Protein AF-A0A553FHH9-F1 (afdb_monomer_lite)

Sequence (502 aa):
MANSLSDIYTLFSKINCKKINGSFILLKPILLLKAIADASAGQGRLKSFYEWNNLISEINSKFSLGLTNIHYPFWRLRNDYIWEVESADNLKKLENKSGDVSIQHFNKQNPSAGLTQDVFQKLQSDSNFSKSIYNLIAQSFNVPIKVCQNISSELSMDNMDMTDNLKQEQDLIKNYSETEYTTVKGKVLKGYILPIKTKELALKVDPYTFPKTDGFFIRTKYIKNFDITIADLLESAETIDFKKFSNLKNCTLDIIEHKTAKGKVLVGSVIEGFTKEELSKIDPYTFYKSKGFFVRQKALEKIASELNITLTEPKHGALESNKNHKSASVKIEELIRKSDKGGIALSSIVDSLNNDMHEQTIYKSIKKNQNIYRLDKGVYGIIGSQLTQEELIDIIEIIECYLVTGPKTEQFILEKISQIKSPITECLLKDILQKFPNSMVLRGGFFKLSNVRLEKVERLFNEFKNSMHTPHLTKVQRLIFNEIVKESNDVDLSELFSDLNF

Foldseek 3Di:
DQPDPVRLLVLLLPDDFDDDPNATLCLLLLQQLLQLLCLQLVHDFKDWPVVSVVVVVVLCVVVVSPDDDSQFSLLCVVVSVFKDWPPNVVQQVQADPVSGHDPVVSVVVRIIMGTDPVNSVVSRVDVVSSLVSSCSSCVVRVPFVVSSCVSNVVRPVPDPCVVVVVVVQVVVQVVWDWDWDQDPVRDIFTFTFQQQPDPVLLCLQPVPWDDDPRHITHTPVSVVPDRDGSCNRVVPDPPLPCVVVLVQAAEEFEWEWDQDPVRDIFIFGFDADDDPVSLCVLPVPWDDDDHGITDGPVSVVVSCVVRVYHYDDYPPPPDPDPPPLPVVLVVVVVVVVVVVPDDDPPVVVVVVPPPDDDPVSVVVVVVVVPFFDDDPDDDTDGDDDDDDPVNLVVVVVCCVVPPPDDDVVVVVSVVVVVPPPDDPDPVNVVVVCVVPVDDDDDDDPPPPDDPVRVVVVVVVLVVVCVVDPDPCSVVVVVVVVVVVVVPDPDDDCVVVVVVVDD

pLDDT: mean 72.66, std 23.96, range [29.66, 98.62]

Structure (mmCIF, N/CA/C/O backbone):
data_AF-A0A553FHH9-F1
#
_entry.id   AF-A0A553FHH9-F1
#
loop_
_atom_site.group_PDB
_atom_site.id
_atom_site.type_symbol
_atom_site.label_atom_id
_atom_site.label_alt_id
_atom_site.label_comp_id
_atom_site.label_asym_id
_atom_site.label_entity_id
_atom_site.label_seq_id
_atom_site.pdbx_PDB_ins_code
_atom_site.Cartn_x
_atom_site.Cartn_y
_atom_site.Cartn_z
_atom_site.occupancy
_atom_site.B_iso_or_equiv
_atom_site.auth_seq_id
_atom_site.auth_comp_id
_atom_site.auth_asym_id
_atom_site.auth_atom_id
_atom_site.pdbx_PDB_model_num
ATOM 1 N N . MET A 1 1 ? -28.390 1.472 7.510 1.00 49.81 1 MET A N 1
ATOM 2 C CA . MET A 1 1 ? -27.718 0.625 8.512 1.00 49.81 1 MET A CA 1
ATOM 3 C C . MET A 1 1 ? -27.565 -0.752 7.905 1.00 49.81 1 MET A C 1
ATOM 5 O O . MET A 1 1 ? -28.527 -1.272 7.353 1.00 49.81 1 MET A O 1
ATOM 9 N N . ALA A 1 2 ? -26.334 -1.243 7.890 1.00 49.28 2 ALA A N 1
ATOM 10 C CA . ALA A 1 2 ? -25.925 -2.523 7.334 1.00 49.28 2 ALA A CA 1
ATOM 11 C C . ALA A 1 2 ? -26.204 -3.607 8.386 1.00 49.28 2 ALA A C 1
ATOM 13 O O . ALA A 1 2 ? -25.397 -3.798 9.287 1.00 49.28 2 ALA A O 1
ATOM 14 N N . ASN A 1 3 ? -27.372 -4.251 8.334 1.00 53.75 3 ASN A N 1
ATOM 15 C CA . ASN A 1 3 ? -27.788 -5.186 9.390 1.00 53.75 3 ASN A CA 1
ATOM 16 C C . ASN A 1 3 ? -27.299 -6.626 9.163 1.00 53.75 3 ASN A C 1
ATOM 18 O O . ASN A 1 3 ? -27.576 -7.489 9.994 1.00 53.75 3 ASN A O 1
ATOM 22 N N . SER A 1 4 ? -26.588 -6.917 8.068 1.00 74.12 4 SER A N 1
ATOM 23 C CA . SER A 1 4 ? -26.078 -8.263 7.793 1.00 74.12 4 SER A CA 1
ATOM 24 C C . SER A 1 4 ? -24.548 -8.327 7.772 1.00 74.12 4 SER A C 1
ATOM 26 O O . SER A 1 4 ? -23.860 -7.380 7.399 1.00 74.12 4 SER A O 1
ATOM 28 N N . LEU A 1 5 ? -23.994 -9.485 8.148 1.00 65.44 5 LEU A N 1
ATOM 29 C CA . LEU A 1 5 ? -22.549 -9.760 8.110 1.00 65.44 5 LEU A CA 1
ATOM 30 C C . LEU A 1 5 ? -21.926 -9.521 6.729 1.00 65.44 5 LEU A C 1
ATOM 32 O O . LEU A 1 5 ? -20.797 -9.037 6.632 1.00 65.44 5 LEU A O 1
ATOM 36 N N . SER A 1 6 ? -22.673 -9.830 5.666 1.00 70.88 6 SER A N 1
ATOM 37 C CA . SER A 1 6 ? -22.261 -9.573 4.285 1.00 70.88 6 SER A CA 1
ATOM 38 C C . SER A 1 6 ? -22.058 -8.089 3.999 1.00 70.88 6 SER A C 1
ATOM 40 O O . SER A 1 6 ? -21.224 -7.737 3.164 1.00 70.88 6 SER A O 1
ATOM 42 N N . ASP A 1 7 ? -22.759 -7.209 4.711 1.00 89.50 7 ASP A N 1
ATOM 43 C CA . ASP A 1 7 ? -22.700 -5.777 4.453 1.00 89.50 7 ASP A CA 1
ATOM 44 C C . ASP A 1 7 ? -21.387 -5.171 4.961 1.00 89.50 7 ASP A C 1
ATOM 46 O O . ASP A 1 7 ? -20.739 -4.436 4.220 1.00 89.50 7 ASP A O 1
ATOM 50 N N . ILE A 1 8 ? -20.928 -5.524 6.171 1.00 94.88 8 ILE A N 1
ATOM 51 C CA . ILE A 1 8 ? -19.669 -4.985 6.727 1.00 94.88 8 ILE A CA 1
ATOM 52 C C . ILE A 1 8 ? -18.469 -5.434 5.890 1.00 94.88 8 ILE A C 1
ATOM 54 O O . ILE A 1 8 ? -17.626 -4.612 5.531 1.00 94.88 8 ILE A O 1
ATOM 58 N N . TYR A 1 9 ? -18.404 -6.717 5.525 1.00 94.62 9 TYR A N 1
ATOM 59 C CA . TYR A 1 9 ? -17.341 -7.214 4.648 1.00 94.62 9 TYR A CA 1
ATOM 60 C C . TYR A 1 9 ? -17.339 -6.470 3.304 1.00 94.62 9 TYR A C 1
ATOM 62 O O . TYR A 1 9 ? -16.291 -6.038 2.818 1.00 94.62 9 TYR A O 1
ATOM 70 N N . THR A 1 10 ? -18.529 -6.244 2.735 1.00 95.31 10 THR A N 1
ATOM 71 C CA . THR A 1 10 ? -18.692 -5.481 1.493 1.00 95.31 10 THR A CA 1
ATOM 72 C C . THR A 1 10 ? -18.173 -4.050 1.633 1.00 95.31 10 THR A C 1
ATOM 74 O O . THR A 1 10 ? -17.514 -3.566 0.712 1.00 95.31 10 THR A O 1
ATOM 77 N N . LEU A 1 11 ? -18.407 -3.381 2.767 1.00 96.19 11 LEU A N 1
ATOM 78 C CA . LEU A 1 11 ? -17.872 -2.039 3.020 1.00 96.19 11 LEU A CA 1
ATOM 79 C C . LEU A 1 11 ? -16.336 -2.026 2.998 1.00 96.19 11 LEU A C 1
ATOM 81 O O . LEU A 1 11 ? -15.753 -1.222 2.273 1.00 96.19 11 LEU A O 1
ATOM 85 N N . PHE A 1 12 ? -15.677 -2.958 3.697 1.00 97.19 12 PHE A N 1
ATOM 86 C CA . PHE A 1 12 ? -14.210 -3.050 3.686 1.00 97.19 12 PHE A CA 1
ATOM 87 C C . PHE A 1 12 ? -13.650 -3.392 2.294 1.00 97.19 12 PHE A C 1
ATOM 89 O O . PHE A 1 12 ? -12.668 -2.796 1.859 1.00 97.19 12 PHE A O 1
ATOM 96 N N . SER A 1 13 ? -14.303 -4.277 1.534 1.00 94.50 13 SER A N 1
ATOM 97 C CA . SER A 1 13 ? -13.864 -4.612 0.166 1.00 94.50 13 SER A CA 1
ATOM 98 C C . SER A 1 13 ? -13.936 -3.433 -0.819 1.00 94.50 13 SER A C 1
ATOM 100 O O . SER A 1 13 ? -13.283 -3.449 -1.861 1.00 94.50 13 SER A O 1
ATOM 102 N N . LYS A 1 14 ? -14.731 -2.404 -0.497 1.00 96.25 14 LYS A N 1
ATOM 103 C CA . LYS A 1 14 ? -14.982 -1.232 -1.347 1.00 96.25 14 LYS A CA 1
ATOM 104 C C . LYS A 1 14 ? -14.213 0.016 -0.914 1.00 96.25 14 LYS A C 1
ATOM 106 O O . LYS A 1 14 ? -14.445 1.079 -1.491 1.00 96.25 14 LYS A O 1
ATOM 111 N N . ILE A 1 15 ? -13.313 -0.088 0.067 1.00 96.88 15 ILE A N 1
ATOM 112 C CA . ILE A 1 15 ? -12.544 1.066 0.546 1.00 96.88 15 ILE A CA 1
ATOM 113 C C . ILE A 1 15 ? -11.784 1.708 -0.609 1.00 96.88 15 ILE A C 1
ATOM 115 O O . ILE A 1 15 ? -10.973 1.079 -1.293 1.00 96.88 15 ILE A O 1
ATOM 119 N N . ASN A 1 16 ? -12.012 3.006 -0.794 1.00 94.31 16 ASN A N 1
ATOM 120 C CA . ASN A 1 16 ? -11.360 3.747 -1.857 1.00 94.31 16 ASN A CA 1
ATOM 121 C C . ASN A 1 16 ? -10.022 4.330 -1.380 1.00 94.31 16 ASN A C 1
ATOM 123 O O . ASN A 1 16 ? -9.984 5.271 -0.572 1.00 94.31 16 ASN A O 1
ATOM 127 N N . CYS A 1 17 ? -8.922 3.802 -1.921 1.00 95.00 17 CYS A N 1
ATOM 128 C CA . CYS A 1 17 ? -7.566 4.292 -1.691 1.00 95.00 17 CYS A CA 1
ATOM 129 C C . CYS A 1 17 ? -6.994 4.944 -2.953 1.00 95.00 17 CYS A C 1
ATOM 131 O O . CYS A 1 17 ? -6.986 4.366 -4.040 1.00 95.00 17 CYS A O 1
ATOM 133 N N . LYS A 1 18 ? -6.445 6.153 -2.794 1.00 94.00 18 LYS A N 1
ATOM 134 C CA . LYS A 1 18 ? -5.748 6.859 -3.874 1.00 94.00 18 LYS A CA 1
ATOM 135 C C . LYS A 1 18 ? -4.498 6.077 -4.289 1.00 94.00 18 LYS A C 1
ATOM 137 O O . LYS A 1 18 ? -3.771 5.582 -3.430 1.00 94.00 18 LYS A O 1
ATOM 142 N N . LYS A 1 19 ? -4.221 6.032 -5.595 1.00 92.94 19 LYS A N 1
ATOM 143 C CA . LYS A 1 19 ? -2.971 5.502 -6.158 1.00 92.94 19 LYS A CA 1
ATOM 144 C C . LYS A 1 19 ? -2.026 6.630 -6.580 1.00 92.94 19 LYS A C 1
ATOM 146 O O . LYS A 1 19 ? -2.477 7.669 -7.062 1.00 92.94 19 LYS A O 1
ATOM 151 N N . ILE A 1 20 ? -0.723 6.417 -6.423 1.00 86.62 20 ILE A N 1
ATOM 152 C CA . ILE A 1 20 ? 0.359 7.251 -6.959 1.00 86.62 20 ILE A CA 1
ATOM 153 C C . ILE A 1 20 ? 1.315 6.317 -7.698 1.00 86.62 20 ILE A C 1
ATOM 155 O O . ILE A 1 20 ? 1.814 5.361 -7.116 1.00 86.62 20 ILE A O 1
ATOM 159 N N . ASN A 1 21 ? 1.562 6.585 -8.984 1.00 87.50 21 ASN A N 1
ATOM 160 C CA . ASN A 1 21 ? 2.445 5.771 -9.832 1.00 87.50 21 ASN A CA 1
ATOM 161 C C . ASN A 1 21 ? 2.100 4.266 -9.823 1.00 87.50 21 ASN A C 1
ATOM 163 O O . ASN A 1 21 ? 2.986 3.421 -9.812 1.00 87.50 21 ASN A O 1
ATOM 167 N N . GLY A 1 22 ? 0.805 3.933 -9.791 1.00 86.06 22 GLY A N 1
ATOM 168 C CA . GLY A 1 22 ? 0.313 2.549 -9.763 1.00 86.06 22 GLY A CA 1
ATOM 169 C C . GLY A 1 22 ? 0.203 1.926 -8.367 1.00 86.06 22 GLY A C 1
ATOM 170 O O . GLY A 1 22 ? -0.600 1.013 -8.192 1.00 86.06 22 GLY A O 1
ATOM 171 N N . SER A 1 23 ? 0.899 2.460 -7.361 1.00 85.69 23 SER A N 1
ATOM 172 C CA . SER A 1 23 ? 0.870 1.957 -5.980 1.00 85.69 23 SER A CA 1
ATOM 173 C C . SER A 1 23 ? -0.166 2.686 -5.124 1.00 85.69 23 SER A C 1
ATOM 175 O O . SER A 1 23 ? -0.377 3.889 -5.282 1.00 85.69 23 SER A O 1
ATOM 177 N N . PHE A 1 24 ? -0.820 1.981 -4.200 1.00 92.75 24 PHE A N 1
ATOM 178 C CA . PHE A 1 24 ? -1.756 2.595 -3.254 1.00 92.75 24 PHE A CA 1
ATOM 179 C C . PHE A 1 24 ? -1.033 3.454 -2.207 1.00 92.75 24 PHE A C 1
ATOM 181 O O . PHE A 1 24 ? 0.042 3.107 -1.728 1.00 92.75 24 PHE A O 1
ATOM 188 N N . ILE A 1 25 ? -1.651 4.569 -1.809 1.00 94.38 25 ILE A N 1
ATOM 189 C CA . ILE A 1 25 ? -1.240 5.311 -0.613 1.00 94.38 25 ILE A CA 1
ATOM 190 C C . ILE A 1 25 ? -1.717 4.535 0.619 1.00 94.38 25 ILE A C 1
ATOM 192 O O . ILE A 1 25 ? -2.919 4.348 0.807 1.00 94.38 25 ILE A O 1
ATOM 196 N N . LEU A 1 26 ? -0.783 4.144 1.488 1.00 96.06 26 LEU A N 1
ATOM 197 C CA . LEU A 1 26 ? -1.042 3.212 2.595 1.00 96.06 26 LEU A CA 1
ATOM 198 C C . LEU A 1 26 ? -1.644 3.844 3.860 1.00 96.06 26 LEU A C 1
ATOM 200 O O . LEU A 1 26 ? -1.934 3.137 4.817 1.00 96.06 26 LEU A O 1
ATOM 204 N N . LEU A 1 27 ? -1.896 5.154 3.871 1.00 95.88 27 LEU A N 1
ATOM 205 C CA . LEU A 1 27 ? -2.442 5.850 5.040 1.00 95.88 27 LEU A CA 1
ATOM 206 C C . LEU A 1 27 ? -3.805 5.309 5.511 1.00 95.88 27 LEU A C 1
ATOM 208 O O . LEU A 1 27 ? -3.973 5.038 6.695 1.00 95.88 27 LEU A O 1
ATOM 212 N N . LYS A 1 28 ? -4.780 5.170 4.598 1.00 97.25 28 LYS A N 1
ATOM 213 C CA . LYS A 1 28 ? -6.102 4.608 4.929 1.00 97.25 28 LYS A CA 1
ATOM 214 C C . LYS A 1 28 ? -5.987 3.143 5.390 1.00 97.25 28 LYS A C 1
ATOM 216 O O . LYS A 1 28 ? -6.503 2.847 6.464 1.00 97.25 28 LYS A O 1
ATOM 221 N N . PRO A 1 29 ? -5.296 2.249 4.649 1.00 97.50 29 PRO A N 1
ATOM 222 C CA . PRO A 1 29 ? -5.100 0.867 5.077 1.00 97.50 29 PRO A CA 1
ATOM 223 C C . PRO A 1 29 ? -4.470 0.752 6.464 1.00 97.50 29 PRO A C 1
ATOM 225 O O . PRO A 1 29 ? -4.990 0.025 7.296 1.00 97.50 29 PRO A O 1
ATOM 228 N N . ILE A 1 30 ? -3.406 1.508 6.752 1.00 97.06 30 ILE A N 1
ATOM 229 C CA . ILE A 1 30 ? -2.710 1.430 8.045 1.00 97.06 30 ILE A CA 1
ATOM 230 C C . ILE A 1 30 ? -3.601 1.920 9.192 1.00 97.06 30 ILE A C 1
ATOM 232 O O . ILE A 1 30 ? -3.652 1.263 10.230 1.00 97.06 30 ILE A O 1
ATOM 236 N N . LEU A 1 31 ? -4.348 3.016 9.000 1.00 97.31 31 LEU A N 1
ATOM 237 C CA . LEU A 1 31 ? -5.340 3.483 9.978 1.00 97.31 31 LEU A CA 1
ATOM 238 C C . LEU A 1 31 ? -6.372 2.398 10.303 1.00 97.31 31 LEU A C 1
ATOM 240 O O . LEU A 1 31 ? -6.666 2.149 11.469 1.00 97.31 31 LEU A O 1
ATOM 244 N N . LEU A 1 32 ? -6.895 1.729 9.275 1.00 98.06 32 LEU A N 1
ATOM 245 C CA . LEU A 1 32 ? -7.896 0.682 9.448 1.00 98.06 32 LEU A CA 1
ATOM 246 C C . LEU A 1 32 ? -7.323 -0.579 10.086 1.00 98.06 32 LEU A C 1
ATOM 248 O O . LEU A 1 32 ? -7.945 -1.104 11.000 1.00 98.06 32 LEU A O 1
ATOM 252 N N . LEU A 1 33 ? -6.144 -1.043 9.659 1.00 97.31 33 LEU A N 1
ATOM 253 C CA . LEU A 1 33 ? -5.469 -2.190 10.276 1.00 97.31 33 LEU A CA 1
ATOM 254 C C . LEU A 1 33 ? -5.252 -1.950 11.771 1.00 97.31 33 LEU A C 1
ATOM 256 O O . LEU A 1 33 ? -5.556 -2.822 12.583 1.00 97.31 33 LEU A O 1
ATOM 260 N N . LYS A 1 34 ? -4.804 -0.743 12.139 1.00 96.81 34 LYS A N 1
ATOM 261 C CA . LYS A 1 34 ? -4.641 -0.363 13.542 1.00 96.81 34 LYS A CA 1
ATOM 262 C C . LYS A 1 34 ? -5.980 -0.341 14.283 1.00 96.81 34 LYS A C 1
ATOM 264 O O . LYS A 1 34 ? -6.076 -0.945 15.343 1.00 96.81 34 LYS A O 1
ATOM 269 N N . ALA A 1 35 ? -7.024 0.260 13.714 1.00 97.56 35 ALA A N 1
ATOM 270 C CA . ALA A 1 35 ? -8.343 0.304 14.347 1.00 97.56 35 ALA A CA 1
ATOM 271 C C . ALA A 1 35 ? -9.002 -1.083 14.503 1.00 97.56 35 ALA A C 1
ATOM 273 O O . ALA A 1 35 ? -9.650 -1.344 15.514 1.00 97.56 35 ALA A O 1
ATOM 274 N N . ILE A 1 36 ? -8.824 -1.989 13.534 1.00 96.94 36 ILE A N 1
ATOM 275 C CA . ILE A 1 36 ? -9.311 -3.379 13.601 1.00 96.94 36 ILE A CA 1
ATOM 276 C C . ILE A 1 36 ? -8.621 -4.132 14.734 1.00 96.94 36 ILE A C 1
ATOM 278 O O . ILE A 1 36 ? -9.266 -4.852 15.501 1.00 96.94 36 ILE A O 1
ATOM 282 N N . ALA A 1 37 ? -7.306 -3.976 14.839 1.00 95.50 37 ALA A N 1
ATOM 283 C CA . ALA A 1 37 ? -6.543 -4.664 15.857 1.00 95.50 37 ALA A CA 1
ATOM 284 C C . ALA A 1 37 ? -6.793 -4.055 17.256 1.00 95.50 37 ALA A C 1
ATOM 286 O O . ALA A 1 37 ? -6.921 -4.803 18.220 1.00 95.50 37 ALA A O 1
ATOM 287 N N . ASP A 1 38 ? -7.013 -2.737 17.360 1.00 95.25 38 ASP A N 1
ATOM 288 C CA . ASP A 1 38 ? -7.485 -2.083 18.590 1.00 95.25 38 ASP A CA 1
ATOM 289 C C . ASP A 1 38 ? -8.851 -2.639 19.030 1.00 95.25 38 ASP A C 1
ATOM 291 O O . ASP A 1 38 ? -9.026 -2.996 20.195 1.00 95.25 38 ASP A O 1
ATOM 295 N N . ALA A 1 39 ? -9.802 -2.778 18.099 1.00 96.38 39 ALA A N 1
ATOM 296 C CA . ALA A 1 39 ? -11.112 -3.367 18.379 1.00 96.38 39 ALA A CA 1
ATOM 297 C C . ALA A 1 39 ? -11.006 -4.830 18.838 1.00 96.38 39 ALA A C 1
ATOM 299 O O . ALA A 1 39 ? -11.662 -5.223 19.801 1.00 96.38 39 ALA A O 1
ATOM 300 N N . SER A 1 40 ? -10.141 -5.616 18.192 1.00 94.81 40 SER A N 1
ATOM 301 C CA . SER A 1 40 ? -9.897 -7.024 18.540 1.00 94.81 40 SER A CA 1
ATOM 302 C C . SER A 1 40 ? -9.275 -7.184 19.930 1.00 94.81 40 SER A C 1
ATOM 304 O O . SER A 1 40 ? -9.597 -8.129 20.642 1.00 94.81 40 SER A O 1
ATOM 306 N N . ALA A 1 41 ? -8.425 -6.238 20.333 1.00 94.00 41 ALA A N 1
ATOM 307 C CA . ALA A 1 41 ? -7.820 -6.179 21.661 1.00 94.00 41 ALA A CA 1
ATOM 308 C C . ALA A 1 41 ? -8.752 -5.578 22.733 1.00 94.00 41 ALA A C 1
ATOM 310 O O . ALA A 1 41 ? -8.358 -5.435 23.889 1.00 94.00 41 ALA A O 1
ATOM 311 N N . GLY A 1 42 ? -9.972 -5.175 22.360 1.00 94.81 42 GLY A N 1
ATOM 312 C CA . GLY A 1 42 ? -10.912 -4.506 23.256 1.00 94.81 42 GLY A CA 1
ATOM 313 C C . GLY A 1 42 ? -10.466 -3.114 23.713 1.00 94.81 42 GLY A C 1
ATOM 314 O O . GLY A 1 42 ? -10.940 -2.631 24.740 1.00 94.81 42 GLY A O 1
ATOM 315 N N . GLN A 1 43 ? -9.569 -2.461 22.968 1.00 95.31 43 GLN A N 1
ATOM 316 C CA . GLN A 1 43 ? -9.200 -1.071 23.223 1.00 95.31 43 GLN A CA 1
ATOM 317 C C . GLN A 1 43 ? -10.349 -0.118 22.866 1.00 95.31 43 GLN A C 1
ATOM 319 O O . GLN A 1 43 ? -11.293 -0.474 22.160 1.00 95.31 43 GLN A O 1
ATOM 324 N N . GLY A 1 44 ? -10.266 1.120 23.360 1.00 95.62 44 GLY A N 1
ATOM 325 C CA . GLY A 1 44 ? -11.263 2.156 23.095 1.00 95.62 44 GLY A CA 1
ATOM 326 C C . GLY A 1 44 ? -11.513 2.366 21.598 1.00 95.62 44 GLY A C 1
ATOM 327 O O . GLY A 1 44 ? -10.579 2.450 20.803 1.00 95.62 44 GLY A O 1
ATOM 328 N N . ARG A 1 45 ? -12.795 2.470 21.228 1.00 98.00 45 ARG A N 1
ATOM 329 C CA . ARG A 1 45 ? -13.254 2.606 19.836 1.00 98.00 45 ARG A CA 1
ATOM 330 C C . ARG A 1 45 ? -12.796 3.899 19.163 1.00 98.00 45 ARG A C 1
ATOM 332 O O . ARG A 1 45 ? -12.483 3.890 17.975 1.00 98.00 45 ARG A O 1
ATOM 339 N N . LEU A 1 46 ? -12.822 5.003 19.906 1.00 98.50 46 LEU A N 1
ATOM 340 C CA . LEU A 1 46 ? -12.463 6.335 19.434 1.00 98.50 46 LEU A CA 1
ATOM 341 C C . LEU A 1 46 ? -11.125 6.747 20.049 1.00 98.50 46 LEU A C 1
ATOM 343 O O . LEU A 1 46 ? -10.927 6.581 21.250 1.00 98.50 46 LEU A O 1
ATOM 347 N N . LYS A 1 47 ? -10.241 7.317 19.229 1.00 98.44 47 LYS A N 1
ATOM 348 C CA . LYS A 1 47 ? -9.004 7.976 19.670 1.00 98.44 47 LYS A CA 1
ATOM 349 C C . LYS A 1 47 ? -8.970 9.390 19.118 1.00 98.44 47 LYS A C 1
ATOM 351 O O . LYS A 1 47 ? -9.480 9.637 18.022 1.00 98.44 47 LYS A O 1
ATOM 356 N N . SER A 1 48 ? -8.380 10.312 19.862 1.00 98.38 48 SER A N 1
ATOM 357 C CA . SER A 1 48 ? -8.214 11.695 19.429 1.00 98.38 48 SER A CA 1
ATOM 358 C C . SER A 1 48 ? -7.341 11.799 18.176 1.00 98.38 48 SER A C 1
ATOM 360 O O . SER A 1 48 ? -6.534 10.915 17.866 1.00 98.38 48 SER A O 1
ATOM 362 N N . PHE A 1 49 ? -7.487 12.896 17.435 1.00 98.31 49 PHE A N 1
ATOM 363 C CA . PHE A 1 49 ? -6.666 13.165 16.258 1.00 98.31 49 PHE A CA 1
ATOM 364 C C . PHE A 1 49 ? -5.163 13.131 16.578 1.00 98.31 49 PHE A C 1
ATOM 366 O O . PHE A 1 49 ? -4.390 12.571 15.799 1.00 98.31 49 PHE A O 1
ATOM 373 N N . TYR A 1 50 ? -4.743 13.659 17.734 1.00 98.06 50 TYR A N 1
ATOM 374 C CA . TYR A 1 50 ? -3.344 13.600 18.165 1.00 98.06 50 TYR A CA 1
ATOM 375 C C . TYR A 1 50 ? -2.848 12.177 18.415 1.00 98.06 50 TYR A C 1
ATOM 377 O O . TYR A 1 50 ? -1.750 11.839 17.975 1.00 98.06 50 TYR A O 1
ATOM 385 N N . GLU A 1 51 ? -3.645 11.328 19.063 1.00 97.88 51 GLU A N 1
ATOM 386 C CA . GLU A 1 51 ? -3.278 9.925 19.283 1.00 97.88 51 GLU A CA 1
ATOM 387 C C . GLU A 1 51 ? -3.091 9.189 17.956 1.00 97.88 51 GLU A C 1
ATOM 389 O O . GLU A 1 51 ? -2.068 8.535 17.747 1.00 97.88 51 GLU A O 1
ATOM 394 N N . TRP A 1 52 ? -4.027 9.358 17.017 1.00 97.44 52 TRP A N 1
ATOM 395 C CA . TRP A 1 52 ? -3.897 8.793 15.676 1.00 97.44 52 TRP A CA 1
ATOM 396 C C . TRP A 1 52 ? -2.666 9.325 14.937 1.00 97.44 52 TRP A C 1
ATOM 398 O O . TRP A 1 52 ? -1.930 8.548 14.326 1.00 97.44 52 TRP A O 1
ATOM 408 N N . ASN A 1 53 ? -2.415 10.634 14.998 1.00 96.81 53 ASN A N 1
ATOM 409 C CA . ASN A 1 53 ? -1.260 11.247 14.351 1.00 96.81 53 ASN A CA 1
ATOM 410 C C . ASN A 1 53 ? 0.065 10.713 14.911 1.00 96.81 53 ASN A C 1
ATOM 412 O O . ASN A 1 53 ? 0.974 10.427 14.132 1.00 96.81 53 ASN A O 1
ATOM 416 N N . ASN A 1 54 ? 0.163 10.530 16.228 1.00 96.31 54 ASN A N 1
ATOM 417 C CA . ASN A 1 54 ? 1.356 9.992 16.877 1.00 96.31 54 ASN A CA 1
ATOM 418 C C . ASN A 1 54 ? 1.591 8.527 16.488 1.00 96.31 54 ASN A C 1
ATOM 420 O O . ASN A 1 54 ? 2.685 8.196 16.034 1.00 96.31 54 ASN A O 1
ATOM 424 N N . LEU A 1 55 ? 0.551 7.686 16.552 1.00 95.00 55 LEU A N 1
ATOM 425 C CA . LEU A 1 55 ? 0.624 6.270 16.165 1.00 95.00 55 LEU A CA 1
ATOM 426 C C . LEU A 1 55 ? 1.088 6.093 14.714 1.00 95.00 55 LEU A C 1
ATOM 428 O O . LEU A 1 55 ? 2.000 5.321 14.423 1.00 95.00 55 LEU A O 1
ATOM 432 N N . ILE A 1 56 ? 0.487 6.834 13.780 1.00 94.00 56 ILE A N 1
ATOM 433 C CA . ILE A 1 56 ? 0.878 6.753 12.369 1.00 94.00 56 ILE A CA 1
ATOM 434 C C . ILE A 1 56 ? 2.277 7.329 12.146 1.00 94.00 56 ILE A C 1
ATOM 436 O O . ILE A 1 56 ? 3.009 6.801 11.312 1.00 94.00 56 ILE A O 1
ATOM 440 N N . SER A 1 57 ? 2.672 8.375 12.876 1.00 94.25 57 SER A N 1
ATOM 441 C CA . SER A 1 57 ? 4.024 8.938 12.776 1.00 94.25 57 SER A CA 1
ATOM 442 C C . SER A 1 57 ? 5.090 7.946 13.242 1.00 94.25 57 SER A C 1
ATOM 444 O O . SER A 1 57 ? 6.133 7.847 12.600 1.00 94.25 57 SER A O 1
ATOM 446 N N . GLU A 1 58 ? 4.816 7.172 14.293 1.00 94.94 58 GLU A N 1
ATOM 447 C CA . GLU A 1 58 ? 5.701 6.108 14.777 1.00 94.94 58 GLU A CA 1
ATOM 448 C C . GLU A 1 58 ? 5.832 4.964 13.763 1.00 94.94 58 GLU A C 1
ATOM 450 O O . GLU A 1 58 ? 6.943 4.581 13.394 1.00 94.94 58 GLU A O 1
ATOM 455 N N . ILE A 1 59 ? 4.714 4.465 13.224 1.00 93.19 59 ILE A N 1
ATOM 456 C CA . ILE A 1 59 ? 4.740 3.438 12.168 1.00 93.19 59 ILE A CA 1
ATOM 457 C C . ILE A 1 59 ? 5.497 3.968 10.941 1.00 93.19 59 ILE A C 1
ATOM 459 O O . ILE A 1 59 ? 6.326 3.276 10.344 1.00 93.19 59 ILE A O 1
ATOM 463 N N . ASN A 1 60 ? 5.240 5.218 10.561 1.00 92.12 60 ASN A N 1
ATOM 464 C CA . ASN A 1 60 ? 5.869 5.838 9.406 1.00 92.12 60 ASN A CA 1
ATOM 465 C C . ASN A 1 60 ? 7.384 6.011 9.582 1.00 92.12 60 ASN A C 1
ATOM 467 O O . ASN A 1 60 ? 8.123 5.746 8.634 1.00 92.12 60 ASN A O 1
ATOM 471 N N . SER A 1 61 ? 7.850 6.423 10.765 1.00 92.62 61 SER A N 1
ATOM 472 C CA . SER A 1 61 ? 9.282 6.573 11.053 1.00 92.62 61 SER A CA 1
ATOM 473 C C . SER A 1 61 ? 9.984 5.215 11.082 1.00 92.62 61 SER A C 1
ATOM 475 O O . SER A 1 61 ? 11.031 5.049 10.456 1.00 92.62 61 SER A O 1
ATOM 477 N N . LYS A 1 62 ? 9.361 4.212 11.707 1.00 92.94 62 LYS A N 1
ATOM 478 C CA . LYS A 1 62 ? 9.893 2.851 11.831 1.00 92.94 62 LYS A CA 1
ATOM 479 C C . LYS A 1 62 ? 10.070 2.147 10.486 1.00 92.94 62 LYS A C 1
ATOM 481 O O . LYS A 1 62 ? 11.040 1.416 10.304 1.00 92.94 62 LYS A O 1
ATOM 486 N N . PHE A 1 63 ? 9.156 2.369 9.541 1.00 91.12 63 PHE A N 1
ATOM 487 C CA . PHE A 1 63 ? 9.148 1.674 8.247 1.00 91.12 63 PHE A CA 1
ATOM 488 C C . PHE A 1 63 ? 9.458 2.567 7.042 1.00 91.12 63 PHE A C 1
ATOM 490 O O . PHE A 1 63 ? 9.419 2.089 5.911 1.00 91.12 63 PHE A O 1
ATOM 497 N N . SER A 1 64 ? 9.789 3.844 7.262 1.00 90.75 64 SER A N 1
ATOM 498 C CA . SER A 1 64 ? 10.143 4.807 6.205 1.00 90.75 64 SER A CA 1
ATOM 499 C C . SER A 1 64 ? 9.106 4.882 5.073 1.00 90.75 64 SER A C 1
ATOM 501 O O . SER A 1 64 ? 9.448 4.939 3.893 1.00 90.75 64 SER A O 1
ATOM 503 N N . LEU A 1 65 ? 7.819 4.877 5.427 1.00 87.44 65 LEU A N 1
ATOM 504 C CA . LEU A 1 65 ? 6.718 4.768 4.459 1.00 87.44 65 LEU A CA 1
ATOM 505 C C . LEU A 1 65 ? 6.408 6.086 3.724 1.00 87.44 65 LEU A C 1
ATOM 507 O O . LEU A 1 65 ? 5.618 6.095 2.780 1.00 87.44 65 LEU A O 1
ATOM 511 N N . GLY A 1 66 ? 6.999 7.206 4.151 1.00 89.81 66 GLY A N 1
ATOM 512 C CA . GLY A 1 66 ? 6.774 8.527 3.553 1.00 89.81 66 GLY A CA 1
ATOM 513 C C . GLY A 1 66 ? 5.338 9.044 3.710 1.00 89.81 66 GLY A C 1
ATOM 514 O O . GLY A 1 66 ? 4.884 9.880 2.927 1.00 89.81 66 GLY A O 1
ATOM 515 N N . LEU A 1 67 ? 4.597 8.544 4.700 1.00 89.06 67 LEU A N 1
ATOM 516 C CA . LEU A 1 67 ? 3.216 8.931 4.965 1.00 89.06 67 LEU A CA 1
ATOM 517 C C . LEU A 1 67 ? 3.179 10.329 5.584 1.00 89.06 67 LEU A C 1
ATOM 519 O O . LEU A 1 67 ? 3.800 10.597 6.608 1.00 89.06 67 LEU A O 1
ATOM 523 N N . THR A 1 68 ? 2.424 11.229 4.967 1.00 90.94 68 THR A N 1
ATOM 524 C CA . THR A 1 68 ? 2.227 12.599 5.451 1.00 90.94 68 THR A CA 1
ATOM 525 C C . THR A 1 68 ? 0.746 12.947 5.403 1.00 90.94 68 THR A C 1
ATOM 527 O O . THR A 1 68 ? -0.011 12.349 4.643 1.00 90.94 68 THR A O 1
ATOM 530 N N . ASN A 1 69 ? 0.325 13.951 6.174 1.00 93.50 69 ASN A N 1
ATOM 531 C CA . ASN A 1 69 ? -1.033 14.501 6.107 1.00 93.50 69 ASN A CA 1
ATOM 532 C C . ASN A 1 69 ? -2.151 13.510 6.494 1.00 93.50 69 ASN A C 1
ATOM 534 O O . ASN A 1 69 ? -3.119 13.333 5.753 1.00 93.50 69 ASN A O 1
ATOM 538 N N . ILE A 1 70 ? -2.058 12.911 7.686 1.00 96.31 70 ILE A N 1
ATOM 539 C CA . ILE A 1 70 ? -3.072 11.986 8.232 1.00 96.31 70 ILE A CA 1
ATOM 540 C C . ILE A 1 70 ? -4.488 12.589 8.321 1.00 96.31 70 ILE A C 1
ATOM 542 O O . ILE A 1 70 ? -5.472 11.859 8.278 1.00 96.31 70 ILE A O 1
ATOM 546 N N . HIS A 1 71 ? -4.631 13.915 8.381 1.00 97.12 71 HIS A N 1
ATOM 547 C CA . HIS A 1 71 ? -5.944 14.567 8.436 1.00 97.12 71 HIS A CA 1
ATOM 548 C C . HIS A 1 71 ? -6.852 14.226 7.242 1.00 97.12 71 HIS A C 1
ATOM 550 O O . HIS A 1 71 ? -8.059 14.083 7.418 1.00 97.12 71 HIS A O 1
ATOM 556 N N . TYR A 1 72 ? -6.294 14.013 6.044 1.00 96.44 72 TYR A N 1
ATOM 557 C CA . TYR A 1 72 ? -7.089 13.607 4.881 1.00 96.44 72 TYR A CA 1
ATOM 558 C C . TYR A 1 72 ? -7.724 12.217 5.037 1.00 96.44 72 TYR A C 1
ATOM 560 O O . TYR A 1 72 ? -8.947 12.118 4.949 1.00 96.44 72 TYR A O 1
ATOM 568 N N . PRO A 1 73 ? -6.963 11.121 5.239 1.00 96.88 73 PRO A N 1
ATOM 569 C CA . PRO A 1 73 ? -7.545 9.794 5.420 1.00 96.88 73 PRO A CA 1
ATOM 570 C C . PRO A 1 73 ? -8.417 9.722 6.683 1.00 96.88 73 PRO A C 1
ATOM 572 O O . PRO A 1 73 ? -9.483 9.119 6.616 1.00 96.88 73 PRO A O 1
ATOM 575 N N . PHE A 1 74 ? -8.038 10.406 7.768 1.00 97.75 74 PHE A N 1
ATOM 576 C CA . PHE A 1 74 ? -8.836 10.517 8.994 1.00 97.75 74 PHE A CA 1
ATOM 577 C C . PHE A 1 74 ? -10.245 11.068 8.723 1.00 97.75 74 PHE A C 1
ATOM 579 O O . PHE A 1 74 ? -11.233 10.547 9.235 1.00 97.75 74 PHE A O 1
ATOM 586 N N . TRP A 1 75 ? -10.353 12.094 7.873 1.00 98.00 75 TRP A N 1
ATOM 587 C CA . TRP A 1 75 ? -11.634 12.690 7.491 1.00 98.00 75 TRP A CA 1
ATOM 588 C C . TRP A 1 75 ? -12.406 11.860 6.460 1.00 98.00 75 TRP A C 1
ATOM 590 O O . TRP A 1 75 ? -13.617 11.651 6.587 1.00 98.00 75 TRP A O 1
ATOM 600 N N . ARG A 1 76 ? -11.698 11.393 5.424 1.00 97.38 76 ARG A N 1
ATOM 601 C CA . ARG A 1 76 ? -12.281 10.766 4.230 1.00 97.38 76 ARG A CA 1
ATOM 602 C C . ARG A 1 76 ? -12.748 9.335 4.446 1.00 97.38 76 ARG A C 1
ATOM 604 O O . ARG A 1 76 ? -13.571 8.880 3.659 1.00 97.38 76 ARG A O 1
ATOM 611 N N . LEU A 1 77 ? -12.252 8.629 5.464 1.00 97.81 77 LEU A N 1
ATOM 612 C CA . LEU A 1 77 ? -12.721 7.275 5.783 1.00 97.81 77 LEU A CA 1
ATOM 613 C C . LEU A 1 77 ? -14.220 7.228 6.121 1.00 97.81 77 LEU A C 1
ATOM 615 O O . LEU A 1 77 ? -14.861 6.197 5.944 1.00 97.81 77 LEU A O 1
ATOM 619 N N . ARG A 1 78 ? -14.822 8.349 6.537 1.00 97.25 78 ARG A N 1
ATOM 620 C CA . ARG A 1 78 ? -16.274 8.429 6.775 1.00 97.25 78 ARG A CA 1
ATOM 621 C C . ARG A 1 78 ? -17.098 8.200 5.512 1.00 97.25 78 ARG A C 1
ATOM 623 O O . ARG A 1 78 ? -18.197 7.663 5.587 1.00 97.25 78 ARG A O 1
ATOM 630 N N . ASN A 1 79 ? -16.550 8.557 4.352 1.00 96.62 79 ASN A N 1
ATOM 631 C CA . ASN A 1 79 ? -17.205 8.327 3.065 1.00 96.62 79 ASN A CA 1
ATOM 632 C C . ASN A 1 79 ? -17.241 6.833 2.701 1.00 96.62 79 ASN A C 1
ATOM 634 O O . ASN A 1 79 ? -17.996 6.449 1.816 1.00 96.62 79 ASN A O 1
ATOM 638 N N . ASP A 1 80 ? -16.443 6.004 3.383 1.00 96.94 80 ASP A N 1
ATOM 639 C CA . ASP A 1 80 ? -16.450 4.546 3.252 1.00 96.94 80 ASP A CA 1
ATOM 640 C C . ASP A 1 80 ? -17.444 3.882 4.243 1.00 96.94 80 ASP A C 1
ATOM 642 O O . ASP A 1 80 ? -17.546 2.661 4.286 1.00 96.94 80 ASP A O 1
ATOM 646 N N . TYR A 1 81 ? -18.192 4.667 5.037 1.00 96.75 81 TYR A N 1
ATOM 647 C CA . TYR A 1 81 ? -19.228 4.233 6.000 1.00 96.75 81 TYR A CA 1
ATOM 648 C C . TYR A 1 81 ? -18.771 3.289 7.130 1.00 96.75 81 TYR A C 1
ATOM 650 O O . TYR A 1 81 ? -19.596 2.766 7.877 1.00 96.75 81 TYR A O 1
ATOM 658 N N . ILE A 1 82 ? -17.462 3.095 7.287 1.00 97.62 82 ILE A N 1
ATOM 659 C CA . ILE A 1 82 ? -16.844 2.277 8.347 1.00 97.62 82 ILE A CA 1
ATOM 660 C C . ILE A 1 82 ? -16.211 3.114 9.459 1.00 97.62 82 ILE A C 1
ATOM 662 O O . ILE A 1 82 ? -15.744 2.563 10.451 1.00 97.62 82 ILE A O 1
ATOM 666 N N . TRP A 1 83 ? -16.164 4.433 9.282 1.00 98.38 83 TRP A N 1
ATOM 667 C CA . TRP A 1 83 ? -15.457 5.362 10.154 1.00 98.38 83 TRP A CA 1
ATOM 668 C C . TRP A 1 83 ? -16.374 6.496 10.585 1.00 98.38 83 TRP A C 1
ATOM 670 O O . TRP A 1 83 ? -17.172 6.992 9.789 1.00 98.38 83 TRP A O 1
ATOM 680 N N . GLU A 1 84 ? -16.222 6.947 11.821 1.00 98.06 84 GLU A N 1
ATOM 681 C CA . GLU A 1 84 ? -16.915 8.108 12.362 1.00 98.06 84 GLU A CA 1
ATOM 682 C C . GLU A 1 84 ? -15.927 9.068 13.021 1.00 98.06 84 GLU A C 1
ATOM 684 O O . GLU A 1 84 ? -14.871 8.670 13.510 1.00 98.06 84 GLU A O 1
ATOM 689 N N . VAL A 1 85 ? -16.273 10.354 12.997 1.00 98.31 85 VAL A N 1
ATOM 690 C CA . VAL A 1 85 ? -15.515 11.428 13.646 1.00 98.31 85 VAL A CA 1
ATOM 691 C C . VAL A 1 85 ? -16.485 12.143 14.574 1.00 98.31 85 VAL A C 1
ATOM 693 O O . VAL A 1 85 ? -17.544 12.600 14.139 1.00 98.31 85 VAL A O 1
ATOM 696 N N . GLU A 1 86 ? -16.131 12.224 15.846 1.00 97.31 86 GLU A N 1
ATOM 697 C CA . GLU A 1 86 ? -16.887 12.928 16.869 1.00 97.31 86 GLU A CA 1
ATOM 698 C C . GLU A 1 86 ? -17.059 14.401 16.482 1.00 97.31 86 GLU A C 1
ATOM 700 O O . GLU A 1 86 ? -16.143 15.042 15.963 1.00 97.31 86 GLU A O 1
ATOM 705 N N . SER A 1 87 ? -18.259 14.946 16.700 1.00 94.12 87 SER A N 1
ATOM 706 C CA . SER A 1 87 ? -18.604 16.316 16.292 1.00 94.12 87 SER A CA 1
ATOM 707 C C . SER A 1 87 ? -18.391 16.602 14.792 1.00 94.12 87 SER A C 1
ATOM 709 O O . SER A 1 87 ? -18.103 17.736 14.400 1.00 94.12 87 SER A O 1
ATOM 711 N N . ALA A 1 88 ? -18.572 15.588 13.935 1.00 94.69 88 ALA A N 1
ATOM 712 C CA . ALA A 1 88 ? -18.473 15.690 12.478 1.00 94.69 88 ALA A CA 1
ATOM 713 C C . ALA A 1 88 ? -19.211 16.902 11.883 1.00 94.69 88 ALA A C 1
ATOM 715 O O . ALA A 1 88 ? -18.682 17.531 10.968 1.00 94.69 88 ALA A O 1
ATOM 716 N N . ASP A 1 89 ? -20.390 17.254 12.400 1.00 96.12 89 ASP A N 1
ATOM 717 C CA . ASP A 1 89 ? -21.199 18.371 11.895 1.00 96.12 89 ASP A CA 1
ATOM 718 C C . ASP A 1 89 ? -20.541 19.739 12.108 1.00 96.12 89 ASP A C 1
ATOM 720 O O . ASP A 1 89 ? -20.702 20.644 11.285 1.00 96.12 89 ASP A O 1
ATOM 724 N N . ASN A 1 90 ? -19.757 19.894 13.178 1.00 94.94 90 ASN A N 1
ATOM 725 C CA . ASN A 1 90 ? -19.014 21.126 13.443 1.00 94.94 90 ASN A CA 1
ATOM 726 C C . ASN A 1 90 ? -17.842 21.275 12.471 1.00 94.94 90 ASN A C 1
ATOM 728 O O . ASN A 1 90 ? -17.618 22.357 11.932 1.00 94.94 90 ASN A O 1
ATOM 732 N N . LEU A 1 91 ? -17.135 20.177 12.199 1.00 93.62 91 LEU A N 1
ATOM 733 C CA . LEU A 1 91 ? -16.026 20.143 11.246 1.00 93.62 91 LEU A CA 1
ATOM 734 C C . LEU A 1 91 ? -16.503 20.236 9.792 1.00 93.62 91 LEU A C 1
ATOM 736 O O . LEU A 1 91 ? -15.826 20.840 8.968 1.00 93.62 91 LEU A O 1
ATOM 740 N N . LYS A 1 92 ? -17.692 19.712 9.472 1.00 93.31 92 LYS A N 1
ATOM 741 C CA . LYS A 1 92 ? -18.274 19.767 8.123 1.00 93.31 92 LYS A CA 1
ATOM 742 C C . LYS A 1 92 ? -18.505 21.199 7.642 1.00 93.31 92 LYS A C 1
ATOM 744 O O . LYS A 1 92 ? -18.306 21.499 6.472 1.00 93.31 92 LYS A O 1
ATOM 749 N N . LYS A 1 93 ? -18.846 22.114 8.556 1.00 95.25 93 LYS A N 1
ATOM 750 C CA . LYS A 1 93 ? -18.964 23.557 8.266 1.00 95.25 93 LYS A CA 1
ATOM 751 C C . LYS A 1 93 ? -17.627 24.207 7.881 1.00 95.25 93 LYS A C 1
ATOM 753 O O . LYS A 1 93 ? -17.625 25.324 7.378 1.00 95.25 93 LYS A O 1
ATOM 758 N N . LEU A 1 94 ? -16.512 23.522 8.138 1.00 95.19 94 LEU A N 1
ATOM 759 C CA . LEU A 1 94 ? -15.140 23.968 7.892 1.00 95.19 94 LEU A CA 1
ATOM 760 C C . LEU A 1 94 ? -14.491 23.222 6.711 1.00 95.19 94 LEU A C 1
ATOM 762 O O . LEU A 1 94 ? -13.289 23.374 6.480 1.00 95.19 94 LEU A O 1
ATOM 766 N N . GLU A 1 95 ? -15.257 22.407 5.976 1.00 96.31 95 GLU A N 1
ATOM 767 C CA . GLU A 1 95 ? -14.786 21.761 4.751 1.00 96.31 95 GLU A CA 1
ATOM 768 C C . GLU A 1 95 ? -14.488 22.805 3.667 1.00 96.31 95 GLU A C 1
ATOM 770 O O . GLU A 1 95 ? -15.236 23.758 3.438 1.00 96.31 95 GLU A O 1
ATOM 775 N N . ASN A 1 96 ? -13.379 22.610 2.961 1.00 95.25 96 ASN A N 1
ATOM 776 C CA . ASN A 1 96 ? -13.072 23.362 1.755 1.00 95.25 96 ASN A CA 1
ATOM 777 C C . ASN A 1 96 ? -13.918 22.863 0.564 1.00 95.25 96 ASN A C 1
ATOM 779 O O . ASN A 1 96 ? -14.671 21.897 0.660 1.00 95.25 96 ASN A O 1
ATOM 783 N N . LYS A 1 97 ? -13.750 23.484 -0.612 1.00 95.38 97 LYS A N 1
ATOM 784 C CA . LYS A 1 97 ? -14.467 23.087 -1.843 1.00 95.38 97 LYS A CA 1
ATOM 785 C C . LYS A 1 97 ? -14.219 21.634 -2.279 1.00 95.38 97 LYS A C 1
ATOM 787 O O . LYS A 1 97 ? -15.017 21.095 -3.037 1.00 95.38 97 LYS A O 1
ATOM 792 N N . SER A 1 98 ? -13.129 21.016 -1.826 1.00 92.69 98 SER A N 1
ATOM 793 C CA . SER A 1 98 ? -12.790 19.615 -2.100 1.00 92.69 98 SER A CA 1
ATOM 794 C C . SER A 1 98 ? -13.407 18.640 -1.088 1.00 92.69 98 SER A C 1
ATOM 796 O O . SER A 1 98 ? -13.193 17.436 -1.216 1.00 92.69 98 SER A O 1
ATOM 798 N N . GLY A 1 99 ? -14.147 19.138 -0.089 1.00 94.75 99 GLY A N 1
ATOM 799 C CA . GLY A 1 99 ? -14.729 18.336 0.989 1.00 94.75 99 GLY A CA 1
ATOM 800 C C . GLY A 1 99 ? -13.729 17.940 2.080 1.00 94.75 99 GLY A C 1
ATOM 801 O O . GLY A 1 99 ? -13.989 17.006 2.834 1.00 94.75 99 GLY A O 1
ATOM 802 N N . ASP A 1 100 ? -12.572 18.608 2.163 1.00 96.44 100 ASP A N 1
ATOM 803 C CA . ASP A 1 100 ? -11.542 18.329 3.169 1.00 96.44 100 ASP A CA 1
ATOM 804 C C . ASP A 1 100 ? -11.492 19.412 4.248 1.00 96.44 100 ASP A C 1
ATOM 806 O O . ASP A 1 100 ? -11.665 20.598 3.965 1.00 96.44 100 ASP A O 1
ATOM 810 N N . VAL A 1 101 ? -11.160 19.018 5.476 1.00 96.50 101 VAL A N 1
ATOM 811 C CA . VAL A 1 101 ? -10.920 19.941 6.594 1.00 96.50 101 VAL A CA 1
ATOM 812 C C . VAL A 1 101 ? -9.418 20.173 6.760 1.00 96.50 101 VAL A C 1
ATOM 814 O O . VAL A 1 101 ? -8.624 19.234 6.686 1.00 96.50 101 VAL A O 1
ATOM 817 N N . SER A 1 102 ? -9.007 21.427 6.974 1.00 96.31 102 SER A N 1
ATOM 818 C CA . SER A 1 102 ? -7.585 21.756 7.131 1.00 96.31 102 SER A CA 1
ATOM 819 C C . SER A 1 102 ? -6.998 21.188 8.428 1.00 96.31 102 SER A C 1
ATOM 821 O O . SER A 1 102 ? -7.669 21.102 9.458 1.00 96.31 102 SER A O 1
ATOM 823 N N . ILE A 1 103 ? -5.702 20.862 8.405 1.00 96.75 103 ILE A N 1
ATOM 824 C CA . ILE A 1 103 ? -4.983 20.348 9.580 1.00 96.75 103 ILE A CA 1
ATOM 825 C C . ILE A 1 103 ? -5.052 21.291 10.792 1.00 96.75 103 ILE A C 1
ATOM 827 O O . ILE A 1 103 ? -5.128 20.828 11.923 1.00 96.75 103 ILE A O 1
ATOM 831 N N . GLN A 1 104 ? -5.093 22.609 10.572 1.00 96.69 104 GLN A N 1
ATOM 832 C CA . GLN A 1 104 ? -5.215 23.597 11.650 1.00 96.69 104 GLN A CA 1
ATOM 833 C C . GLN A 1 104 ? -6.519 23.425 12.439 1.00 96.69 104 GLN A C 1
ATOM 835 O O . GLN A 1 104 ? -6.510 23.526 13.664 1.00 96.69 104 GLN A O 1
ATOM 840 N N . HIS A 1 105 ? -7.630 23.118 11.761 1.00 96.88 105 HIS A N 1
ATOM 841 C CA . HIS A 1 105 ? -8.905 22.862 12.430 1.00 96.88 105 HIS A CA 1
ATOM 842 C C . HIS A 1 105 ? -8.884 21.544 13.208 1.00 96.88 105 HIS A C 1
ATOM 844 O O . HIS A 1 105 ? -9.384 21.510 14.331 1.00 96.88 105 HIS A O 1
ATOM 850 N N . PHE A 1 106 ? -8.252 20.497 12.666 1.00 96.12 106 PHE A N 1
ATOM 851 C CA . PHE A 1 106 ? -8.050 19.242 13.396 1.00 96.12 106 PHE A CA 1
ATOM 852 C C . PHE A 1 106 ? -7.184 19.427 14.639 1.00 96.12 106 PHE A C 1
ATOM 854 O O . PHE A 1 106 ? -7.565 18.960 15.702 1.00 96.12 106 PHE A O 1
ATOM 861 N N . ASN A 1 107 ? -6.080 20.168 14.544 1.00 95.69 107 ASN A N 1
ATOM 862 C CA . ASN A 1 107 ? -5.230 20.465 15.698 1.00 95.69 107 ASN A CA 1
ATOM 863 C C . ASN A 1 107 ? -5.981 21.289 16.756 1.00 95.69 107 ASN A C 1
ATOM 865 O O . ASN A 1 107 ? -5.853 21.043 17.953 1.00 95.69 107 ASN A O 1
ATOM 869 N N . LYS A 1 108 ? -6.796 22.260 16.327 1.00 96.62 108 LYS A N 1
ATOM 870 C CA . LYS A 1 108 ? -7.557 23.116 17.244 1.00 96.62 108 LYS A CA 1
ATOM 871 C C . LYS A 1 108 ? -8.670 22.361 17.975 1.00 96.62 108 LYS A C 1
ATOM 873 O O . LYS A 1 108 ? -8.882 22.612 19.154 1.00 96.62 108 LYS A O 1
ATOM 878 N N . GLN A 1 109 ? -9.414 21.503 17.276 1.00 96.75 109 GLN A N 1
ATOM 879 C CA . GLN A 1 109 ? -10.566 20.798 17.853 1.00 96.75 109 GLN A CA 1
ATOM 880 C C . GLN A 1 109 ? -10.204 19.435 18.453 1.00 96.75 109 GLN A C 1
ATOM 882 O O . GLN A 1 109 ? -10.940 18.946 19.299 1.00 96.75 109 GLN A O 1
ATOM 887 N N . ASN A 1 110 ? -9.098 18.833 18.006 1.00 97.69 110 ASN A N 1
ATOM 888 C CA . ASN A 1 110 ? -8.635 17.492 18.362 1.00 97.69 110 ASN A CA 1
ATOM 889 C C . ASN A 1 110 ? -9.767 16.443 18.423 1.00 97.69 110 ASN A C 1
ATOM 891 O O . ASN A 1 110 ? -9.934 15.781 19.448 1.00 97.69 110 ASN A O 1
ATOM 895 N N . PRO A 1 111 ? -10.579 16.303 17.358 1.00 98.00 111 PRO A N 1
ATOM 896 C CA . PRO A 1 111 ? -11.742 15.427 17.396 1.00 98.00 111 PRO A CA 1
ATOM 897 C C . PRO A 1 111 ? -11.323 13.968 17.571 1.00 98.00 111 PRO A C 1
ATOM 899 O O . PRO A 1 111 ? -10.302 13.537 17.025 1.00 98.00 111 PRO A O 1
ATOM 902 N N . SER A 1 112 ? -12.143 13.194 18.274 1.00 98.56 112 SER A N 1
ATOM 903 C CA . SER A 1 112 ? -11.981 11.745 18.355 1.00 98.56 112 SER A CA 1
ATOM 904 C C . SER A 1 112 ? -12.546 11.071 17.109 1.00 98.56 112 SER A C 1
ATOM 906 O O . SER A 1 112 ? -13.549 11.514 16.555 1.00 98.56 112 SER A O 1
ATOM 908 N N . ALA A 1 113 ? -11.922 9.997 16.642 1.00 98.62 113 ALA A N 1
ATOM 909 C CA . ALA A 1 113 ? -12.429 9.215 15.522 1.00 98.62 113 ALA A CA 1
ATOM 910 C C . ALA A 1 113 ? -12.052 7.743 15.639 1.00 98.62 113 ALA A C 1
ATOM 912 O O . ALA A 1 113 ? -11.121 7.374 16.362 1.00 98.62 113 ALA A O 1
ATOM 913 N N . GLY A 1 114 ? -12.774 6.910 14.902 1.00 98.56 114 GLY A N 1
ATOM 914 C CA . GLY A 1 114 ? -12.559 5.474 14.879 1.00 98.56 114 GLY A CA 1
ATOM 915 C C . GLY A 1 114 ? -13.618 4.755 14.063 1.00 98.56 114 GLY A C 1
ATOM 916 O O . GLY A 1 114 ? -14.345 5.364 13.278 1.00 98.56 114 GLY A O 1
ATOM 917 N N . LEU A 1 115 ? -13.707 3.443 14.260 1.00 98.44 115 LEU A N 1
ATOM 918 C CA . LEU A 1 115 ? -14.713 2.615 13.604 1.00 98.44 115 LEU A CA 1
ATOM 919 C C . LEU A 1 115 ? -16.125 3.004 14.060 1.00 98.44 115 LEU A C 1
ATOM 921 O O . LEU A 1 115 ? -16.326 3.373 15.224 1.00 98.44 115 LEU A O 1
ATOM 925 N N . THR A 1 116 ? -17.105 2.876 13.163 1.00 97.88 116 THR A N 1
ATOM 926 C CA . THR A 1 116 ? -18.523 3.013 13.534 1.00 97.88 116 THR A CA 1
ATOM 927 C C . THR A 1 116 ? -18.894 1.995 14.614 1.00 97.88 116 THR A C 1
ATOM 929 O O . THR A 1 116 ? -18.304 0.914 14.681 1.00 97.88 116 THR A O 1
ATOM 932 N N . GLN A 1 117 ? -19.855 2.334 15.480 1.00 97.00 117 GLN A N 1
ATOM 933 C CA . GLN A 1 117 ? -20.240 1.487 16.621 1.00 97.00 117 GLN A CA 1
ATOM 934 C C . GLN A 1 117 ? -20.531 0.031 16.214 1.00 97.00 117 GLN A C 1
ATOM 936 O O . GLN A 1 117 ? -19.979 -0.887 16.822 1.00 97.00 117 GLN A O 1
ATOM 941 N N . ASP A 1 118 ? -21.326 -0.174 15.161 1.00 96.31 118 ASP A N 1
ATOM 942 C CA . ASP A 1 118 ? -21.709 -1.507 14.674 1.00 96.31 118 ASP A CA 1
ATOM 943 C C . ASP A 1 118 ? -20.492 -2.310 14.183 1.00 96.31 118 ASP A C 1
ATOM 945 O O . ASP A 1 118 ? -20.334 -3.491 14.501 1.00 96.31 118 ASP A O 1
ATOM 949 N N . VAL A 1 119 ? -19.590 -1.657 13.439 1.00 97.62 119 VAL A N 1
ATOM 950 C CA . VAL A 1 119 ? -18.361 -2.280 12.925 1.00 97.62 119 VAL A CA 1
ATOM 951 C C . VAL A 1 119 ? -17.426 -2.641 14.075 1.00 97.62 119 VAL A C 1
ATOM 953 O O . VAL A 1 119 ? -16.912 -3.757 14.117 1.00 97.62 119 VAL A O 1
ATOM 956 N N . PHE A 1 120 ? -17.239 -1.730 15.030 1.00 97.88 120 PHE A N 1
ATOM 957 C CA . PHE A 1 120 ? -16.410 -1.965 16.208 1.00 97.88 120 PHE A CA 1
ATOM 958 C C . PHE A 1 120 ? -16.921 -3.144 17.040 1.00 97.88 120 PHE A C 1
ATOM 960 O O . PHE A 1 120 ? -16.155 -4.061 17.322 1.00 97.88 120 PHE A O 1
ATOM 967 N N . GLN A 1 121 ? -18.214 -3.164 17.381 1.00 96.75 121 GLN A N 1
ATOM 968 C CA . GLN A 1 121 ? -18.816 -4.256 18.152 1.00 96.75 121 GLN A CA 1
ATOM 969 C C . GLN A 1 121 ? -18.683 -5.595 17.430 1.00 96.75 121 GLN A C 1
ATOM 971 O O . GLN A 1 121 ? -18.396 -6.619 18.056 1.00 96.75 121 GLN A O 1
ATOM 976 N N . LYS A 1 122 ? -18.861 -5.603 16.104 1.00 95.75 122 LYS A N 1
ATOM 977 C CA . LYS A 1 122 ? -18.714 -6.829 15.327 1.00 95.75 122 LYS A CA 1
ATOM 978 C C . LYS A 1 122 ? -17.274 -7.344 15.331 1.00 95.75 122 LYS A C 1
ATOM 980 O O . LYS A 1 122 ? -17.073 -8.542 15.500 1.00 95.75 122 LYS A O 1
ATOM 985 N N . LEU A 1 123 ? -16.293 -6.460 15.158 1.00 95.69 123 LEU A N 1
ATOM 986 C CA . LEU A 1 123 ? -14.878 -6.832 15.188 1.00 95.69 123 LEU A CA 1
ATOM 987 C C . LEU A 1 123 ? -14.439 -7.285 16.593 1.00 95.69 123 LEU A C 1
ATOM 989 O O . LEU A 1 123 ? -13.709 -8.262 16.742 1.00 95.69 123 LEU A O 1
ATOM 993 N N . GLN A 1 124 ? -14.934 -6.627 17.638 1.00 96.12 124 GLN A N 1
ATOM 994 C CA . GLN A 1 124 ? -14.627 -6.984 19.022 1.00 96.12 124 GLN A CA 1
ATOM 995 C C . GLN A 1 124 ? -15.221 -8.344 19.430 1.00 96.12 124 GLN A C 1
ATOM 997 O O . GLN A 1 124 ? -14.595 -9.092 20.177 1.00 96.12 124 GLN A O 1
ATOM 1002 N N . SER A 1 125 ? -16.426 -8.677 18.957 1.00 95.81 125 SER A N 1
ATOM 1003 C CA . SER A 1 125 ? -17.138 -9.908 19.347 1.00 95.81 125 SER A CA 1
ATOM 1004 C C . SER A 1 125 ? -16.753 -11.156 18.545 1.00 95.81 125 SER A C 1
ATOM 1006 O O . SER A 1 125 ? -17.036 -12.268 18.986 1.00 95.81 125 SER A O 1
ATOM 1008 N N . ASP A 1 126 ? -16.127 -11.000 17.377 1.00 94.94 126 ASP A N 1
ATOM 1009 C CA . ASP A 1 126 ? -15.807 -12.100 16.464 1.00 94.94 126 ASP A CA 1
ATOM 1010 C C . ASP A 1 126 ? -14.363 -11.986 15.961 1.00 94.94 126 ASP A C 1
ATOM 1012 O O . ASP A 1 126 ? -14.064 -11.329 14.959 1.00 94.94 126 ASP A O 1
ATOM 1016 N N . SER A 1 127 ? -13.450 -12.653 16.668 1.00 92.25 127 SER A N 1
ATOM 1017 C CA . SER A 1 127 ? -12.015 -12.628 16.371 1.00 92.25 127 SER A CA 1
ATOM 1018 C C . SER A 1 127 ? -11.677 -13.198 14.988 1.00 92.25 127 SER A C 1
ATOM 1020 O O . SER A 1 127 ? -10.776 -12.690 14.317 1.00 92.25 127 SER A O 1
ATOM 1022 N N . ASN A 1 128 ? -12.417 -14.208 14.517 1.00 91.19 128 ASN A N 1
ATOM 1023 C CA . ASN A 1 128 ? -12.223 -14.792 13.188 1.00 91.19 128 ASN A CA 1
ATOM 1024 C C . ASN A 1 128 ? -12.641 -13.816 12.086 1.00 91.19 128 ASN A C 1
ATOM 1026 O O . ASN A 1 128 ? -11.946 -13.679 11.072 1.00 91.19 128 ASN A O 1
ATOM 1030 N N . PHE A 1 129 ? -13.750 -13.104 12.287 1.00 93.56 129 PHE A N 1
ATOM 1031 C CA . PHE A 1 129 ? -14.174 -12.047 11.378 1.00 93.56 129 PHE A CA 1
ATOM 1032 C C . PHE A 1 129 ? -13.157 -10.903 11.342 1.00 93.56 129 PHE A C 1
ATOM 1034 O O . PHE A 1 129 ? -12.735 -10.504 10.257 1.00 93.56 129 PHE A O 1
ATOM 1041 N N . SER A 1 130 ? -12.672 -10.446 12.499 1.00 94.44 130 SER A N 1
ATOM 1042 C CA . SER A 1 130 ? -11.605 -9.440 12.576 1.00 94.44 130 SER A CA 1
ATOM 1043 C C . SER A 1 130 ? -10.343 -9.859 11.846 1.00 94.44 130 SER A C 1
ATOM 1045 O O . SER A 1 130 ? -9.814 -9.089 11.043 1.00 94.44 130 SER A O 1
ATOM 1047 N N . LYS A 1 131 ? -9.906 -11.108 12.040 1.00 92.62 131 LYS A N 1
ATOM 1048 C CA . LYS A 1 131 ? -8.767 -11.684 11.321 1.00 92.62 131 LYS A CA 1
ATOM 1049 C C . LYS A 1 131 ? -8.994 -11.661 9.804 1.00 92.62 131 LYS A C 1
ATOM 1051 O O . LYS A 1 131 ? -8.103 -11.296 9.040 1.00 92.62 131 LYS A O 1
ATOM 1056 N N . SER A 1 132 ? -10.204 -12.004 9.366 1.00 91.81 132 SER A N 1
ATOM 1057 C CA . SER A 1 132 ? -10.577 -12.020 7.948 1.00 91.81 132 SER A CA 1
ATOM 1058 C C . SER A 1 132 ? -10.566 -10.620 7.328 1.00 91.81 132 SER A C 1
ATOM 1060 O O . SER A 1 132 ? -10.024 -10.441 6.239 1.00 91.81 132 SER A O 1
ATOM 1062 N N . ILE A 1 133 ? -11.107 -9.616 8.024 1.00 96.06 133 ILE A N 1
ATOM 1063 C CA . ILE A 1 133 ? -11.100 -8.220 7.563 1.00 96.06 133 ILE A CA 1
ATOM 1064 C C . ILE A 1 133 ? -9.682 -7.640 7.574 1.00 96.06 133 ILE A C 1
ATOM 1066 O O . ILE A 1 133 ? -9.288 -6.972 6.621 1.00 96.06 133 ILE A O 1
ATOM 1070 N N . TYR A 1 134 ? -8.884 -7.925 8.604 1.00 95.50 134 TYR A N 1
ATOM 1071 C CA . TYR A 1 134 ? -7.488 -7.493 8.657 1.00 95.50 134 TYR A CA 1
ATOM 1072 C C . TYR A 1 134 ? -6.699 -8.024 7.454 1.00 95.50 134 TYR A C 1
ATOM 1074 O O . TYR A 1 134 ? -6.044 -7.254 6.752 1.00 95.50 134 TYR A O 1
ATOM 1082 N N . ASN A 1 135 ? -6.816 -9.325 7.169 1.00 92.38 135 ASN A N 1
ATOM 1083 C CA . ASN A 1 135 ? -6.172 -9.948 6.013 1.00 92.38 135 ASN A CA 1
ATOM 1084 C C . ASN A 1 135 ? -6.671 -9.359 4.692 1.00 92.38 135 ASN A C 1
ATOM 1086 O O . ASN A 1 135 ? -5.850 -9.043 3.833 1.00 92.38 135 ASN A O 1
ATOM 1090 N N . LEU A 1 136 ? -7.985 -9.141 4.557 1.00 94.81 136 LEU A N 1
ATOM 1091 C CA . LEU A 1 136 ? -8.570 -8.494 3.383 1.00 94.81 136 LEU A CA 1
ATOM 1092 C C . LEU A 1 136 ? -7.911 -7.135 3.114 1.00 94.81 136 LEU A C 1
ATOM 1094 O O . LEU A 1 136 ? -7.534 -6.861 1.978 1.00 94.81 136 LEU A O 1
ATOM 1098 N N . ILE A 1 137 ? -7.742 -6.294 4.138 1.00 96.62 137 ILE A N 1
ATOM 1099 C CA . ILE A 1 137 ? -7.132 -4.964 3.992 1.00 96.62 137 ILE A CA 1
ATOM 1100 C C . ILE A 1 137 ? -5.637 -5.054 3.710 1.00 96.62 137 ILE A C 1
ATOM 1102 O O . ILE A 1 137 ? -5.150 -4.382 2.801 1.00 96.62 137 ILE A O 1
ATOM 1106 N N . ALA A 1 138 ? -4.907 -5.889 4.446 1.00 94.56 138 ALA A N 1
ATOM 1107 C CA . ALA A 1 138 ? -3.475 -6.052 4.233 1.00 94.56 138 ALA A CA 1
ATOM 1108 C C . ALA A 1 138 ? -3.165 -6.511 2.797 1.00 94.56 138 ALA A C 1
ATOM 1110 O O . ALA A 1 138 ? -2.288 -5.938 2.150 1.00 94.56 138 ALA A O 1
ATOM 1111 N N . GLN A 1 139 ? -3.932 -7.480 2.285 1.00 91.00 139 GLN A N 1
ATOM 1112 C CA . GLN A 1 139 ? -3.776 -8.025 0.936 1.00 91.00 139 GLN A CA 1
ATOM 1113 C C . GLN A 1 139 ? -4.270 -7.061 -0.145 1.00 91.00 139 GLN A C 1
ATOM 1115 O O . GLN A 1 139 ? -3.543 -6.791 -1.089 1.00 91.00 139 GLN A O 1
ATOM 1120 N N . SER A 1 140 ? -5.467 -6.479 -0.006 1.00 92.62 140 SER A N 1
ATOM 1121 C CA . SER A 1 140 ? -6.057 -5.631 -1.062 1.00 92.62 140 SER A CA 1
ATOM 1122 C C . SER A 1 140 ? -5.224 -4.387 -1.386 1.00 92.62 140 SER A C 1
ATOM 1124 O O . SER A 1 140 ? -5.346 -3.820 -2.473 1.00 92.62 140 SER A O 1
ATOM 1126 N N . PHE A 1 141 ? -4.399 -3.937 -0.438 1.00 94.25 141 PHE A N 1
ATOM 1127 C CA . PHE A 1 141 ? -3.584 -2.733 -0.575 1.00 94.25 141 PHE A CA 1
ATOM 1128 C C . PHE A 1 141 ? -2.072 -3.000 -0.556 1.00 94.25 141 PHE A C 1
ATOM 1130 O O . PHE A 1 141 ? -1.313 -2.031 -0.504 1.00 94.25 141 PHE A O 1
ATOM 1137 N N . ASN A 1 142 ? -1.639 -4.267 -0.613 1.00 91.75 142 ASN A N 1
ATOM 1138 C CA . ASN A 1 142 ? -0.235 -4.701 -0.539 1.00 91.75 142 ASN A CA 1
ATOM 1139 C C . ASN A 1 142 ? 0.527 -4.010 0.610 1.00 91.75 142 ASN A C 1
ATOM 1141 O O . ASN A 1 142 ? 1.584 -3.404 0.415 1.00 91.75 142 ASN A O 1
ATOM 1145 N N . VAL A 1 143 ? -0.040 -4.038 1.821 1.00 92.75 143 VAL A N 1
ATOM 1146 C CA . VAL A 1 143 ? 0.600 -3.429 2.995 1.00 92.75 143 VAL A CA 1
ATOM 1147 C C . VAL A 1 143 ? 1.843 -4.251 3.365 1.00 92.75 143 VAL A C 1
ATOM 1149 O O . VAL A 1 143 ? 1.723 -5.467 3.525 1.00 92.75 143 VAL A O 1
ATOM 1152 N N . PRO A 1 144 ? 3.029 -3.634 3.555 1.00 90.81 144 PRO A N 1
ATOM 1153 C CA . PRO A 1 144 ? 4.247 -4.374 3.865 1.00 90.81 144 PRO A CA 1
ATOM 1154 C C . PRO A 1 144 ? 4.079 -5.285 5.080 1.00 90.81 144 PRO A C 1
ATOM 1156 O O . PRO A 1 144 ? 3.563 -4.873 6.123 1.00 90.81 144 PRO A O 1
ATOM 1159 N N . ILE A 1 145 ? 4.568 -6.520 4.977 1.00 87.75 145 ILE A N 1
ATOM 1160 C CA . ILE A 1 145 ? 4.336 -7.530 6.012 1.00 87.75 145 ILE A CA 1
ATOM 1161 C C . ILE A 1 145 ? 4.905 -7.130 7.373 1.00 87.75 145 ILE A C 1
ATOM 1163 O O . ILE A 1 145 ? 4.269 -7.367 8.393 1.00 87.75 145 ILE A O 1
ATOM 1167 N N . LYS A 1 146 ? 6.051 -6.440 7.395 1.00 89.94 146 LYS A N 1
ATOM 1168 C CA . LYS A 1 146 ? 6.664 -5.927 8.628 1.00 89.94 146 LYS A CA 1
ATOM 1169 C C . LYS A 1 146 ? 5.781 -4.893 9.333 1.00 89.94 146 LYS A C 1
ATOM 1171 O O . LYS A 1 146 ? 5.725 -4.879 10.560 1.00 89.94 146 LYS A O 1
ATOM 1176 N N . VAL A 1 147 ? 5.062 -4.069 8.565 1.00 92.94 147 VAL A N 1
ATOM 1177 C CA . VAL A 1 147 ? 4.076 -3.116 9.101 1.00 92.94 147 VAL A CA 1
ATOM 1178 C C . VAL A 1 147 ? 2.912 -3.888 9.711 1.00 92.94 147 VAL A C 1
ATOM 1180 O O . VAL A 1 147 ? 2.548 -3.643 10.857 1.00 92.94 147 VAL A O 1
ATOM 1183 N N . CYS A 1 148 ? 2.382 -4.875 8.983 1.00 93.38 148 CYS A N 1
ATOM 1184 C CA . CYS A 1 148 ? 1.297 -5.717 9.479 1.00 93.38 148 CYS A CA 1
ATOM 1185 C C . CYS A 1 148 ? 1.685 -6.473 10.758 1.00 93.38 148 CYS A C 1
ATOM 1187 O O . CYS A 1 148 ? 0.886 -6.526 11.685 1.00 93.38 148 CYS A O 1
ATOM 1189 N N . GLN A 1 149 ? 2.900 -7.025 10.817 1.00 89.94 149 GLN A N 1
ATOM 1190 C CA . GLN A 1 149 ? 3.431 -7.735 11.983 1.00 89.94 149 GLN A CA 1
ATOM 1191 C C . GLN A 1 149 ? 3.589 -6.811 13.187 1.00 89.94 149 GLN A C 1
ATOM 1193 O O . GLN A 1 149 ? 3.252 -7.202 14.300 1.00 89.94 149 GLN A O 1
ATOM 1198 N N . ASN A 1 150 ? 4.080 -5.585 12.981 1.00 92.12 150 ASN A N 1
ATOM 1199 C CA . ASN A 1 150 ? 4.211 -4.622 14.068 1.00 92.12 150 ASN A CA 1
ATOM 1200 C C . ASN A 1 150 ? 2.845 -4.238 14.639 1.00 92.12 150 ASN A C 1
ATOM 1202 O O . ASN A 1 150 ? 2.674 -4.339 15.851 1.00 92.12 150 ASN A O 1
ATOM 1206 N N . ILE A 1 151 ? 1.878 -3.906 13.779 1.00 92.88 151 ILE A N 1
ATOM 1207 C CA . ILE A 1 151 ? 0.514 -3.581 14.210 1.00 92.88 151 ILE A CA 1
ATOM 1208 C C . ILE A 1 151 ? -0.109 -4.767 14.960 1.00 92.88 151 ILE A C 1
ATOM 1210 O O . ILE A 1 151 ? -0.647 -4.575 16.044 1.00 92.88 151 ILE A O 1
ATOM 1214 N N . SER A 1 152 ? 0.001 -5.999 14.447 1.00 89.69 152 SER A N 1
ATOM 1215 C CA . SER A 1 152 ? -0.595 -7.170 15.107 1.00 89.69 152 SER A CA 1
ATOM 1216 C C . SER A 1 152 ? 0.090 -7.533 16.430 1.00 89.69 152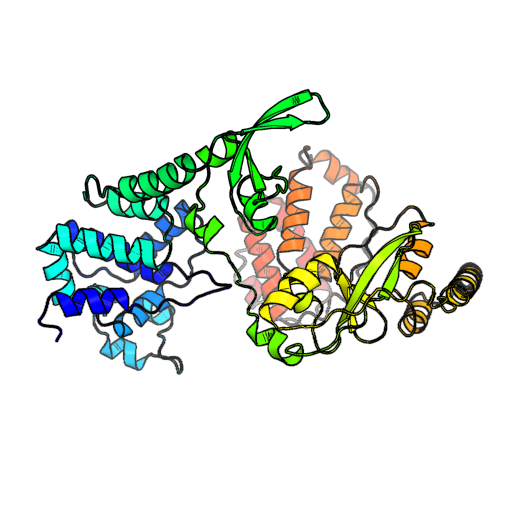 SER A C 1
ATOM 1218 O O . SER A 1 152 ? -0.588 -7.927 17.376 1.00 89.69 152 SER A O 1
ATOM 1220 N N . SER A 1 153 ? 1.421 -7.393 16.510 1.00 87.50 153 SER A N 1
ATOM 1221 C CA . SER A 1 153 ? 2.208 -7.758 17.701 1.00 87.50 153 SER A CA 1
ATOM 1222 C C . SER A 1 153 ? 1.892 -6.902 18.927 1.00 87.50 153 SER A C 1
ATOM 1224 O O . SER A 1 153 ? 1.984 -7.380 20.051 1.00 87.50 153 SER A O 1
ATOM 1226 N N . GLU A 1 154 ? 1.481 -5.652 18.720 1.00 77.75 154 GLU A N 1
ATOM 1227 C CA . GLU A 1 154 ? 1.124 -4.735 19.806 1.00 77.75 154 GLU A CA 1
ATOM 1228 C C . GLU A 1 154 ? -0.252 -5.039 20.416 1.00 77.75 154 GLU A C 1
ATOM 1230 O O . GLU A 1 154 ? -0.616 -4.454 21.433 1.00 77.75 154 GLU A O 1
ATOM 1235 N N . LEU A 1 155 ? -1.046 -5.910 19.783 1.00 66.56 155 LEU A N 1
ATOM 1236 C CA . LEU A 1 155 ? -2.494 -5.975 19.999 1.00 66.56 155 LEU A CA 1
ATOM 1237 C C . LEU A 1 155 ? -2.988 -7.360 20.414 1.00 66.56 155 LEU A C 1
ATOM 1239 O O . LEU A 1 155 ? -4.165 -7.668 20.252 1.00 66.56 155 LEU A O 1
ATOM 1243 N N . SER A 1 156 ? -2.092 -8.194 20.955 1.00 70.44 156 SER A N 1
ATOM 1244 C CA . SER A 1 156 ? -2.399 -9.555 21.428 1.00 70.44 156 SER A CA 1
ATOM 1245 C C . SER A 1 156 ? -3.146 -10.406 20.393 1.00 70.44 156 SER A C 1
ATOM 1247 O O . SER A 1 156 ? -3.799 -11.391 20.734 1.00 70.44 156 SER A O 1
ATOM 1249 N N . MET A 1 157 ? -3.035 -10.053 19.106 1.00 69.12 157 MET A N 1
ATOM 1250 C CA . MET A 1 157 ? -3.446 -10.905 18.000 1.00 69.12 157 MET A CA 1
ATOM 1251 C C . MET A 1 157 ? -2.343 -11.945 17.799 1.00 69.12 157 MET A C 1
ATOM 1253 O O . MET A 1 157 ? -1.635 -11.942 16.789 1.00 69.12 157 MET A O 1
ATOM 1257 N N . ASP A 1 158 ? -2.157 -12.791 18.815 1.00 58.84 158 ASP A N 1
ATOM 1258 C CA . ASP A 1 158 ? -1.160 -13.849 18.813 1.00 58.84 158 ASP A CA 1
ATOM 1259 C C . ASP A 1 158 ? -1.403 -14.736 17.591 1.00 58.84 158 ASP A C 1
ATOM 1261 O O . ASP A 1 158 ? -2.476 -15.313 17.404 1.00 58.84 158 ASP A O 1
ATOM 1265 N N . ASN A 1 159 ? -0.392 -14.820 16.727 1.00 53.66 159 ASN A N 1
ATOM 1266 C CA . ASN A 1 159 ? -0.381 -15.695 15.561 1.00 53.66 159 ASN A CA 1
ATOM 1267 C C . ASN A 1 159 ? -1.559 -15.468 14.593 1.00 53.66 159 ASN A C 1
ATOM 1269 O O . ASN A 1 159 ? -2.242 -16.407 14.156 1.00 53.66 159 ASN A O 1
ATOM 1273 N N . MET A 1 160 ? -1.761 -14.226 14.133 1.00 57.81 160 MET A N 1
ATOM 1274 C CA . MET A 1 160 ? -2.214 -14.102 12.747 1.00 57.81 160 MET A CA 1
ATOM 1275 C C . MET A 1 160 ? -1.152 -14.777 11.881 1.00 57.81 160 MET A C 1
ATOM 1277 O O . MET A 1 160 ? -0.071 -14.227 11.695 1.00 57.81 160 MET A O 1
ATOM 1281 N N . ASP A 1 161 ? -1.458 -15.994 11.423 1.00 61.31 161 ASP A N 1
ATOM 1282 C CA . ASP A 1 161 ? -0.683 -16.803 10.477 1.00 61.31 161 ASP A CA 1
ATOM 1283 C C . ASP A 1 161 ? -0.600 -16.081 9.112 1.00 61.31 161 ASP A C 1
ATOM 1285 O O . ASP A 1 161 ? -1.026 -16.568 8.076 1.00 61.31 161 ASP A O 1
ATOM 1289 N N . MET A 1 162 ? -0.057 -14.860 9.103 1.00 61.31 162 MET A N 1
ATOM 1290 C CA . MET A 1 162 ? 0.509 -14.210 7.922 1.00 61.31 162 MET A CA 1
ATOM 1291 C C . MET A 1 162 ? 1.658 -15.058 7.364 1.00 61.31 162 MET A C 1
ATOM 1293 O O . MET A 1 162 ? 2.043 -14.905 6.205 1.00 61.31 162 MET A O 1
ATOM 1297 N N . THR A 1 163 ? 2.187 -15.975 8.182 1.00 57.75 163 THR A N 1
ATOM 1298 C CA . THR A 1 163 ? 3.043 -17.071 7.755 1.00 57.75 163 THR A CA 1
ATOM 1299 C C . THR A 1 163 ? 2.392 -17.953 6.700 1.00 57.75 163 THR A C 1
ATOM 1301 O O . THR A 1 163 ? 3.149 -18.471 5.901 1.00 57.75 163 THR A O 1
ATOM 1304 N N . ASP A 1 164 ? 1.067 -18.067 6.581 1.00 58.84 164 ASP A N 1
ATOM 1305 C CA . ASP A 1 164 ? 0.457 -18.790 5.457 1.00 58.84 164 ASP A CA 1
ATOM 1306 C C . ASP A 1 164 ? 0.625 -18.045 4.128 1.00 58.84 164 ASP A C 1
ATOM 1308 O O . ASP A 1 164 ? 0.886 -18.685 3.115 1.00 58.84 164 ASP A O 1
ATOM 1312 N N . ASN A 1 165 ? 0.608 -16.708 4.117 1.00 56.47 165 ASN A N 1
ATOM 1313 C CA . ASN A 1 165 ? 0.922 -15.930 2.909 1.00 56.47 165 ASN A CA 1
ATOM 1314 C C . ASN A 1 165 ? 2.424 -15.966 2.595 1.00 56.47 165 ASN A C 1
ATOM 1316 O O . ASN A 1 165 ? 2.809 -16.188 1.453 1.00 56.47 165 ASN A O 1
ATOM 1320 N N . LEU A 1 166 ? 3.289 -15.829 3.609 1.00 58.88 166 LEU A N 1
ATOM 1321 C CA . LEU A 1 166 ? 4.737 -16.017 3.436 1.00 58.88 166 LEU A CA 1
ATOM 1322 C C . LEU A 1 166 ? 5.080 -17.440 2.996 1.00 58.88 166 LEU A C 1
ATOM 1324 O O . LEU A 1 166 ? 5.981 -17.610 2.186 1.00 58.88 166 LEU A O 1
ATOM 1328 N N . LYS A 1 167 ? 4.386 -18.459 3.515 1.00 62.00 167 LYS A N 1
ATOM 1329 C CA . LYS A 1 167 ? 4.527 -19.854 3.089 1.00 62.00 167 LYS A CA 1
ATOM 1330 C C . LYS A 1 167 ? 4.030 -20.008 1.669 1.00 62.00 167 LYS A C 1
ATOM 1332 O O . LYS A 1 167 ? 4.768 -20.579 0.894 1.00 62.00 167 LYS A O 1
ATOM 1337 N N . GLN A 1 168 ? 2.877 -19.454 1.294 1.00 62.47 168 GLN A N 1
ATOM 1338 C CA . GLN A 1 168 ? 2.398 -19.481 -0.091 1.00 62.47 168 GLN A CA 1
ATOM 1339 C C . GLN A 1 168 ? 3.381 -18.795 -1.048 1.00 62.47 168 GLN A C 1
ATOM 1341 O O . GLN A 1 168 ? 3.673 -19.339 -2.107 1.00 62.47 168 GLN A O 1
ATOM 1346 N N . GLU A 1 169 ? 3.970 -17.657 -0.676 1.00 62.69 169 GLU A N 1
ATOM 1347 C CA . GLU A 1 169 ? 5.010 -17.000 -1.478 1.00 62.69 169 GLU A CA 1
ATOM 1348 C C . GLU A 1 169 ? 6.323 -17.796 -1.510 1.00 62.69 169 GLU A C 1
ATOM 1350 O O . GLU A 1 169 ? 6.934 -17.964 -2.565 1.00 62.69 169 GLU A O 1
ATOM 1355 N N . GLN A 1 170 ? 6.757 -18.357 -0.382 1.00 65.44 170 GLN A N 1
ATOM 1356 C CA . GLN A 1 170 ? 7.914 -19.253 -0.339 1.00 65.44 170 GLN A CA 1
ATOM 1357 C C . GLN A 1 170 ? 7.658 -20.546 -1.124 1.00 65.44 170 GLN A C 1
ATOM 1359 O O . GLN A 1 170 ? 8.572 -21.054 -1.767 1.00 65.44 170 GLN A O 1
ATOM 1364 N N . ASP A 1 171 ? 6.433 -21.057 -1.126 1.00 68.62 171 ASP A N 1
ATOM 1365 C CA . ASP A 1 171 ? 5.991 -22.223 -1.887 1.00 68.62 171 ASP A CA 1
ATOM 1366 C C . ASP A 1 171 ? 5.919 -21.894 -3.383 1.00 68.62 171 ASP A C 1
ATOM 1368 O O . ASP A 1 171 ? 6.307 -22.719 -4.209 1.00 68.62 171 ASP A O 1
ATOM 1372 N N . LEU A 1 172 ? 5.566 -20.656 -3.752 1.00 69.69 172 LEU A N 1
ATOM 1373 C CA . LEU A 1 172 ? 5.730 -20.165 -5.120 1.00 69.69 172 LEU A CA 1
ATOM 1374 C C . LEU A 1 172 ? 7.205 -20.183 -5.546 1.00 69.69 172 LEU A C 1
ATOM 1376 O O . LEU A 1 172 ? 7.471 -20.568 -6.681 1.00 69.69 172 LEU A O 1
ATOM 1380 N N . ILE A 1 173 ? 8.168 -19.851 -4.669 1.00 71.38 173 ILE A N 1
ATOM 1381 C CA . ILE A 1 173 ? 9.608 -20.030 -4.972 1.00 71.38 173 ILE A CA 1
ATOM 1382 C C . ILE A 1 173 ? 9.961 -21.505 -5.092 1.00 71.38 173 ILE A C 1
ATOM 1384 O O . ILE A 1 173 ? 10.724 -21.852 -5.987 1.00 71.38 173 ILE A O 1
ATOM 1388 N N . LYS A 1 174 ? 9.428 -22.375 -4.224 1.00 75.88 174 LYS A N 1
ATOM 1389 C CA . LYS A 1 174 ? 9.709 -23.821 -4.277 1.00 75.88 174 LYS A CA 1
ATOM 1390 C C . LYS A 1 174 ? 9.292 -24.451 -5.606 1.00 75.88 174 LYS A C 1
ATOM 1392 O O . LYS A 1 174 ? 9.890 -25.447 -6.003 1.00 75.88 174 LYS A O 1
ATOM 1397 N N . ASN A 1 175 ? 8.327 -23.858 -6.311 1.00 80.88 175 ASN A N 1
ATOM 1398 C CA . ASN A 1 175 ? 7.956 -24.283 -7.662 1.00 80.88 175 ASN A CA 1
ATOM 1399 C C . ASN A 1 175 ? 9.035 -23.967 -8.716 1.00 80.88 175 ASN A C 1
ATOM 1401 O O . ASN A 1 175 ? 9.020 -24.554 -9.796 1.00 80.88 175 ASN A O 1
ATOM 1405 N N . TYR A 1 176 ? 9.988 -23.081 -8.417 1.00 85.88 176 TYR A N 1
ATOM 1406 C CA . TYR A 1 176 ? 11.162 -22.831 -9.247 1.00 85.88 176 TYR A CA 1
ATOM 1407 C C . TYR A 1 176 ? 12.349 -23.632 -8.718 1.00 85.88 176 TYR A C 1
ATOM 1409 O O . TYR A 1 176 ? 12.758 -23.507 -7.565 1.00 85.88 176 TYR A O 1
ATOM 1417 N N . SER A 1 177 ? 12.953 -24.441 -9.583 1.00 88.56 177 SER A N 1
ATOM 1418 C CA . SER A 1 177 ? 14.168 -25.166 -9.227 1.00 88.56 177 SER A CA 1
ATOM 1419 C C . SER A 1 177 ? 15.330 -24.191 -9.027 1.00 88.56 177 SER A C 1
ATOM 1421 O O . SER A 1 177 ? 15.581 -23.324 -9.870 1.00 88.56 177 SER A O 1
ATOM 1423 N N . GLU A 1 178 ? 16.065 -24.344 -7.924 1.00 95.12 178 GLU A N 1
ATOM 1424 C CA . GLU A 1 178 ? 17.351 -23.666 -7.766 1.00 95.12 178 GLU A CA 1
ATOM 1425 C C . GLU A 1 178 ? 18.294 -24.146 -8.882 1.00 95.12 178 GLU A C 1
ATOM 1427 O O . GLU A 1 178 ? 18.415 -25.339 -9.157 1.00 95.12 178 GLU A O 1
ATOM 1432 N N . THR A 1 179 ? 18.947 -23.205 -9.551 1.00 95.75 179 THR A N 1
ATOM 1433 C CA . THR A 1 179 ? 19.857 -23.452 -10.670 1.00 95.75 179 THR A CA 1
ATOM 1434 C C . THR A 1 179 ? 21.243 -22.909 -10.354 1.00 95.75 179 THR A C 1
ATOM 1436 O O . THR A 1 179 ? 21.408 -21.893 -9.668 1.00 95.75 179 THR A O 1
ATOM 1439 N N . GLU A 1 180 ? 22.260 -23.586 -10.883 1.00 97.12 180 GLU A N 1
ATOM 1440 C CA . GLU A 1 180 ? 23.643 -23.133 -10.813 1.00 97.12 180 GLU A CA 1
ATOM 1441 C C . GLU A 1 180 ? 24.040 -22.404 -12.099 1.00 97.12 180 GLU A C 1
ATOM 1443 O O . GLU A 1 180 ? 23.726 -22.825 -13.212 1.00 97.12 180 GLU A O 1
ATOM 1448 N N . TYR A 1 181 ? 24.756 -21.293 -11.950 1.00 95.69 181 TYR A N 1
ATOM 1449 C CA . TYR A 1 181 ? 25.301 -20.530 -13.062 1.00 95.69 181 TYR A CA 1
ATOM 1450 C C . TYR A 1 181 ? 26.791 -20.267 -12.867 1.00 95.69 181 TYR A C 1
ATOM 1452 O O . TYR A 1 181 ? 27.196 -19.545 -11.951 1.00 95.69 181 TYR A O 1
ATOM 1460 N N . THR A 1 182 ? 27.609 -20.802 -13.770 1.00 95.62 182 THR A N 1
ATOM 1461 C CA . THR A 1 182 ? 29.053 -20.561 -13.792 1.00 95.62 182 THR A CA 1
ATOM 1462 C C . THR A 1 182 ? 29.356 -19.280 -14.560 1.00 95.62 182 THR A C 1
ATOM 1464 O O . THR A 1 182 ? 29.090 -19.155 -15.754 1.00 95.62 182 THR A O 1
ATOM 1467 N N . THR A 1 183 ? 29.912 -18.293 -13.864 1.00 92.81 183 THR A N 1
ATOM 1468 C CA . THR A 1 183 ? 30.382 -17.044 -14.473 1.00 92.81 183 THR A CA 1
ATOM 1469 C C . THR A 1 183 ? 31.563 -17.291 -15.415 1.00 92.81 183 THR A C 1
ATOM 1471 O O . THR A 1 183 ? 32.278 -18.280 -15.287 1.00 92.81 183 THR A O 1
ATOM 1474 N N . VAL A 1 184 ? 31.859 -16.321 -16.286 1.00 90.06 184 VAL A N 1
ATOM 1475 C CA . VAL A 1 184 ? 33.035 -16.349 -17.186 1.00 90.06 184 VAL A CA 1
ATOM 1476 C C . VAL A 1 184 ? 34.362 -16.525 -16.425 1.00 90.06 184 VAL A C 1
ATOM 1478 O O . VAL A 1 184 ? 35.333 -17.021 -16.979 1.00 90.06 184 VAL A O 1
ATOM 1481 N N . LYS A 1 185 ? 34.406 -16.158 -15.136 1.00 92.69 185 LYS A N 1
ATOM 1482 C CA . LYS A 1 185 ? 35.576 -16.328 -14.257 1.00 92.69 185 LYS A CA 1
ATOM 1483 C C . LYS A 1 185 ? 35.610 -17.684 -13.530 1.00 92.69 185 LYS A C 1
ATOM 1485 O O . LYS A 1 185 ? 36.346 -17.823 -12.561 1.00 92.69 185 LYS A O 1
ATOM 1490 N N . GLY A 1 186 ? 34.761 -18.641 -13.905 1.00 94.81 186 GLY A N 1
ATOM 1491 C CA . GLY A 1 186 ? 34.676 -19.963 -13.271 1.00 94.81 186 GLY A CA 1
ATOM 1492 C C . GLY A 1 186 ? 33.948 -19.996 -11.921 1.00 94.81 186 GLY A C 1
ATOM 1493 O O . GLY A 1 186 ? 33.782 -21.062 -11.340 1.00 94.81 186 GLY A O 1
ATOM 1494 N N . LYS A 1 187 ? 33.471 -18.856 -11.401 1.00 96.19 187 LYS A N 1
ATOM 1495 C CA . LYS A 1 187 ? 32.705 -18.821 -10.145 1.00 96.19 187 LYS A CA 1
ATOM 1496 C C . LYS A 1 187 ? 31.288 -19.347 -10.362 1.00 96.19 187 LYS A C 1
ATOM 1498 O O . LYS A 1 187 ? 30.571 -18.774 -11.180 1.00 96.19 187 LYS A O 1
ATOM 1503 N N . VAL A 1 188 ? 30.880 -20.347 -9.585 1.00 96.81 188 VAL A N 1
ATOM 1504 C CA . VAL A 1 188 ? 29.510 -20.881 -9.558 1.00 96.81 188 VAL A CA 1
ATOM 1505 C C . VAL A 1 188 ? 28.622 -20.012 -8.660 1.00 96.81 188 VAL A C 1
ATOM 1507 O O . VAL A 1 188 ? 29.008 -19.635 -7.551 1.00 96.81 188 VAL A O 1
ATOM 1510 N N . LEU A 1 189 ? 27.439 -19.649 -9.152 1.00 97.06 189 LEU A N 1
ATOM 1511 C CA . LEU A 1 189 ? 26.407 -18.897 -8.441 1.00 97.06 189 LEU A CA 1
ATOM 1512 C C . LEU A 1 189 ? 25.155 -19.766 -8.311 1.00 97.06 189 LEU A C 1
ATOM 1514 O O . LEU A 1 189 ? 24.729 -20.342 -9.304 1.00 97.06 189 LEU A O 1
ATOM 1518 N N . LYS A 1 190 ? 24.540 -19.804 -7.127 1.00 97.12 190 LYS A N 1
ATOM 1519 C CA . LYS A 1 190 ? 23.229 -20.433 -6.903 1.00 97.12 190 LYS A CA 1
ATOM 1520 C C . LYS A 1 190 ? 22.123 -19.384 -6.935 1.00 97.12 190 LYS A C 1
ATOM 1522 O O . LYS A 1 190 ? 22.309 -18.286 -6.391 1.00 97.12 190 LYS A O 1
ATOM 1527 N N . GLY A 1 191 ? 21.015 -19.692 -7.596 1.00 95.31 191 GLY A N 1
ATOM 1528 C CA . GLY A 1 191 ? 19.887 -18.779 -7.733 1.00 95.31 191 GLY A CA 1
ATOM 1529 C C . GLY A 1 191 ? 18.684 -19.398 -8.425 1.00 95.31 191 GLY A C 1
ATOM 1530 O O . GLY A 1 191 ? 18.665 -20.581 -8.734 1.00 95.31 191 GLY A O 1
ATOM 1531 N N . TYR A 1 192 ? 17.680 -18.574 -8.685 1.00 94.75 192 TYR A N 1
ATOM 1532 C CA . TYR A 1 192 ? 16.412 -18.975 -9.286 1.00 94.75 192 TYR A CA 1
ATOM 1533 C C . TYR A 1 192 ? 16.191 -18.144 -10.544 1.00 94.75 192 TYR A C 1
ATOM 1535 O O . TYR A 1 192 ? 16.561 -16.967 -10.587 1.00 94.75 192 TYR A O 1
ATOM 1543 N N . ILE A 1 193 ? 15.601 -18.748 -11.572 1.00 93.75 193 ILE A N 1
ATOM 1544 C CA . ILE A 1 193 ? 15.125 -18.014 -12.744 1.00 93.75 193 ILE A CA 1
ATOM 1545 C C . ILE A 1 193 ? 13.690 -17.606 -12.438 1.00 93.75 193 ILE A C 1
ATOM 1547 O O . ILE A 1 193 ? 12.775 -18.410 -12.572 1.00 93.75 193 ILE A O 1
ATOM 1551 N N . LEU A 1 194 ? 13.517 -16.374 -11.966 1.00 91.75 194 LEU A N 1
ATOM 1552 C CA . LEU A 1 194 ? 12.199 -15.837 -11.647 1.00 91.75 194 LEU A CA 1
ATOM 1553 C C . LEU A 1 194 ? 11.650 -15.106 -12.878 1.00 91.75 194 LEU A C 1
ATOM 1555 O O . LEU A 1 194 ? 12.407 -14.333 -13.478 1.00 91.75 194 LEU A O 1
ATOM 1559 N N . PRO A 1 195 ? 10.363 -15.268 -13.240 1.00 87.50 195 PRO A N 1
ATOM 1560 C CA . PRO A 1 195 ? 9.760 -14.644 -14.420 1.00 87.50 195 PRO A CA 1
ATOM 1561 C C . PRO A 1 195 ? 9.435 -13.158 -14.199 1.00 87.50 195 PRO A C 1
ATOM 1563 O O . PRO A 1 195 ? 8.355 -12.662 -14.516 1.00 87.50 195 PRO A O 1
ATOM 1566 N N . ILE A 1 196 ? 10.409 -12.424 -13.660 1.00 86.19 196 I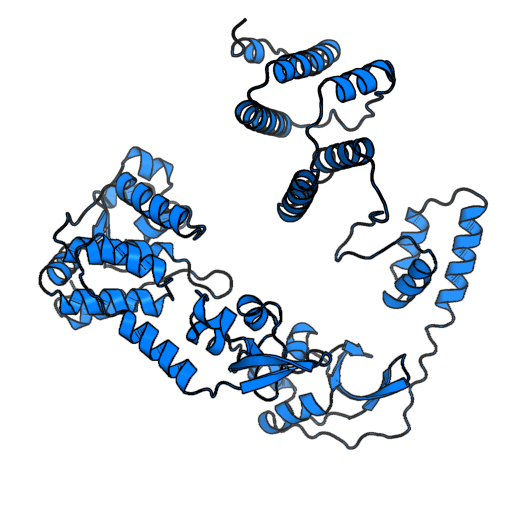LE A N 1
ATOM 1567 C CA . ILE A 1 196 ? 10.389 -10.973 -13.523 1.00 86.19 196 ILE A CA 1
ATOM 1568 C C . ILE A 1 196 ? 10.456 -10.378 -14.930 1.00 86.19 196 ILE A C 1
ATOM 1570 O O . ILE A 1 196 ? 11.304 -10.749 -15.739 1.00 86.19 196 ILE A O 1
ATOM 1574 N N . LYS A 1 197 ? 9.556 -9.451 -15.255 1.00 79.25 197 LYS A N 1
ATOM 1575 C CA . LYS A 1 197 ? 9.434 -8.959 -16.637 1.00 79.25 197 LYS A CA 1
ATOM 1576 C C . LYS A 1 197 ? 10.457 -7.893 -17.001 1.00 79.25 197 LYS A C 1
ATOM 1578 O O . LYS A 1 197 ? 10.870 -7.814 -18.157 1.00 79.25 197 LYS A O 1
ATOM 1583 N N . THR A 1 198 ? 10.864 -7.069 -16.035 1.00 83.06 198 THR A N 1
ATOM 1584 C CA . THR A 1 198 ? 11.760 -5.937 -16.289 1.00 83.06 198 THR A CA 1
ATOM 1585 C C . THR A 1 198 ? 13.062 -6.049 -15.517 1.00 83.06 198 THR A C 1
ATOM 1587 O O . THR A 1 198 ? 13.136 -6.576 -14.404 1.00 83.06 198 THR A O 1
ATOM 1590 N N . LYS A 1 199 ? 14.112 -5.492 -16.121 1.00 89.62 199 LYS A N 1
ATOM 1591 C CA . LYS A 1 199 ? 15.425 -5.425 -15.493 1.00 89.62 199 LYS A CA 1
ATOM 1592 C C . LYS A 1 199 ? 15.398 -4.515 -14.266 1.00 89.62 199 LYS A C 1
ATOM 1594 O O . LYS A 1 199 ? 16.074 -4.836 -13.298 1.00 89.62 199 LYS A O 1
ATOM 1599 N N . GLU A 1 200 ? 14.635 -3.417 -14.273 1.00 85.50 200 GLU A N 1
ATOM 1600 C CA . GLU A 1 200 ? 14.540 -2.523 -13.111 1.00 85.50 200 GLU A CA 1
ATOM 1601 C C . GLU A 1 200 ? 13.991 -3.247 -11.879 1.00 85.50 200 GLU A C 1
ATOM 1603 O O . GLU A 1 200 ? 14.531 -3.082 -10.789 1.00 85.50 200 GLU A O 1
ATOM 1608 N N . LEU A 1 201 ? 12.951 -4.071 -12.041 1.00 82.69 201 LEU A N 1
ATOM 1609 C CA . LEU A 1 201 ? 12.377 -4.847 -10.940 1.00 82.69 201 LEU A CA 1
ATOM 1610 C C . LEU A 1 201 ? 13.341 -5.921 -10.450 1.00 82.69 201 LEU A C 1
ATOM 1612 O O . LEU A 1 201 ? 13.564 -6.046 -9.249 1.00 82.69 201 LEU A O 1
ATOM 1616 N N . ALA A 1 202 ? 13.973 -6.640 -11.376 1.00 89.94 202 ALA A N 1
ATOM 1617 C CA . ALA A 1 202 ? 14.956 -7.653 -11.025 1.00 89.94 202 ALA A CA 1
ATOM 1618 C C . ALA A 1 202 ? 16.157 -7.039 -10.282 1.00 89.94 202 ALA A C 1
ATOM 1620 O O . ALA A 1 202 ? 16.662 -7.641 -9.340 1.00 89.94 202 ALA A O 1
ATOM 1621 N N . LEU A 1 203 ? 16.584 -5.827 -10.665 1.00 89.56 203 LEU A N 1
ATOM 1622 C CA . LEU A 1 203 ? 17.672 -5.091 -10.013 1.00 89.56 203 LEU A CA 1
ATOM 1623 C C . LEU A 1 203 ? 17.321 -4.602 -8.609 1.00 89.56 203 LEU A C 1
ATOM 1625 O O . LEU A 1 203 ? 18.237 -4.434 -7.804 1.00 89.56 203 LEU A O 1
ATOM 1629 N N . LYS A 1 204 ? 16.033 -4.383 -8.305 1.00 84.56 204 LYS A N 1
ATOM 1630 C CA . LYS A 1 204 ? 15.610 -4.135 -6.922 1.00 84.56 204 LYS A CA 1
ATOM 1631 C C . LYS A 1 204 ? 15.961 -5.349 -6.068 1.00 84.56 204 LYS A C 1
ATOM 1633 O O . LYS A 1 204 ? 16.568 -5.164 -5.023 1.00 84.56 204 LYS A O 1
ATOM 1638 N N . VAL A 1 205 ? 15.648 -6.556 -6.555 1.00 88.38 205 VAL A N 1
ATOM 1639 C CA . VAL A 1 205 ? 15.894 -7.830 -5.857 1.00 88.38 205 VAL A CA 1
ATOM 1640 C C . VAL A 1 205 ? 17.378 -8.165 -5.780 1.00 88.38 205 VAL A C 1
ATOM 1642 O O . VAL A 1 205 ? 17.949 -8.301 -4.701 1.00 88.38 205 VAL A O 1
ATOM 1645 N N . ASP A 1 206 ? 18.019 -8.299 -6.936 1.00 93.75 206 ASP A N 1
ATOM 1646 C CA . ASP A 1 206 ? 19.425 -8.643 -7.058 1.00 93.75 206 ASP A CA 1
ATOM 1647 C C . ASP A 1 206 ? 20.125 -7.610 -7.959 1.00 93.75 206 ASP A C 1
ATOM 1649 O O . ASP A 1 206 ? 19.952 -7.642 -9.182 1.00 93.75 206 ASP A O 1
ATOM 1653 N N . PRO A 1 207 ? 20.993 -6.737 -7.406 1.00 93.31 207 PRO A N 1
ATOM 1654 C CA . PRO A 1 207 ? 21.675 -5.699 -8.181 1.00 93.31 207 PRO A CA 1
ATOM 1655 C C . PRO A 1 207 ? 22.635 -6.249 -9.249 1.00 93.31 207 PRO A C 1
ATOM 1657 O O . PRO A 1 207 ? 23.148 -5.495 -10.072 1.00 93.31 207 PRO A O 1
ATOM 1660 N N . TYR A 1 208 ? 22.888 -7.560 -9.256 1.00 94.75 208 TYR A N 1
ATOM 1661 C CA . TYR A 1 208 ? 23.707 -8.243 -10.254 1.00 94.75 208 TYR A CA 1
ATOM 1662 C C . TYR A 1 208 ? 22.914 -9.323 -10.995 1.00 94.75 208 TYR A C 1
ATOM 1664 O O . TYR A 1 208 ? 23.497 -10.287 -11.497 1.00 94.75 208 TYR A O 1
ATOM 1672 N N . THR A 1 209 ? 21.593 -9.177 -11.047 1.00 95.62 209 THR A N 1
ATOM 1673 C CA . THR A 1 209 ? 20.733 -10.015 -11.872 1.00 95.62 209 THR A CA 1
ATOM 1674 C C . THR A 1 209 ? 21.076 -9.901 -13.360 1.00 95.62 209 THR A C 1
ATOM 1676 O O . THR A 1 209 ? 21.644 -8.909 -13.833 1.00 95.62 209 THR A O 1
ATOM 1679 N N . PHE A 1 210 ? 20.708 -10.919 -14.129 1.00 94.44 210 PHE A N 1
ATOM 1680 C CA . PHE A 1 210 ? 20.868 -10.945 -15.577 1.00 94.44 210 PHE A CA 1
ATOM 1681 C C . PHE A 1 210 ? 19.730 -11.736 -16.230 1.00 94.44 210 PHE A C 1
ATOM 1683 O O . PHE A 1 210 ? 19.202 -12.668 -15.617 1.00 94.44 210 PHE A O 1
ATOM 1690 N N . PRO A 1 211 ? 19.343 -11.371 -17.466 1.00 94.56 211 PRO A N 1
ATOM 1691 C CA . PRO A 1 211 ? 18.231 -12.009 -18.155 1.00 94.56 211 PRO A CA 1
ATOM 1692 C C . PRO A 1 211 ? 18.547 -13.464 -18.533 1.00 94.56 211 PRO A C 1
ATOM 1694 O O . PRO A 1 211 ? 19.687 -13.822 -18.850 1.00 94.56 211 PRO A O 1
ATOM 1697 N N . LYS A 1 212 ? 17.501 -14.285 -18.530 1.00 94.88 212 LYS A N 1
ATOM 1698 C CA . LYS A 1 212 ? 17.428 -15.684 -18.964 1.00 94.88 212 LYS A CA 1
ATOM 1699 C C . LYS A 1 212 ? 16.209 -15.867 -19.870 1.00 94.88 212 LYS A C 1
ATOM 1701 O O . LYS A 1 212 ? 15.422 -14.939 -20.028 1.00 94.88 212 LYS A O 1
ATOM 1706 N N . THR A 1 213 ? 16.087 -17.044 -20.487 1.00 87.44 213 THR A N 1
ATOM 1707 C CA . THR A 1 213 ? 15.010 -17.362 -21.442 1.00 87.44 213 THR A CA 1
ATOM 1708 C C . THR A 1 213 ? 13.627 -17.030 -20.880 1.00 87.44 213 THR A C 1
ATOM 1710 O O . THR A 1 213 ? 12.838 -16.408 -21.584 1.00 87.44 213 THR A O 1
ATOM 1713 N N . ASP A 1 214 ? 13.410 -17.312 -19.592 1.00 86.62 214 ASP A N 1
ATOM 1714 C CA . ASP A 1 214 ? 12.101 -17.198 -18.939 1.00 86.62 214 ASP A CA 1
ATOM 1715 C C . ASP A 1 214 ? 12.092 -16.205 -17.766 1.00 86.62 214 ASP A C 1
ATOM 1717 O O . ASP A 1 214 ? 11.305 -16.340 -16.834 1.00 86.62 214 ASP A O 1
ATOM 1721 N N . GLY A 1 215 ? 12.984 -15.206 -17.777 1.00 92.81 215 GLY A N 1
ATOM 1722 C CA . GLY A 1 215 ? 12.999 -14.161 -16.752 1.00 92.81 215 GLY A CA 1
ATOM 1723 C C . GLY A 1 215 ? 14.392 -13.685 -16.373 1.00 92.81 215 GLY A C 1
ATOM 1724 O O . GLY A 1 215 ? 15.233 -13.431 -17.234 1.00 92.81 215 GLY A O 1
ATOM 1725 N N . PHE A 1 216 ? 14.647 -13.548 -15.076 1.00 94.56 216 PHE A N 1
ATOM 1726 C CA . PHE A 1 216 ? 15.904 -13.047 -14.534 1.00 94.56 216 PHE A CA 1
ATOM 1727 C C . PHE A 1 216 ? 16.483 -14.010 -13.506 1.00 94.56 216 PHE A C 1
ATOM 1729 O O . PHE A 1 216 ? 15.772 -14.555 -12.665 1.00 94.56 216 PHE A O 1
ATOM 1736 N N . PHE A 1 217 ? 17.800 -14.205 -13.565 1.00 96.00 217 PHE A N 1
ATOM 1737 C CA . PHE A 1 217 ? 18.518 -14.978 -12.560 1.00 96.00 217 PHE A CA 1
ATOM 1738 C C . PHE A 1 217 ? 18.694 -14.138 -11.291 1.00 96.00 217 PHE A C 1
ATOM 1740 O O . PHE A 1 217 ? 19.380 -13.111 -11.313 1.00 96.00 217 PHE A O 1
ATOM 1747 N N . ILE A 1 218 ? 18.085 -14.576 -10.193 1.00 94.56 218 ILE A N 1
ATOM 1748 C CA . ILE A 1 218 ? 18.165 -13.946 -8.873 1.00 94.56 218 ILE A CA 1
ATOM 1749 C C . ILE A 1 218 ? 18.942 -14.876 -7.948 1.00 94.56 218 ILE A C 1
ATOM 1751 O O . ILE A 1 218 ? 18.539 -16.016 -7.719 1.00 94.56 218 ILE A O 1
ATOM 1755 N N . ARG A 1 219 ? 20.078 -14.418 -7.412 1.00 94.94 219 ARG A N 1
ATOM 1756 C CA . ARG A 1 219 ? 20.915 -15.264 -6.547 1.00 94.94 219 ARG A CA 1
ATOM 1757 C C . ARG A 1 219 ? 20.203 -15.562 -5.229 1.00 94.94 219 ARG A C 1
ATOM 1759 O O . ARG A 1 219 ? 19.642 -14.660 -4.608 1.00 94.94 219 ARG A O 1
ATOM 1766 N N . THR A 1 220 ? 20.345 -16.791 -4.733 1.00 93.38 220 THR A N 1
ATOM 1767 C CA . THR A 1 220 ? 19.684 -17.301 -3.513 1.00 93.38 220 THR A CA 1
ATOM 1768 C C . THR A 1 220 ? 19.884 -16.387 -2.303 1.00 93.38 220 THR A C 1
ATOM 1770 O O . THR A 1 220 ? 18.983 -16.207 -1.487 1.00 93.38 220 THR A O 1
ATOM 1773 N N . LYS A 1 221 ? 21.056 -15.747 -2.199 1.00 92.88 221 LYS A N 1
ATOM 1774 C CA . LYS A 1 221 ? 21.380 -14.838 -1.091 1.00 92.88 221 LYS A CA 1
ATOM 1775 C C . LYS A 1 221 ? 20.566 -13.535 -1.067 1.00 92.88 221 LYS A C 1
ATOM 17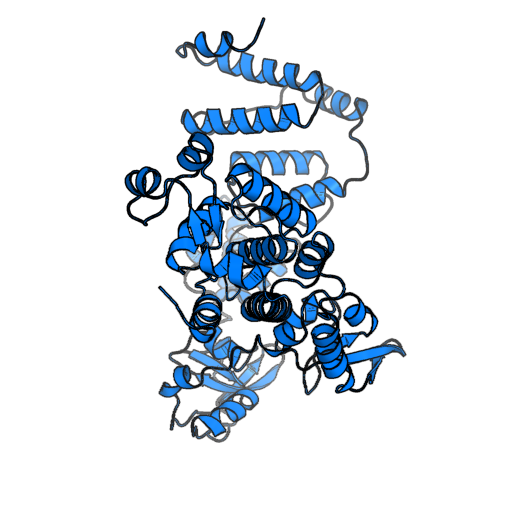77 O O . LYS A 1 221 ? 20.525 -12.906 -0.019 1.00 92.88 221 LYS A O 1
ATOM 1782 N N . TYR A 1 222 ? 19.960 -13.120 -2.182 1.00 89.31 222 TYR A N 1
ATOM 1783 C CA . TYR A 1 222 ? 19.103 -11.926 -2.223 1.00 89.31 222 TYR A CA 1
ATOM 1784 C C . TYR A 1 222 ? 17.634 -12.248 -1.983 1.00 89.31 222 TYR A C 1
ATOM 1786 O O . TYR A 1 222 ? 16.913 -11.393 -1.492 1.00 89.31 222 TYR A O 1
ATOM 1794 N N . ILE A 1 223 ? 17.207 -13.483 -2.249 1.00 84.38 223 ILE A N 1
ATOM 1795 C CA . ILE A 1 223 ? 15.819 -13.913 -2.039 1.00 84.38 223 ILE A CA 1
ATOM 1796 C C . ILE A 1 223 ? 15.465 -13.943 -0.548 1.00 84.38 223 ILE A C 1
ATOM 1798 O O . ILE A 1 223 ? 14.364 -13.569 -0.168 1.00 84.38 223 ILE A O 1
ATOM 1802 N N . LYS A 1 224 ? 16.410 -14.331 0.319 1.00 76.62 224 LYS A N 1
ATOM 1803 C CA . LYS A 1 224 ? 16.167 -14.475 1.767 1.00 76.62 224 LYS A CA 1
ATOM 1804 C C . LYS A 1 224 ? 15.916 -13.161 2.517 1.00 76.62 224 LYS A C 1
ATOM 1806 O O . LYS A 1 224 ? 15.389 -13.203 3.620 1.00 76.62 224 LYS A O 1
ATOM 1811 N N . ASN A 1 225 ? 16.308 -12.024 1.945 1.00 66.25 225 ASN A N 1
ATOM 1812 C CA . ASN A 1 225 ? 16.308 -10.727 2.630 1.00 66.25 225 ASN A CA 1
ATOM 1813 C C . ASN A 1 225 ? 15.359 -9.714 1.979 1.00 66.25 225 ASN A C 1
ATOM 1815 O O . ASN A 1 225 ? 15.501 -8.515 2.215 1.00 66.25 225 ASN A O 1
ATOM 1819 N N . PHE A 1 226 ? 14.463 -10.167 1.102 1.00 68.38 226 PHE A N 1
ATOM 1820 C CA . PHE A 1 226 ? 13.720 -9.269 0.234 1.00 68.38 226 PHE A CA 1
ATOM 1821 C C . PHE A 1 226 ? 12.313 -8.969 0.763 1.00 68.38 226 PHE A C 1
ATOM 1823 O O . PHE A 1 226 ? 11.539 -9.884 1.010 1.00 68.38 226 PHE A O 1
ATOM 1830 N N . ASP A 1 227 ? 12.004 -7.675 0.921 1.00 60.16 227 ASP A N 1
ATOM 1831 C CA . ASP A 1 227 ? 10.713 -7.162 1.419 1.00 60.16 227 ASP A CA 1
ATOM 1832 C C . ASP A 1 227 ? 9.660 -6.967 0.307 1.00 60.16 227 ASP A C 1
ATOM 1834 O O . ASP A 1 227 ? 8.537 -6.558 0.594 1.00 60.16 227 ASP A O 1
ATOM 1838 N N . ILE A 1 228 ? 10.010 -7.211 -0.963 1.00 63.88 228 ILE A N 1
ATOM 1839 C CA . ILE A 1 228 ? 9.055 -7.160 -2.082 1.00 63.88 228 ILE A CA 1
ATOM 1840 C C . ILE A 1 228 ? 8.419 -8.538 -2.224 1.00 63.88 228 ILE A C 1
ATOM 1842 O O . ILE A 1 228 ? 9.140 -9.527 -2.377 1.00 63.88 228 ILE A O 1
ATOM 1846 N N . THR A 1 229 ? 7.086 -8.587 -2.201 1.00 64.31 229 THR A N 1
ATOM 1847 C CA . THR A 1 229 ? 6.357 -9.841 -2.397 1.00 64.31 229 THR A CA 1
ATOM 1848 C C . THR A 1 229 ? 6.619 -10.381 -3.798 1.00 64.31 229 THR A C 1
ATOM 1850 O O . THR A 1 229 ? 6.814 -9.642 -4.769 1.00 64.31 229 THR A O 1
ATOM 1853 N N . ILE A 1 230 ? 6.631 -11.699 -3.939 1.00 64.75 230 ILE A N 1
ATOM 1854 C CA . ILE A 1 230 ? 6.789 -12.313 -5.265 1.00 64.75 230 ILE A CA 1
ATOM 1855 C C . ILE A 1 230 ? 5.598 -11.970 -6.148 1.00 64.75 230 ILE A C 1
ATOM 1857 O O . ILE A 1 230 ? 5.773 -11.779 -7.349 1.00 64.75 230 ILE A O 1
ATOM 1861 N N . ALA A 1 231 ? 4.418 -11.807 -5.549 1.00 60.09 231 ALA A N 1
ATOM 1862 C CA . ALA A 1 231 ? 3.249 -11.278 -6.229 1.00 60.09 231 ALA A CA 1
ATOM 1863 C C . ALA A 1 231 ? 3.552 -9.919 -6.882 1.00 60.09 231 ALA A C 1
ATOM 1865 O O . ALA A 1 231 ? 3.350 -9.795 -8.082 1.00 60.09 231 ALA A O 1
ATOM 1866 N N . ASP A 1 232 ? 4.174 -8.956 -6.189 1.00 64.25 232 ASP A N 1
ATOM 1867 C CA . ASP A 1 232 ? 4.549 -7.658 -6.784 1.00 64.25 232 ASP A CA 1
ATOM 1868 C C . ASP A 1 232 ? 5.545 -7.798 -7.961 1.00 64.25 232 ASP A C 1
ATOM 1870 O O . ASP A 1 232 ? 5.509 -7.038 -8.941 1.00 64.25 232 ASP A O 1
ATOM 1874 N N . LEU A 1 233 ? 6.445 -8.786 -7.892 1.00 64.06 233 LEU A N 1
ATOM 1875 C CA . LEU A 1 233 ? 7.408 -9.089 -8.959 1.00 64.06 233 LEU A CA 1
ATOM 1876 C C . LEU A 1 233 ? 6.759 -9.754 -10.183 1.00 64.06 233 LEU A C 1
ATOM 1878 O O . LEU A 1 233 ? 7.269 -9.597 -11.296 1.00 64.06 233 LEU A O 1
ATOM 1882 N N . LEU A 1 234 ? 5.655 -10.478 -9.982 1.00 62.91 234 LEU A N 1
ATOM 1883 C CA . LEU A 1 234 ? 4.915 -11.200 -11.019 1.00 62.91 234 LEU A CA 1
ATOM 1884 C C . LEU A 1 234 ? 3.752 -10.374 -11.609 1.00 62.91 234 LEU A C 1
ATOM 1886 O O . LEU A 1 234 ? 3.513 -10.434 -12.818 1.00 62.91 234 LEU A O 1
ATOM 1890 N N . GLU A 1 235 ? 3.065 -9.571 -10.792 1.00 54.91 235 GLU A N 1
ATOM 1891 C CA . GLU A 1 235 ? 1.874 -8.775 -11.140 1.00 54.91 235 GLU A CA 1
ATOM 1892 C C . GLU A 1 235 ? 2.184 -7.410 -11.754 1.00 54.91 235 GLU A C 1
ATOM 1894 O O . GLU A 1 235 ? 1.316 -6.809 -12.383 1.00 54.91 235 GLU A O 1
ATOM 1899 N N . SER A 1 236 ? 3.429 -6.937 -11.707 1.00 50.50 236 SER A N 1
ATOM 1900 C CA . SER A 1 236 ? 3.863 -5.717 -12.419 1.00 50.50 236 SER A CA 1
ATOM 1901 C C . SER A 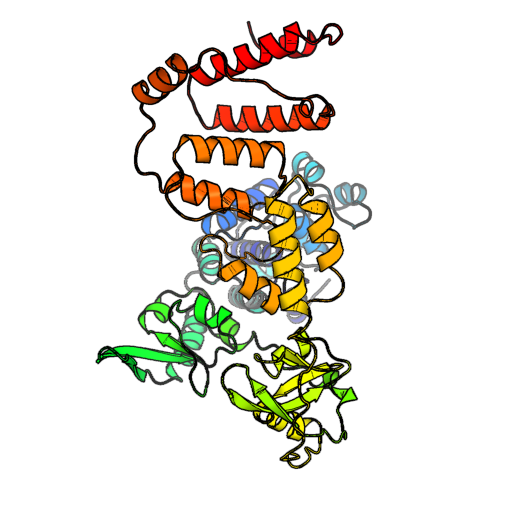1 236 ? 3.961 -5.891 -13.947 1.00 50.50 236 SER A C 1
ATOM 1903 O O . SER A 1 236 ? 4.650 -5.158 -14.661 1.00 50.50 236 SER A O 1
ATOM 1905 N N . ALA A 1 237 ? 3.209 -6.853 -14.471 1.00 47.59 237 ALA A N 1
ATOM 1906 C CA . ALA A 1 237 ? 2.823 -6.964 -15.853 1.00 47.59 237 ALA A CA 1
ATOM 1907 C C . ALA A 1 237 ? 2.014 -5.738 -16.292 1.00 47.59 237 ALA A C 1
ATOM 1909 O O . ALA A 1 237 ? 0.789 -5.731 -16.218 1.00 47.59 237 ALA A O 1
ATOM 1910 N N . GLU A 1 238 ? 2.671 -4.759 -16.913 1.00 51.97 238 GLU A N 1
ATOM 1911 C CA . GLU A 1 238 ? 2.012 -4.151 -18.063 1.00 51.97 238 GLU A CA 1
ATOM 1912 C C . GLU A 1 238 ? 1.839 -5.278 -19.090 1.00 51.97 238 GLU A C 1
ATOM 1914 O O . GLU A 1 238 ? 2.773 -5.656 -19.800 1.00 51.97 238 GLU A O 1
ATOM 1919 N N . THR A 1 239 ? 0.657 -5.898 -19.117 1.00 58.09 239 THR A N 1
ATOM 1920 C CA . THR A 1 239 ? 0.207 -6.581 -20.324 1.00 58.09 239 THR A CA 1
ATOM 1921 C C . THR A 1 239 ? 0.339 -5.561 -21.445 1.00 58.09 239 THR A C 1
ATOM 1923 O O . THR A 1 239 ? -0.116 -4.421 -21.317 1.00 58.09 239 THR A O 1
ATOM 1926 N N . ILE A 1 240 ? 1.058 -5.927 -22.510 1.00 64.56 240 ILE A N 1
ATOM 1927 C CA . ILE A 1 240 ? 1.083 -5.102 -23.713 1.00 64.56 240 ILE A CA 1
ATOM 1928 C C . ILE A 1 240 ? -0.381 -4.995 -24.124 1.00 64.56 240 ILE A C 1
ATOM 1930 O O . ILE A 1 240 ? -1.004 -5.991 -24.478 1.00 64.56 240 ILE A O 1
ATOM 1934 N N . ASP A 1 241 ? -0.964 -3.811 -23.960 1.00 78.00 241 ASP A N 1
ATOM 1935 C CA . ASP A 1 241 ? -2.347 -3.587 -24.342 1.00 78.00 241 ASP A CA 1
ATOM 1936 C C . ASP A 1 241 ? -2.397 -3.552 -25.866 1.00 78.00 241 ASP A C 1
ATOM 1938 O O . ASP A 1 241 ? -2.249 -2.502 -26.495 1.00 78.00 241 ASP A O 1
ATOM 1942 N N . PHE A 1 242 ? -2.566 -4.730 -26.466 1.00 80.31 242 PHE A N 1
ATOM 1943 C CA . PHE A 1 242 ? -2.636 -4.906 -27.911 1.00 80.31 242 PHE A CA 1
ATOM 1944 C C . PHE A 1 242 ? -3.751 -4.072 -28.548 1.00 80.31 242 PHE A C 1
ATOM 1946 O O . PHE A 1 242 ? -3.667 -3.758 -29.734 1.00 80.31 242 PHE A O 1
ATOM 1953 N N . LYS A 1 243 ? -4.742 -3.603 -27.769 1.00 83.00 243 LYS A N 1
ATOM 1954 C CA . LYS A 1 243 ? -5.759 -2.661 -28.258 1.00 83.00 243 LYS A CA 1
ATOM 1955 C C . LYS A 1 243 ? -5.146 -1.346 -28.735 1.00 83.00 243 LYS A C 1
ATOM 1957 O O . LYS A 1 243 ? -5.667 -0.756 -29.682 1.00 83.00 243 LYS A O 1
ATOM 1962 N N . LYS A 1 244 ? -4.023 -0.907 -28.155 1.00 86.12 244 LYS A N 1
ATOM 1963 C CA . LYS A 1 244 ? -3.306 0.295 -28.611 1.00 86.12 244 LYS A CA 1
ATOM 1964 C C . LYS A 1 244 ? -2.687 0.120 -29.994 1.00 86.12 244 LYS A C 1
ATOM 1966 O O . LYS A 1 244 ? -2.567 1.091 -30.725 1.00 86.12 244 LYS A O 1
ATOM 1971 N N . PHE A 1 245 ? -2.381 -1.116 -30.385 1.00 89.31 245 PHE A N 1
ATOM 1972 C CA . PHE A 1 245 ? -1.843 -1.464 -31.701 1.00 89.31 245 PHE A CA 1
ATOM 1973 C C . PHE A 1 245 ? -2.934 -1.859 -32.706 1.00 89.31 245 PHE A C 1
ATOM 1975 O O . PHE A 1 245 ? -2.634 -2.416 -33.759 1.00 89.31 245 PHE A O 1
ATOM 1982 N N . SER A 1 246 ? -4.201 -1.547 -32.419 1.00 88.88 246 SER A N 1
ATOM 1983 C CA . SER A 1 246 ? -5.337 -1.852 -33.300 1.00 88.88 246 SER A CA 1
ATOM 1984 C C . SER A 1 246 ? -5.202 -1.250 -34.703 1.00 88.88 246 SER A C 1
ATOM 1986 O O . SER A 1 246 ? -5.657 -1.871 -35.659 1.00 88.88 246 SER A O 1
ATOM 1988 N N . ASN A 1 247 ? -4.500 -0.122 -34.850 1.00 89.38 247 ASN A N 1
ATOM 1989 C CA . ASN A 1 247 ? -4.202 0.487 -36.152 1.00 89.38 247 ASN A CA 1
ATOM 1990 C C . ASN A 1 247 ? -3.279 -0.368 -37.039 1.00 89.38 247 ASN A C 1
ATOM 1992 O O . ASN A 1 247 ? -3.198 -0.114 -38.234 1.00 89.38 247 ASN A O 1
ATOM 1996 N N . LEU A 1 248 ? -2.585 -1.363 -36.473 1.00 89.75 248 LEU A N 1
ATOM 1997 C CA . LEU A 1 248 ? -1.767 -2.320 -37.225 1.00 89.75 248 LEU A CA 1
ATOM 1998 C C . LEU A 1 248 ? -2.547 -3.576 -37.624 1.00 89.75 248 LEU A C 1
ATOM 2000 O O . LEU A 1 248 ? -2.014 -4.424 -38.336 1.00 89.75 248 LEU A O 1
ATOM 2004 N N . LYS A 1 249 ? -3.793 -3.733 -37.166 1.00 91.62 249 LYS A N 1
ATOM 2005 C CA . LYS A 1 249 ? -4.575 -4.943 -37.416 1.00 91.62 249 LYS A CA 1
ATOM 2006 C C . LYS A 1 249 ? -4.826 -5.115 -38.914 1.00 91.62 249 LYS A C 1
ATOM 2008 O O . LYS A 1 249 ? -5.334 -4.205 -39.564 1.00 91.62 249 LYS A O 1
ATOM 2013 N N . ASN A 1 250 ? -4.521 -6.301 -39.441 1.00 92.44 250 ASN A N 1
ATOM 2014 C CA . ASN A 1 250 ? -4.620 -6.632 -40.870 1.00 92.44 250 ASN A CA 1
ATOM 2015 C C . ASN A 1 250 ? -3.730 -5.780 -41.800 1.00 92.44 250 ASN A C 1
ATOM 2017 O O . ASN A 1 250 ? -3.976 -5.724 -43.005 1.00 92.44 250 ASN A O 1
ATOM 2021 N N . CYS A 1 251 ? -2.702 -5.108 -41.277 1.00 91.88 251 CYS A N 1
ATOM 2022 C CA . CYS A 1 251 ? -1.735 -4.409 -42.116 1.00 91.88 251 CYS A CA 1
ATOM 2023 C C . CYS A 1 251 ? -0.702 -5.381 -42.702 1.00 91.88 251 CYS A C 1
ATOM 2025 O O . CYS A 1 251 ? -0.384 -6.421 -42.120 1.00 91.88 251 CYS A O 1
ATOM 2027 N N . THR A 1 252 ? -0.138 -5.002 -43.849 1.00 96.12 252 THR A N 1
ATOM 2028 C CA . THR A 1 252 ? 1.082 -5.618 -44.380 1.00 96.12 252 THR A CA 1
ATOM 2029 C C . THR A 1 252 ? 2.260 -4.715 -44.035 1.00 96.12 252 THR A C 1
ATOM 2031 O O . THR A 1 252 ? 2.241 -3.536 -44.385 1.00 96.12 252 THR A O 1
ATOM 2034 N N . LEU A 1 253 ? 3.255 -5.239 -43.320 1.00 96.50 253 LEU A N 1
ATOM 2035 C CA . LEU A 1 253 ? 4.460 -4.493 -42.956 1.00 96.50 253 LEU A CA 1
ATOM 2036 C C . LEU A 1 253 ? 5.624 -4.895 -43.859 1.00 96.50 253 LEU A C 1
ATOM 2038 O O . LEU A 1 253 ? 6.026 -6.061 -43.888 1.00 96.50 253 LEU A O 1
ATOM 2042 N N . ASP A 1 254 ? 6.192 -3.903 -44.544 1.00 96.69 254 ASP A N 1
ATOM 2043 C CA . ASP A 1 254 ? 7.388 -4.077 -45.361 1.00 96.69 254 ASP A CA 1
ATOM 2044 C C . ASP A 1 254 ? 8.603 -4.333 -44.458 1.00 96.69 254 ASP A C 1
ATOM 2046 O O . ASP A 1 254 ? 8.981 -3.489 -43.634 1.00 96.69 254 ASP A O 1
ATOM 2050 N N . ILE A 1 255 ? 9.230 -5.498 -44.616 1.00 97.62 255 ILE A N 1
ATOM 2051 C CA . ILE A 1 255 ? 10.476 -5.836 -43.930 1.00 97.62 255 ILE A CA 1
ATOM 2052 C C . ILE A 1 255 ? 11.666 -5.265 -44.707 1.00 97.62 255 ILE A C 1
ATOM 2054 O O . ILE A 1 255 ? 11.897 -5.571 -45.879 1.00 97.62 255 ILE A O 1
ATOM 2058 N N . ILE A 1 256 ? 12.454 -4.440 -44.022 1.00 96.31 256 ILE A N 1
ATOM 2059 C CA . ILE A 1 256 ? 13.643 -3.776 -44.548 1.00 96.31 256 ILE A CA 1
ATOM 2060 C C . ILE A 1 256 ? 14.894 -4.171 -43.763 1.00 96.31 256 ILE A C 1
ATOM 2062 O O . ILE A 1 256 ? 14.861 -4.469 -42.564 1.00 96.31 256 ILE A O 1
ATOM 2066 N N . GLU A 1 257 ? 16.039 -4.080 -44.432 1.00 96.88 257 GLU A N 1
ATOM 2067 C CA . GLU A 1 257 ? 17.343 -4.204 -43.793 1.00 96.88 257 GLU A CA 1
ATOM 2068 C C . GLU A 1 257 ? 17.853 -2.843 -43.295 1.00 96.88 257 GLU A C 1
ATOM 2070 O O . GLU A 1 257 ? 17.715 -1.790 -43.923 1.00 96.88 257 GLU A O 1
ATOM 2075 N N . HIS A 1 258 ? 18.484 -2.844 -42.127 1.00 94.69 258 HIS A N 1
ATOM 2076 C CA . HIS A 1 258 ? 19.194 -1.703 -41.573 1.00 94.69 258 HIS A CA 1
ATOM 2077 C C . HIS A 1 258 ? 20.611 -2.115 -41.186 1.00 94.69 258 HIS A C 1
ATOM 2079 O O . HIS A 1 258 ? 20.818 -2.879 -40.243 1.00 94.69 258 HIS A O 1
ATOM 2085 N N . LYS A 1 259 ? 21.609 -1.564 -41.877 1.00 95.62 259 LYS A N 1
ATOM 2086 C CA . LYS A 1 259 ? 23.014 -1.757 -41.520 1.00 95.62 259 LYS A CA 1
ATOM 2087 C C . LYS A 1 259 ? 23.425 -0.732 -40.465 1.00 95.62 259 LYS A C 1
ATOM 2089 O O . LYS A 1 259 ? 23.472 0.467 -40.723 1.00 95.62 259 LYS A O 1
ATOM 2094 N N . THR A 1 260 ? 23.736 -1.216 -39.268 1.00 91.94 260 THR A N 1
ATOM 2095 C CA . THR A 1 260 ? 24.254 -0.388 -38.171 1.00 91.94 260 THR A CA 1
ATOM 2096 C C . THR A 1 260 ? 25.624 0.197 -38.522 1.00 91.94 260 THR A C 1
ATOM 2098 O O . THR A 1 260 ? 26.353 -0.340 -39.357 1.00 91.94 260 THR A O 1
ATOM 2101 N N . ALA A 1 261 ? 26.052 1.234 -37.796 1.00 87.06 261 ALA A N 1
ATOM 2102 C CA . ALA A 1 261 ? 27.389 1.819 -37.948 1.00 87.06 261 ALA A CA 1
ATOM 2103 C C . ALA A 1 261 ? 28.547 0.817 -37.732 1.00 87.06 261 ALA A C 1
ATOM 2105 O O . ALA A 1 261 ? 29.664 1.071 -38.170 1.00 87.06 261 ALA A O 1
ATOM 2106 N N . LYS A 1 262 ? 28.292 -0.321 -37.068 1.00 90.00 262 LYS A N 1
ATOM 2107 C CA . LYS A 1 262 ? 29.263 -1.412 -36.865 1.00 90.00 262 LYS A CA 1
ATOM 2108 C C . LYS A 1 262 ? 29.216 -2.479 -37.968 1.00 90.00 262 LYS A C 1
ATOM 2110 O O . LYS A 1 262 ? 29.825 -3.530 -37.822 1.00 90.00 262 LYS A O 1
ATOM 2115 N N . GLY A 1 263 ? 28.442 -2.263 -39.030 1.00 92.88 263 GLY A N 1
ATOM 2116 C CA . GLY A 1 263 ? 28.287 -3.203 -40.139 1.00 92.88 263 GLY A CA 1
ATOM 2117 C C . GLY A 1 263 ? 27.306 -4.352 -39.889 1.00 92.88 263 GLY A C 1
ATOM 2118 O O . GLY A 1 263 ? 27.001 -5.074 -40.833 1.00 92.88 263 GLY A O 1
ATOM 2119 N N . LYS A 1 264 ? 26.761 -4.501 -38.672 1.00 94.62 264 LYS A N 1
ATOM 2120 C CA . LYS A 1 264 ? 25.717 -5.496 -38.375 1.00 94.62 264 LYS A CA 1
ATOM 2121 C C . LYS A 1 264 ? 24.427 -5.134 -39.108 1.00 94.62 264 LYS A C 1
ATOM 2123 O O . LYS A 1 264 ? 23.976 -3.995 -38.976 1.00 94.62 264 LYS A O 1
ATOM 2128 N N . VAL A 1 265 ? 23.840 -6.092 -39.817 1.00 95.69 265 VAL A N 1
ATOM 2129 C CA . VAL A 1 265 ? 22.531 -5.961 -40.469 1.00 95.69 265 VAL A CA 1
ATOM 2130 C C . VAL A 1 265 ? 21.438 -6.351 -39.471 1.00 95.69 265 VAL A C 1
ATOM 2132 O O . VAL A 1 265 ? 21.528 -7.385 -38.809 1.00 95.69 265 VAL A O 1
ATOM 2135 N N . LEU A 1 266 ? 20.447 -5.482 -39.306 1.00 96.44 266 LEU A N 1
ATOM 2136 C CA . LEU A 1 266 ? 19.220 -5.722 -38.554 1.00 96.44 266 LEU A CA 1
ATOM 2137 C C . LEU A 1 266 ? 18.065 -5.799 -39.548 1.00 96.44 266 LEU A C 1
ATOM 2139 O O . LEU A 1 266 ? 18.010 -4.991 -40.469 1.00 96.44 266 LEU A O 1
ATOM 2143 N N . VAL A 1 267 ? 17.142 -6.727 -39.335 1.00 97.06 267 VAL A N 1
ATOM 2144 C CA . VAL A 1 267 ? 15.955 -6.910 -40.177 1.00 97.06 267 VAL A CA 1
ATOM 2145 C C . VAL A 1 267 ? 14.723 -6.531 -39.356 1.00 97.06 267 VAL A C 1
ATOM 2147 O O . VAL A 1 267 ? 14.634 -6.891 -38.177 1.00 97.06 267 VAL A O 1
ATOM 2150 N N . GLY A 1 268 ? 13.817 -5.740 -39.925 1.00 97.19 268 GLY A N 1
ATOM 2151 C CA . GLY A 1 268 ? 12.650 -5.203 -39.220 1.00 97.19 268 GLY A CA 1
ATOM 2152 C C . GLY A 1 268 ? 11.791 -4.305 -40.101 1.00 97.19 268 GLY A C 1
ATOM 2153 O O . GLY A 1 268 ? 12.054 -4.191 -41.290 1.00 97.19 268 GLY A O 1
ATOM 2154 N N . SER A 1 269 ? 10.786 -3.652 -39.529 1.00 97.62 269 SER A N 1
ATOM 2155 C CA . SER A 1 269 ? 9.918 -2.709 -40.250 1.00 97.62 269 SER A CA 1
ATOM 2156 C C . SER A 1 269 ? 9.907 -1.347 -39.564 1.00 97.62 269 SER A C 1
ATOM 2158 O O . SER A 1 269 ? 10.212 -1.247 -38.374 1.00 97.62 269 SER A O 1
ATOM 2160 N N . VAL A 1 270 ? 9.592 -0.292 -40.314 1.00 97.44 270 VAL A N 1
ATOM 2161 C CA . VAL A 1 270 ? 9.387 1.056 -39.769 1.00 97.44 270 VAL A CA 1
ATOM 2162 C C . VAL A 1 270 ? 7.898 1.238 -39.528 1.00 97.44 270 VAL A C 1
ATOM 2164 O O . VAL A 1 270 ? 7.114 1.210 -40.469 1.00 97.44 270 VAL A O 1
ATOM 2167 N N . ILE A 1 271 ? 7.519 1.428 -38.267 1.00 96.81 271 ILE A N 1
ATOM 2168 C CA . ILE A 1 271 ? 6.132 1.637 -37.865 1.00 96.81 271 ILE A CA 1
ATOM 2169 C C . ILE A 1 271 ? 5.895 3.134 -37.644 1.00 96.81 271 ILE A C 1
ATOM 2171 O O . ILE A 1 271 ? 6.593 3.773 -36.854 1.00 96.81 271 ILE A O 1
ATOM 2175 N N . GLU A 1 272 ? 4.902 3.685 -38.338 1.00 96.06 272 GLU A N 1
ATOM 2176 C CA . GLU A 1 272 ? 4.445 5.071 -38.194 1.00 96.06 272 GLU A CA 1
ATOM 2177 C C . GLU A 1 272 ? 3.247 5.172 -37.236 1.00 96.06 272 GLU A C 1
ATOM 2179 O O . GLU A 1 272 ? 2.536 4.196 -37.009 1.00 96.06 272 GLU A O 1
ATOM 2184 N N . GLY A 1 273 ? 3.010 6.363 -36.674 1.00 94.44 273 GLY A N 1
ATOM 2185 C CA . GLY A 1 273 ? 1.826 6.637 -35.847 1.00 94.44 273 GLY A CA 1
ATOM 2186 C C . GLY A 1 273 ? 1.913 6.183 -34.386 1.00 94.44 273 GLY A C 1
ATOM 2187 O O . GLY A 1 273 ? 0.923 6.292 -33.669 1.00 94.44 273 GLY A O 1
ATOM 2188 N N . PHE A 1 274 ? 3.079 5.719 -33.932 1.00 94.88 274 PHE A N 1
ATOM 2189 C CA . PHE A 1 274 ? 3.324 5.345 -32.537 1.00 94.88 274 PHE A CA 1
ATOM 2190 C C . PHE A 1 274 ? 4.496 6.123 -31.954 1.00 94.88 274 PHE A C 1
ATOM 2192 O O . PHE A 1 274 ? 5.431 6.506 -32.662 1.00 94.88 274 PHE A O 1
ATOM 2199 N N . THR A 1 275 ? 4.465 6.322 -30.642 1.00 95.00 275 THR A N 1
ATOM 2200 C CA . THR A 1 275 ? 5.596 6.878 -29.900 1.00 95.00 275 THR A CA 1
ATOM 2201 C C . THR A 1 275 ? 6.708 5.842 -29.725 1.00 95.00 275 THR A C 1
ATOM 2203 O O . THR A 1 275 ? 6.497 4.625 -29.807 1.00 95.00 275 THR A O 1
ATOM 2206 N N . LYS A 1 276 ? 7.923 6.321 -29.435 1.00 94.50 276 LYS A N 1
ATOM 2207 C CA . LYS A 1 276 ? 9.052 5.446 -29.106 1.00 94.50 276 LYS A CA 1
ATOM 2208 C C . LYS A 1 276 ? 8.739 4.595 -27.880 1.00 94.50 276 LYS A C 1
ATOM 2210 O O . LYS A 1 276 ? 9.086 3.418 -27.855 1.00 94.50 276 LYS A O 1
ATOM 2215 N N . GLU A 1 277 ? 8.119 5.189 -26.867 1.00 90.25 277 GLU A N 1
ATOM 2216 C CA . GLU A 1 277 ? 7.772 4.555 -25.600 1.00 90.25 277 GLU A CA 1
ATOM 2217 C C . GLU A 1 277 ? 6.818 3.379 -25.817 1.00 90.25 277 GLU A C 1
ATOM 2219 O O . GLU A 1 277 ? 7.049 2.307 -25.266 1.00 90.25 277 GLU A O 1
ATOM 2224 N N . GLU A 1 278 ? 5.796 3.541 -26.663 1.00 93.00 278 GLU A N 1
ATOM 2225 C CA . GLU A 1 278 ? 4.840 2.479 -26.996 1.00 93.00 278 GLU A CA 1
ATOM 2226 C C . GLU A 1 278 ? 5.515 1.305 -27.704 1.00 93.00 278 GLU A C 1
ATOM 2228 O O . GLU A 1 278 ? 5.368 0.158 -27.281 1.00 93.00 278 GLU A O 1
ATOM 2233 N N . LEU A 1 279 ? 6.311 1.583 -28.737 1.00 94.69 279 LEU A N 1
ATOM 2234 C CA . LEU A 1 279 ? 7.004 0.538 -29.492 1.00 94.69 279 LEU A CA 1
ATOM 2235 C C . LEU A 1 279 ? 8.160 -0.091 -28.706 1.00 94.69 279 LEU A C 1
ATOM 2237 O O . LEU A 1 279 ? 8.481 -1.258 -28.922 1.00 94.69 279 LEU A O 1
ATOM 2241 N N . SER A 1 280 ? 8.727 0.620 -27.727 1.00 91.38 280 SER A N 1
ATOM 2242 C CA . SER A 1 280 ? 9.766 0.078 -26.842 1.00 91.38 280 SER A CA 1
ATOM 2243 C C . SER A 1 280 ? 9.240 -0.990 -25.882 1.00 91.38 280 SER A C 1
ATOM 2245 O O . SER A 1 280 ? 10.025 -1.814 -25.411 1.00 91.38 280 SER A O 1
ATOM 2247 N N . LYS A 1 281 ? 7.920 -1.027 -25.634 1.00 88.06 281 LYS A N 1
ATOM 2248 C CA . LYS A 1 281 ? 7.261 -2.122 -24.896 1.00 88.06 281 LYS A CA 1
ATOM 2249 C C . LYS A 1 281 ? 7.268 -3.432 -25.685 1.00 88.06 281 LYS A C 1
ATOM 2251 O O . LYS A 1 281 ? 7.304 -4.501 -25.085 1.00 88.06 281 LYS A O 1
ATOM 2256 N N . ILE A 1 282 ? 7.262 -3.350 -27.018 1.00 92.06 282 ILE A N 1
ATOM 2257 C CA . ILE A 1 282 ? 7.354 -4.507 -27.920 1.00 92.06 282 ILE A CA 1
ATOM 2258 C C . ILE A 1 282 ? 8.823 -4.851 -28.194 1.00 92.06 282 ILE A C 1
ATOM 2260 O O . ILE A 1 282 ? 9.237 -6.005 -28.072 1.00 92.06 282 ILE A O 1
ATOM 2264 N N . ASP A 1 283 ? 9.625 -3.845 -28.550 1.00 94.69 283 ASP A N 1
ATOM 2265 C CA . ASP A 1 283 ? 11.048 -3.986 -28.836 1.00 94.69 283 ASP A CA 1
ATOM 2266 C C . ASP A 1 283 ? 11.881 -2.907 -28.121 1.00 94.69 283 ASP A C 1
ATOM 2268 O O . ASP A 1 283 ? 11.953 -1.773 -28.600 1.00 94.69 283 ASP A O 1
ATOM 2272 N N . PRO A 1 284 ? 12.621 -3.252 -27.049 1.00 91.06 284 PRO A N 1
ATOM 2273 C CA . PRO A 1 284 ? 13.468 -2.303 -26.318 1.00 91.06 284 PRO A CA 1
ATOM 2274 C C . PRO A 1 284 ? 14.557 -1.624 -27.164 1.00 91.06 284 PRO A C 1
ATOM 2276 O O . PRO A 1 284 ? 15.165 -0.651 -26.726 1.00 91.06 284 PRO A O 1
ATOM 2279 N N . TYR A 1 285 ? 14.846 -2.150 -28.358 1.00 94.25 285 TYR A N 1
ATOM 2280 C CA . TYR A 1 285 ? 15.851 -1.612 -29.276 1.00 94.25 285 TYR A CA 1
ATOM 2281 C C . TYR A 1 285 ? 15.231 -0.790 -30.411 1.00 94.25 285 TYR A C 1
ATOM 2283 O O . TYR A 1 285 ? 15.874 -0.600 -31.442 1.00 94.25 285 TYR A O 1
ATOM 2291 N N . THR A 1 286 ? 14.007 -0.303 -30.221 1.00 96.12 286 THR A N 1
ATOM 2292 C CA . THR A 1 286 ? 13.325 0.589 -31.158 1.00 96.12 286 THR A CA 1
ATOM 2293 C C . THR A 1 286 ? 14.072 1.920 -31.314 1.00 96.12 286 THR A C 1
ATOM 2295 O O . THR A 1 286 ? 14.481 2.549 -30.332 1.00 96.12 286 THR A O 1
ATOM 2298 N N . PHE A 1 287 ? 14.237 2.392 -32.553 1.00 96.25 287 PHE A N 1
ATOM 2299 C CA . PHE A 1 287 ? 14.859 3.688 -32.854 1.00 96.25 287 PHE A CA 1
ATOM 2300 C C . PHE A 1 287 ? 14.177 4.391 -34.027 1.00 96.25 287 PHE A C 1
ATOM 2302 O O . PHE A 1 287 ? 13.600 3.744 -34.893 1.00 96.25 287 PHE A O 1
ATOM 2309 N N . TYR A 1 288 ? 14.240 5.723 -34.056 1.00 96.12 288 TYR A N 1
ATOM 2310 C CA . TYR A 1 288 ? 13.631 6.514 -35.125 1.00 96.12 288 TYR A CA 1
ATOM 2311 C C . TYR A 1 288 ? 14.334 6.258 -36.466 1.00 96.12 288 TYR A C 1
ATOM 2313 O O . TYR A 1 288 ? 15.566 6.288 -36.539 1.00 96.12 288 TYR A O 1
ATOM 2321 N N . LYS A 1 289 ? 13.563 6.002 -37.524 1.00 96.12 289 LYS A N 1
ATOM 2322 C CA . LYS A 1 289 ? 14.058 5.797 -38.888 1.00 96.12 289 LYS A CA 1
ATOM 2323 C C . LYS A 1 289 ? 13.027 6.325 -39.888 1.00 96.12 289 LYS A C 1
ATOM 2325 O O . LYS A 1 289 ? 11.868 5.921 -39.864 1.00 96.12 289 LYS A O 1
ATOM 2330 N N . SER A 1 290 ? 13.468 7.198 -40.789 1.00 93.75 290 SER A N 1
ATOM 2331 C CA . SER A 1 290 ? 12.627 7.835 -41.812 1.00 93.75 290 SER A CA 1
ATOM 2332 C C . SER A 1 290 ? 11.464 8.638 -41.203 1.00 93.75 290 SER A C 1
ATOM 2334 O O . SER A 1 290 ? 11.709 9.734 -40.704 1.00 93.75 290 SER A O 1
ATOM 2336 N N . LYS A 1 291 ? 10.230 8.118 -41.232 1.00 93.88 291 LYS A N 1
ATOM 2337 C CA . LYS A 1 291 ? 9.008 8.779 -40.727 1.00 93.88 291 LYS A CA 1
ATOM 2338 C C . LYS A 1 291 ? 8.392 8.094 -39.502 1.00 93.88 291 LYS A C 1
ATOM 2340 O O . LYS A 1 291 ? 7.350 8.516 -39.013 1.00 93.88 291 LYS A O 1
ATOM 2345 N N . GLY A 1 292 ? 9.033 7.044 -39.000 1.00 96.81 292 GLY A N 1
ATOM 2346 C CA . GLY A 1 292 ? 8.525 6.264 -37.882 1.00 96.81 292 GLY A CA 1
ATOM 2347 C C . GLY A 1 292 ? 9.651 5.652 -37.070 1.00 96.81 292 GLY A C 1
ATOM 2348 O O . GLY A 1 292 ? 10.769 6.167 -37.012 1.00 96.81 292 GLY A O 1
ATOM 2349 N N . PHE A 1 293 ? 9.360 4.523 -36.444 1.00 97.56 293 PHE A N 1
ATOM 2350 C CA . PHE A 1 293 ? 10.295 3.828 -35.577 1.00 97.56 293 PHE A CA 1
ATOM 2351 C C . PHE A 1 293 ? 10.558 2.412 -36.082 1.00 97.56 293 PHE A C 1
ATOM 2353 O O . PHE A 1 293 ? 9.639 1.649 -36.364 1.00 97.56 293 PHE A O 1
ATOM 2360 N N . PHE A 1 294 ? 11.835 2.061 -36.203 1.00 97.69 294 PHE A N 1
ATOM 2361 C CA . PHE A 1 294 ? 12.280 0.739 -36.615 1.00 97.69 294 PHE A CA 1
ATOM 2362 C C . PHE A 1 294 ? 12.104 -0.268 -35.475 1.00 97.69 294 PHE A C 1
ATOM 2364 O O . PHE A 1 294 ? 12.704 -0.102 -34.412 1.00 97.69 294 PHE A O 1
ATOM 2371 N N . VAL A 1 295 ? 11.341 -1.330 -35.732 1.00 97.38 295 VAL A N 1
ATOM 2372 C CA . VAL A 1 295 ? 11.089 -2.454 -34.819 1.00 97.38 295 VAL A CA 1
ATOM 2373 C C . VAL A 1 295 ? 11.612 -3.735 -35.462 1.00 97.38 295 VAL A C 1
ATOM 2375 O O . VAL A 1 295 ? 11.333 -4.016 -36.629 1.00 97.38 295 VAL A O 1
ATOM 2378 N N . ARG A 1 296 ? 12.407 -4.521 -34.727 1.00 97.31 296 ARG A N 1
ATOM 2379 C CA . ARG A 1 296 ? 13.060 -5.721 -35.276 1.00 97.31 296 ARG A CA 1
ATOM 2380 C C . ARG A 1 296 ? 12.039 -6.809 -35.593 1.00 97.31 296 ARG A C 1
ATOM 2382 O O . ARG A 1 296 ? 11.103 -7.029 -34.828 1.00 97.31 296 ARG A O 1
ATOM 2389 N N . GLN A 1 297 ? 12.299 -7.574 -36.652 1.00 96.69 297 GLN A N 1
ATOM 2390 C CA . GLN A 1 297 ? 11.432 -8.656 -37.128 1.00 96.69 297 GLN A CA 1
ATOM 2391 C C . GLN A 1 297 ? 11.044 -9.636 -36.009 1.00 96.69 297 GLN A C 1
ATOM 2393 O O . GLN A 1 297 ? 9.867 -9.904 -35.821 1.00 96.69 297 GLN A O 1
ATOM 2398 N N . LYS A 1 298 ? 12.005 -10.069 -35.181 1.00 94.62 298 LYS A N 1
ATOM 2399 C CA . LYS A 1 298 ? 11.747 -10.975 -34.044 1.00 94.62 298 LYS A CA 1
ATOM 2400 C C . LYS A 1 298 ? 10.698 -10.443 -33.052 1.00 94.62 298 LYS A C 1
ATOM 2402 O O . LYS A 1 298 ? 10.032 -11.220 -32.375 1.00 94.62 298 LYS A O 1
ATOM 2407 N N . ALA A 1 299 ? 10.601 -9.125 -32.893 1.00 93.81 299 ALA A N 1
ATOM 2408 C CA . ALA A 1 299 ? 9.597 -8.509 -32.032 1.00 93.81 299 ALA A CA 1
ATOM 2409 C C . ALA A 1 299 ? 8.253 -8.353 -32.764 1.00 93.81 299 ALA A C 1
ATOM 2411 O O . ALA A 1 299 ? 7.205 -8.555 -32.156 1.00 93.81 299 ALA A O 1
ATOM 2412 N N . LEU A 1 300 ? 8.292 -8.082 -34.075 1.00 95.00 300 LEU A N 1
ATOM 2413 C CA . LEU A 1 300 ? 7.109 -8.037 -34.939 1.00 95.00 300 LEU A CA 1
ATOM 2414 C C . LEU A 1 300 ? 6.412 -9.396 -35.058 1.00 95.00 300 LEU A C 1
ATOM 2416 O O . LEU A 1 300 ? 5.193 -9.450 -35.017 1.00 95.00 300 LEU A O 1
ATOM 2420 N N . GLU A 1 301 ? 7.157 -10.497 -35.135 1.00 94.06 301 GLU A N 1
ATOM 2421 C CA . GLU A 1 301 ? 6.597 -11.855 -35.201 1.00 94.06 301 GLU A CA 1
ATOM 2422 C C . GLU A 1 301 ? 5.709 -12.179 -33.991 1.00 94.06 301 GLU A C 1
ATOM 2424 O O . GLU A 1 301 ? 4.678 -12.833 -34.138 1.00 94.06 301 GLU A O 1
ATOM 2429 N N . LYS A 1 302 ? 6.054 -11.657 -32.802 1.00 89.38 302 LYS A N 1
ATOM 2430 C CA . LYS A 1 302 ? 5.235 -11.830 -31.593 1.00 89.38 302 LYS A CA 1
ATOM 2431 C C . LYS A 1 302 ? 3.865 -11.177 -31.755 1.00 89.38 302 LYS A C 1
ATOM 2433 O O . LYS A 1 302 ? 2.850 -11.825 -31.536 1.00 89.38 302 LYS A O 1
ATOM 2438 N N . ILE A 1 303 ? 3.842 -9.916 -32.185 1.00 91.19 303 ILE A N 1
ATOM 2439 C CA . ILE A 1 303 ? 2.595 -9.150 -32.318 1.00 91.19 303 ILE A CA 1
ATOM 2440 C C . ILE A 1 303 ? 1.806 -9.531 -33.577 1.00 91.19 303 ILE A C 1
ATOM 2442 O O . ILE A 1 303 ? 0.592 -9.355 -33.613 1.00 91.19 303 ILE A O 1
ATOM 2446 N N . ALA A 1 304 ? 2.476 -10.059 -34.606 1.00 91.75 304 ALA A N 1
ATOM 2447 C CA . ALA A 1 304 ? 1.852 -10.407 -35.876 1.00 91.75 304 ALA A CA 1
ATOM 2448 C C . ALA A 1 304 ? 0.825 -11.529 -35.724 1.00 91.75 304 ALA A C 1
ATOM 2450 O O . ALA A 1 304 ? -0.247 -11.449 -36.322 1.00 91.75 304 ALA A O 1
ATOM 2451 N N . SER A 1 305 ? 1.123 -12.515 -34.870 1.00 86.25 305 SER A N 1
ATOM 2452 C CA . SER A 1 305 ? 0.195 -13.603 -34.548 1.00 86.25 305 SER A CA 1
ATOM 2453 C C . SER A 1 305 ? -1.089 -13.107 -33.869 1.00 86.25 305 SER A C 1
ATOM 2455 O O . SER A 1 305 ? -2.173 -13.600 -34.166 1.00 86.25 305 SER A O 1
ATOM 2457 N N . GLU A 1 306 ? -0.986 -12.088 -33.014 1.00 88.81 306 GLU A N 1
ATOM 2458 C CA . GLU A 1 306 ? -2.121 -11.559 -32.253 1.00 88.81 306 GLU A CA 1
ATOM 2459 C C . GLU A 1 306 ? -2.964 -10.552 -33.048 1.00 88.81 306 GLU A C 1
ATOM 2461 O O . GLU A 1 306 ? -4.184 -10.483 -32.895 1.00 88.81 306 GLU A O 1
ATOM 2466 N N . LEU A 1 307 ? -2.319 -9.762 -33.911 1.00 91.25 307 LEU A N 1
ATOM 2467 C CA . LEU A 1 307 ? -2.951 -8.676 -34.668 1.00 91.25 307 LEU A CA 1
ATOM 2468 C C . LEU A 1 307 ? -3.243 -9.037 -36.131 1.00 91.25 307 LEU A C 1
ATOM 2470 O O . LEU A 1 307 ? -3.732 -8.187 -36.878 1.00 91.25 307 LEU A O 1
ATOM 2474 N N . ASN A 1 308 ? -2.969 -10.279 -36.541 1.00 92.56 308 ASN A N 1
ATOM 2475 C CA . ASN A 1 308 ? -3.124 -10.749 -37.918 1.00 92.56 308 ASN A CA 1
ATOM 2476 C C . ASN A 1 308 ? -2.353 -9.866 -38.925 1.00 92.56 308 ASN A C 1
ATOM 2478 O O . ASN A 1 308 ? -2.897 -9.416 -39.934 1.00 92.56 308 ASN A O 1
ATOM 2482 N N . ILE A 1 309 ? -1.095 -9.549 -38.604 1.00 95.19 309 ILE A N 1
ATOM 2483 C CA . ILE A 1 309 ? -0.213 -8.731 -39.453 1.00 95.19 309 ILE A CA 1
ATOM 2484 C C . ILE A 1 309 ? 0.513 -9.649 -40.431 1.00 95.19 309 ILE A C 1
ATOM 2486 O O . ILE A 1 309 ? 1.101 -10.650 -40.025 1.00 95.19 309 ILE A O 1
ATOM 2490 N N . THR A 1 310 ? 0.541 -9.274 -41.708 1.00 95.94 310 THR A N 1
ATOM 2491 C CA . THR A 1 310 ? 1.360 -9.967 -42.712 1.00 95.94 310 THR A CA 1
ATOM 2492 C C . THR A 1 310 ? 2.722 -9.280 -42.815 1.00 95.94 310 THR A C 1
ATOM 2494 O O . THR A 1 310 ? 2.793 -8.075 -43.045 1.00 95.94 310 THR A O 1
ATOM 2497 N N . LEU A 1 311 ? 3.817 -10.020 -42.631 1.00 96.56 311 LEU A N 1
ATOM 2498 C CA . LEU A 1 311 ? 5.179 -9.504 -42.814 1.00 96.56 311 LEU A CA 1
ATOM 2499 C C . LEU A 1 311 ? 5.669 -9.888 -44.215 1.00 96.56 311 LEU A C 1
ATOM 2501 O O . LEU A 1 311 ? 5.602 -11.062 -44.575 1.00 96.56 311 LEU A O 1
ATOM 2505 N N . THR A 1 312 ? 6.146 -8.927 -45.010 1.00 96.00 312 THR A N 1
ATOM 2506 C CA . THR A 1 312 ? 6.716 -9.244 -46.332 1.00 96.00 312 THR A CA 1
ATOM 2507 C C . THR A 1 312 ? 8.084 -9.908 -46.198 1.00 96.00 312 THR A C 1
ATOM 2509 O O . THR A 1 312 ? 8.772 -9.739 -45.190 1.00 96.00 312 THR A O 1
ATOM 2512 N N . GLU A 1 313 ? 8.543 -10.592 -47.246 1.00 93.00 313 GLU A N 1
ATOM 2513 C CA . GLU A 1 313 ? 9.940 -11.029 -47.296 1.00 93.00 313 GLU A CA 1
ATOM 2514 C C . GLU A 1 313 ? 10.905 -9.824 -47.293 1.00 93.00 313 GLU A C 1
ATOM 2516 O O . GLU A 1 313 ? 10.556 -8.749 -47.804 1.00 93.00 313 GLU A O 1
ATOM 2521 N N . PRO A 1 314 ? 12.115 -9.969 -46.715 1.00 89.19 314 PRO A N 1
ATOM 2522 C CA . PRO A 1 314 ? 13.117 -8.913 -46.721 1.00 89.19 314 PRO A CA 1
ATOM 2523 C C . PRO A 1 314 ? 13.508 -8.551 -48.157 1.00 89.19 314 PRO A C 1
ATOM 2525 O O . PRO A 1 314 ? 14.001 -9.387 -48.914 1.00 89.19 314 PRO A O 1
ATOM 2528 N N . LYS A 1 315 ? 13.353 -7.280 -48.535 1.00 82.12 315 LYS A N 1
ATOM 2529 C CA . LYS A 1 315 ? 13.858 -6.783 -49.825 1.00 82.12 315 LYS A CA 1
ATOM 2530 C C . LYS A 1 315 ? 15.388 -6.670 -49.764 1.00 82.12 315 LYS A C 1
ATOM 2532 O O . LYS A 1 315 ? 15.930 -5.622 -49.407 1.00 82.12 315 LYS A O 1
ATOM 2537 N N . HIS A 1 316 ? 16.097 -7.752 -50.090 1.00 74.38 316 HIS A N 1
ATOM 2538 C CA . HIS A 1 316 ? 17.559 -7.754 -50.184 1.00 74.38 316 HIS A CA 1
ATOM 2539 C C . HIS A 1 316 ? 18.025 -6.809 -51.309 1.00 74.38 316 HIS A C 1
ATOM 2541 O O . HIS A 1 316 ? 17.636 -6.964 -52.463 1.00 74.38 316 HIS A O 1
ATOM 2547 N N . GLY A 1 317 ? 18.866 -5.820 -50.981 1.00 62.84 317 GLY A N 1
ATOM 2548 C CA . GLY A 1 317 ? 19.529 -4.951 -51.971 1.00 62.84 317 GLY A CA 1
ATOM 2549 C C . GLY A 1 317 ? 19.058 -3.492 -52.043 1.00 62.84 317 GLY A C 1
ATOM 2550 O O . GLY A 1 317 ? 19.725 -2.684 -52.688 1.00 62.84 317 GLY A O 1
ATOM 2551 N N . ALA A 1 318 ? 17.994 -3.099 -51.336 1.00 54.09 318 ALA A N 1
ATOM 2552 C CA . ALA A 1 318 ? 17.580 -1.694 -51.228 1.00 54.09 318 ALA A CA 1
ATOM 2553 C C . ALA A 1 318 ? 18.412 -0.943 -50.163 1.00 54.09 318 ALA A C 1
ATOM 2555 O O . ALA A 1 318 ? 17.932 -0.588 -49.087 1.00 54.09 318 ALA A O 1
ATOM 2556 N N . LEU A 1 319 ? 19.703 -0.735 -50.432 1.00 53.25 319 LEU A N 1
ATOM 2557 C CA . LEU A 1 319 ? 20.571 0.088 -49.586 1.00 53.25 319 LEU A CA 1
ATOM 2558 C C . LEU A 1 319 ? 20.271 1.574 -49.829 1.00 53.25 319 LEU A C 1
ATOM 2560 O O . LEU A 1 319 ? 20.826 2.187 -50.739 1.00 53.25 319 LEU A O 1
ATOM 2564 N N . GLU A 1 320 ? 19.435 2.183 -48.988 1.00 52.66 320 GLU A N 1
ATOM 2565 C CA . GLU A 1 320 ? 19.335 3.645 -48.928 1.00 52.66 320 GLU A CA 1
ATOM 2566 C C . GLU A 1 320 ? 20.681 4.233 -48.470 1.00 52.66 320 GLU A C 1
ATOM 2568 O O . GLU A 1 320 ? 21.086 4.132 -47.307 1.00 52.66 320 GLU A O 1
ATOM 2573 N N . SER A 1 321 ? 21.422 4.829 -49.409 1.00 46.28 321 SER A N 1
ATOM 2574 C CA . SER A 1 321 ? 22.705 5.468 -49.129 1.00 46.28 321 SER A CA 1
ATOM 2575 C C . SER A 1 321 ? 22.493 6.744 -48.310 1.00 46.28 321 SER A C 1
ATOM 2577 O O . SER A 1 321 ? 21.935 7.726 -48.799 1.00 46.28 321 SER A O 1
ATOM 2579 N N . ASN A 1 322 ? 22.971 6.750 -47.069 1.00 43.38 322 ASN A N 1
ATOM 2580 C CA . ASN A 1 322 ? 22.851 7.878 -46.150 1.00 43.38 322 ASN A CA 1
ATOM 2581 C C . ASN A 1 322 ? 23.838 9.011 -46.538 1.00 43.38 322 ASN A C 1
ATOM 2583 O O . ASN A 1 322 ? 24.953 9.081 -46.019 1.00 43.38 322 ASN A O 1
ATOM 2587 N N . LYS A 1 323 ? 23.467 9.863 -47.510 1.00 42.59 323 LYS A N 1
ATOM 2588 C CA . LYS A 1 323 ? 24.325 10.938 -48.069 1.00 42.59 323 LYS A CA 1
ATOM 2589 C C . LYS A 1 323 ? 24.467 12.185 -47.175 1.00 42.59 323 LYS A C 1
ATOM 2591 O O . LYS A 1 323 ? 25.386 12.971 -47.395 1.00 42.59 323 LYS A O 1
ATOM 2596 N N . ASN A 1 324 ? 23.654 12.350 -46.130 1.00 45.19 324 ASN A N 1
ATOM 2597 C CA . ASN A 1 324 ? 23.572 13.626 -45.397 1.00 45.19 324 ASN A CA 1
ATOM 2598 C C . ASN A 1 324 ? 24.639 13.840 -44.305 1.00 45.19 324 ASN A C 1
ATOM 2600 O O . ASN A 1 324 ? 24.843 14.965 -43.862 1.00 45.19 324 ASN A O 1
ATOM 2604 N N . HIS A 1 325 ? 25.394 12.817 -43.892 1.00 43.75 325 HIS A N 1
ATOM 2605 C CA . HIS A 1 325 ? 26.312 12.969 -42.750 1.00 43.75 325 HIS A CA 1
ATOM 2606 C C . HIS A 1 325 ? 27.677 13.610 -43.064 1.00 43.75 325 HIS A C 1
ATOM 2608 O O . HIS A 1 325 ? 28.329 14.107 -42.147 1.00 43.75 325 HIS A O 1
ATOM 2614 N N . LYS A 1 326 ? 28.136 13.625 -44.325 1.00 41.09 326 LYS A N 1
ATOM 2615 C CA . LYS A 1 326 ? 29.510 14.060 -44.666 1.00 41.09 326 LYS A CA 1
ATOM 2616 C C . LYS A 1 326 ? 29.659 15.582 -44.832 1.00 41.09 326 LYS A C 1
ATOM 2618 O O . LYS A 1 326 ? 30.743 16.109 -44.622 1.00 41.09 326 LYS A O 1
ATOM 2623 N N . SER A 1 327 ? 28.574 16.293 -45.155 1.00 46.81 327 SER A N 1
ATOM 2624 C CA . SER A 1 327 ? 28.586 17.755 -45.341 1.00 46.81 327 SER A CA 1
ATOM 2625 C C . SER A 1 327 ? 28.605 18.535 -44.021 1.00 46.81 327 SER A C 1
ATOM 2627 O O . SER A 1 327 ? 29.091 19.663 -43.983 1.00 46.81 327 SER A O 1
ATOM 2629 N N . ALA A 1 328 ? 28.078 17.956 -42.940 1.00 45.09 328 ALA A N 1
ATOM 2630 C CA . ALA A 1 328 ? 27.947 18.638 -41.655 1.00 45.09 328 ALA A CA 1
ATOM 2631 C C . ALA A 1 328 ? 29.262 18.664 -40.855 1.00 45.09 328 ALA A C 1
ATOM 2633 O O . ALA A 1 328 ? 29.547 19.638 -40.164 1.00 45.09 328 ALA A O 1
ATOM 2634 N N . SER A 1 329 ? 30.109 17.632 -40.983 1.00 45.00 329 SER A N 1
ATOM 2635 C CA . SER A 1 329 ? 31.376 17.573 -40.239 1.00 45.00 329 SER A CA 1
ATOM 2636 C C . SER A 1 329 ? 32.411 18.589 -40.733 1.00 45.00 329 SER A C 1
ATOM 2638 O O . SER A 1 329 ? 33.169 19.114 -39.926 1.00 45.00 329 SER A O 1
ATOM 2640 N N . VAL A 1 330 ? 32.416 18.901 -42.036 1.00 51.81 330 VAL A N 1
ATOM 2641 C CA . VAL A 1 330 ? 33.357 19.859 -42.648 1.00 51.81 330 VAL A CA 1
ATOM 2642 C C . VAL A 1 330 ? 33.066 21.299 -42.201 1.00 51.81 330 VAL A C 1
ATOM 2644 O O . VAL A 1 330 ? 33.994 22.053 -41.924 1.00 51.81 330 VAL A O 1
ATOM 2647 N N . LYS A 1 331 ? 31.787 21.665 -42.027 1.00 53.72 331 LYS A N 1
ATOM 2648 C CA . LYS A 1 331 ? 31.379 22.996 -41.536 1.00 53.72 331 LYS A CA 1
ATOM 2649 C C . LYS A 1 331 ? 31.797 23.267 -40.084 1.00 53.72 331 LYS A C 1
ATOM 2651 O O . LYS A 1 331 ? 32.096 24.406 -39.744 1.00 53.72 331 LYS A O 1
ATOM 2656 N N . ILE A 1 332 ? 31.848 22.240 -39.231 1.00 48.34 332 ILE A N 1
ATOM 2657 C CA . ILE A 1 332 ? 32.210 22.388 -37.809 1.00 48.34 332 ILE A CA 1
ATOM 2658 C C . ILE A 1 332 ? 33.709 22.651 -37.638 1.00 48.34 332 ILE A C 1
ATOM 2660 O O . ILE A 1 332 ? 34.088 23.531 -36.869 1.00 48.34 332 ILE A O 1
ATOM 2664 N N . GLU A 1 333 ? 34.565 21.934 -38.370 1.00 50.19 333 GLU A N 1
ATOM 2665 C CA . GLU A 1 333 ? 36.017 22.160 -38.306 1.00 50.19 333 GLU A CA 1
ATOM 2666 C C . GLU A 1 333 ? 36.397 23.564 -38.809 1.00 50.19 333 GLU A C 1
ATOM 2668 O O . GLU A 1 333 ? 37.338 24.173 -38.298 1.00 50.19 333 GLU A O 1
ATOM 2673 N N . GLU A 1 334 ? 35.633 24.114 -39.757 1.00 57.28 334 GLU A N 1
ATOM 2674 C CA . GLU A 1 334 ? 35.820 25.479 -40.252 1.00 57.28 334 GLU A CA 1
ATOM 2675 C C . GLU A 1 334 ? 35.355 26.551 -39.248 1.00 57.28 334 GLU A C 1
ATOM 2677 O O . GLU A 1 334 ? 36.015 27.580 -39.102 1.00 57.28 334 GLU A O 1
ATOM 2682 N N . LEU A 1 335 ? 34.256 26.311 -38.524 1.00 54.16 335 LEU A N 1
ATOM 2683 C CA . LEU A 1 335 ? 33.738 27.226 -37.497 1.00 54.16 335 LEU A CA 1
ATOM 2684 C C . LEU A 1 335 ? 34.621 27.260 -36.241 1.00 54.16 335 LEU A C 1
ATOM 2686 O O . LEU A 1 335 ? 34.884 28.339 -35.715 1.00 54.16 335 LEU A O 1
ATOM 2690 N N . ILE A 1 336 ? 35.155 26.110 -35.816 1.00 52.50 336 ILE A N 1
ATOM 2691 C CA . ILE A 1 336 ? 36.104 26.016 -34.691 1.00 52.50 336 ILE A CA 1
ATOM 2692 C C . ILE A 1 336 ? 37.420 26.731 -35.035 1.00 52.50 336 ILE A C 1
ATOM 2694 O O . ILE A 1 336 ? 37.940 27.509 -34.241 1.00 52.50 336 ILE A O 1
ATOM 2698 N N . ARG A 1 337 ? 37.922 26.583 -36.270 1.00 52.28 337 ARG A N 1
ATOM 2699 C CA . ARG A 1 337 ? 39.109 27.328 -36.732 1.00 52.28 337 ARG A CA 1
ATOM 2700 C C . ARG A 1 337 ? 38.926 28.846 -36.736 1.00 52.28 337 ARG A C 1
ATOM 2702 O O . ARG A 1 337 ? 39.922 29.566 -36.667 1.00 52.28 337 ARG A O 1
ATOM 2709 N N . LYS A 1 338 ? 37.689 29.333 -36.876 1.00 54.44 338 LYS A N 1
ATOM 2710 C CA . LYS A 1 338 ? 37.368 30.766 -36.867 1.00 54.44 338 LYS A CA 1
ATOM 2711 C C . LYS A 1 338 ? 37.235 31.322 -35.443 1.00 54.44 338 LYS A C 1
ATOM 2713 O O . LYS A 1 338 ? 37.600 32.476 -35.249 1.00 54.44 338 LYS A O 1
ATOM 2718 N N . SER A 1 339 ? 36.814 30.531 -34.446 1.00 52.22 339 SER A N 1
ATOM 2719 C CA . SER A 1 339 ? 36.740 30.998 -33.047 1.00 52.22 339 SER A CA 1
ATOM 2720 C C . SER A 1 339 ? 38.113 31.195 -32.404 1.00 52.22 339 SER A C 1
ATOM 2722 O O . SER A 1 339 ? 38.301 32.152 -31.657 1.00 52.22 339 SER A O 1
ATOM 2724 N N . ASP A 1 340 ? 39.094 30.357 -32.752 1.00 44.91 340 ASP A N 1
ATOM 2725 C CA . ASP A 1 340 ? 40.453 30.421 -32.187 1.00 44.91 340 ASP A CA 1
ATOM 2726 C C . ASP A 1 340 ? 41.259 31.652 -32.646 1.00 44.91 340 ASP A C 1
ATOM 2728 O O . ASP A 1 340 ? 42.339 31.919 -32.123 1.00 44.91 340 ASP A O 1
ATOM 2732 N N . LYS A 1 341 ? 40.754 32.425 -33.620 1.00 42.69 341 LYS A N 1
ATOM 2733 C CA . LYS A 1 341 ? 41.444 33.599 -34.187 1.00 42.69 341 LYS A CA 1
ATOM 2734 C C . LYS A 1 341 ? 40.819 34.954 -33.848 1.00 42.69 341 LYS A C 1
ATOM 2736 O O . LYS A 1 341 ? 41.313 35.969 -34.330 1.00 42.69 341 LYS A O 1
ATOM 2741 N N . GLY A 1 342 ? 39.791 34.997 -33.002 1.00 42.75 342 GLY A N 1
ATOM 2742 C CA . GLY A 1 342 ? 39.247 36.258 -32.499 1.00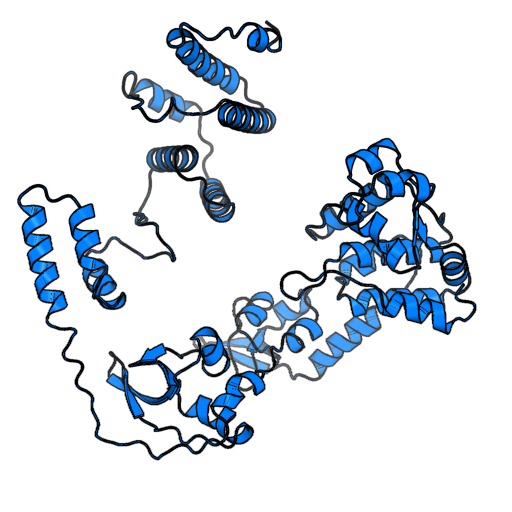 42.75 342 GLY A CA 1
ATOM 2743 C C . GLY A 1 342 ? 37.739 36.228 -32.291 1.00 42.75 342 GLY A C 1
ATOM 2744 O O . GLY A 1 342 ? 36.978 36.378 -33.239 1.00 42.75 342 GLY A O 1
ATOM 2745 N N . GLY A 1 343 ? 37.340 36.084 -31.025 1.00 44.75 343 GLY A N 1
ATOM 2746 C CA . GLY A 1 343 ? 36.110 36.639 -30.454 1.00 44.75 343 GLY A CA 1
ATOM 2747 C C . GLY A 1 343 ? 34.806 36.386 -31.209 1.00 44.75 343 GLY A C 1
ATOM 2748 O O . GLY A 1 343 ? 34.151 37.338 -31.619 1.00 44.75 343 GLY A O 1
ATOM 2749 N N . ILE A 1 344 ? 34.375 35.128 -31.314 1.00 39.81 344 ILE A N 1
ATOM 2750 C CA . ILE A 1 344 ? 32.965 34.811 -31.581 1.00 39.81 344 ILE A CA 1
ATOM 2751 C C . ILE A 1 344 ? 32.373 34.224 -30.299 1.00 39.81 344 ILE A C 1
ATOM 2753 O O . ILE A 1 344 ? 32.894 33.251 -29.755 1.00 39.81 344 ILE A O 1
ATOM 2757 N N . ALA A 1 345 ? 31.297 34.831 -29.794 1.00 46.38 345 ALA A N 1
ATOM 2758 C CA . ALA A 1 345 ? 30.609 34.363 -28.598 1.00 46.38 345 ALA A CA 1
ATOM 2759 C C . ALA A 1 345 ? 29.998 32.974 -28.847 1.00 46.38 345 ALA A C 1
ATOM 2761 O O . ALA A 1 345 ? 29.251 32.786 -29.809 1.00 46.38 345 ALA A O 1
ATOM 2762 N N . LEU A 1 346 ? 30.283 32.017 -27.957 1.00 42.78 346 LEU A N 1
ATOM 2763 C CA . LEU A 1 346 ? 29.803 30.626 -28.015 1.00 42.78 346 LEU A CA 1
ATOM 2764 C C . LEU A 1 346 ? 28.285 30.506 -28.254 1.00 42.78 346 LEU A C 1
ATOM 2766 O O . LEU A 1 346 ? 27.848 29.562 -28.907 1.00 42.78 346 LEU A O 1
ATOM 2770 N N . SER A 1 347 ? 27.495 31.481 -27.795 1.00 40.84 347 SER A N 1
ATOM 2771 C CA . SER A 1 347 ? 26.046 31.566 -28.025 1.00 40.84 347 SER A CA 1
ATOM 2772 C C . SER A 1 347 ? 25.669 31.557 -29.513 1.00 40.84 347 SER A C 1
ATOM 2774 O O . SER A 1 347 ? 24.782 30.815 -29.917 1.00 40.84 347 SER A O 1
ATOM 2776 N N . SER A 1 348 ? 26.412 32.274 -30.358 1.00 45.31 348 SER A N 1
ATOM 2777 C CA . SER A 1 348 ? 26.138 32.358 -31.803 1.00 45.31 348 SER A CA 1
ATOM 2778 C C . SER A 1 348 ? 26.475 31.074 -32.588 1.00 45.31 348 SER A C 1
ATOM 2780 O O . SER A 1 348 ? 25.909 30.810 -33.653 1.00 45.31 348 SER A O 1
ATOM 2782 N N . ILE A 1 349 ? 27.346 30.219 -32.042 1.00 46.56 349 ILE A N 1
ATOM 2783 C CA . ILE A 1 349 ? 27.646 28.884 -32.591 1.00 46.56 349 ILE A CA 1
ATOM 2784 C C . ILE A 1 349 ? 26.549 27.882 -32.192 1.00 46.56 349 ILE A C 1
ATOM 2786 O O . ILE A 1 349 ? 26.187 27.009 -32.976 1.00 46.56 349 ILE A O 1
ATOM 2790 N N . VAL A 1 350 ? 25.978 28.026 -30.995 1.00 44.44 350 VAL A N 1
ATOM 2791 C CA . VAL A 1 350 ? 24.889 27.169 -30.500 1.00 44.44 350 VAL A CA 1
ATOM 2792 C C . VAL A 1 350 ? 23.585 27.421 -31.266 1.00 44.44 350 VAL A C 1
ATOM 2794 O O . VAL A 1 350 ? 22.918 26.462 -31.656 1.00 44.44 350 VAL A O 1
ATOM 2797 N N . ASP A 1 351 ? 23.274 28.677 -31.592 1.00 45.59 351 ASP A N 1
ATOM 2798 C CA . ASP A 1 351 ? 22.060 29.030 -32.345 1.00 45.59 351 ASP A CA 1
ATOM 2799 C C . ASP A 1 351 ? 22.074 28.520 -33.798 1.00 45.59 351 ASP A C 1
ATOM 2801 O O . ASP A 1 351 ? 21.028 28.200 -34.361 1.00 45.59 351 ASP A O 1
ATOM 2805 N N . SER A 1 352 ? 23.258 28.358 -34.400 1.00 46.00 352 SER A N 1
ATOM 2806 C CA . SER A 1 352 ? 23.408 27.817 -35.761 1.00 46.00 352 SER A CA 1
ATOM 2807 C C . SER A 1 352 ? 23.427 26.281 -35.830 1.00 46.00 352 SER A C 1
ATOM 2809 O O . SER A 1 352 ? 23.197 25.715 -36.900 1.00 46.00 352 SER A O 1
ATOM 2811 N N . LEU A 1 353 ? 23.645 25.587 -34.704 1.00 45.97 353 LEU A N 1
ATOM 2812 C CA . LEU A 1 353 ? 23.686 24.118 -34.618 1.00 45.97 353 LEU A CA 1
ATOM 2813 C C . LEU A 1 353 ? 22.326 23.473 -34.297 1.00 45.97 353 LEU A C 1
ATOM 2815 O O . LEU A 1 353 ? 22.169 22.266 -34.491 1.00 45.97 353 LEU A O 1
ATOM 2819 N N . ASN A 1 354 ? 21.341 24.255 -33.848 1.00 43.34 354 ASN A N 1
ATOM 2820 C CA . ASN A 1 354 ? 20.057 23.742 -33.360 1.00 43.34 354 ASN A CA 1
ATOM 2821 C C . ASN A 1 354 ? 19.073 23.264 -34.442 1.00 43.34 354 ASN A C 1
ATOM 2823 O O . ASN A 1 354 ? 18.082 22.632 -34.089 1.00 43.34 354 ASN A O 1
ATOM 2827 N N . ASN A 1 355 ? 19.336 23.492 -35.735 1.00 42.12 355 ASN A N 1
ATOM 2828 C CA . ASN A 1 355 ? 18.335 23.222 -36.776 1.00 42.12 355 ASN A CA 1
ATOM 2829 C C . ASN A 1 355 ? 18.606 22.050 -37.730 1.00 42.12 355 ASN A C 1
ATOM 2831 O O . ASN A 1 355 ? 17.720 21.778 -38.527 1.00 42.12 355 ASN A O 1
ATOM 2835 N N . ASP A 1 356 ? 19.735 21.324 -37.682 1.00 42.94 356 ASP A N 1
ATOM 2836 C CA . ASP A 1 356 ? 19.939 20.266 -38.703 1.00 42.94 356 ASP A CA 1
ATOM 2837 C C . ASP A 1 356 ? 20.933 19.128 -38.380 1.00 42.94 356 ASP A C 1
ATOM 2839 O O . ASP A 1 356 ? 21.465 18.470 -39.278 1.00 42.94 356 ASP A O 1
ATOM 2843 N N . MET A 1 357 ? 21.217 18.836 -37.103 1.00 43.38 357 MET A N 1
ATOM 2844 C CA . MET A 1 357 ? 22.193 17.789 -36.761 1.00 43.38 357 MET A CA 1
ATOM 2845 C C . MET A 1 357 ? 21.719 16.748 -35.746 1.00 43.38 357 MET A C 1
ATOM 2847 O O . MET A 1 357 ? 21.263 17.043 -34.649 1.00 43.38 357 MET A O 1
ATOM 2851 N N . HIS A 1 358 ? 21.945 15.479 -36.097 1.00 51.75 358 HIS A N 1
ATOM 2852 C CA . HIS A 1 358 ? 21.720 14.325 -35.229 1.00 51.75 358 HIS A CA 1
ATOM 2853 C C . HIS A 1 358 ? 22.733 14.322 -34.064 1.00 51.75 358 HIS A C 1
ATOM 2855 O O . HIS A 1 358 ? 23.946 14.306 -34.307 1.00 51.75 358 HIS A O 1
ATOM 2861 N N . GLU A 1 359 ? 22.246 14.252 -32.816 1.00 43.16 359 GLU A N 1
ATOM 2862 C CA . GLU A 1 359 ? 23.025 14.316 -31.554 1.00 43.16 359 GLU A CA 1
ATOM 2863 C C . GLU A 1 359 ? 24.328 13.488 -31.542 1.00 43.16 359 GLU A C 1
ATOM 2865 O O . GLU A 1 359 ? 25.330 13.887 -30.946 1.00 43.16 359 GLU A O 1
ATOM 2870 N N . GLN A 1 360 ? 24.356 12.332 -32.214 1.00 43.81 360 GLN A N 1
ATOM 2871 C CA . GLN A 1 360 ? 25.535 11.459 -32.258 1.00 43.81 360 GLN A CA 1
ATOM 2872 C C . GLN A 1 360 ? 26.723 12.046 -33.038 1.00 43.81 360 GLN A C 1
ATOM 2874 O O . GLN A 1 360 ? 27.870 11.671 -32.783 1.00 43.81 360 GLN A O 1
ATOM 2879 N N . THR A 1 361 ? 26.473 12.947 -33.990 1.00 44.44 361 THR A N 1
ATOM 2880 C CA . THR A 1 361 ? 27.533 13.593 -34.782 1.00 44.44 361 THR A CA 1
ATOM 2881 C C . THR A 1 361 ? 28.215 14.685 -33.960 1.00 44.44 361 THR A C 1
ATOM 2883 O O . THR A 1 361 ? 29.441 14.739 -33.919 1.00 44.44 361 THR A O 1
ATOM 2886 N N . ILE A 1 362 ? 27.427 15.457 -33.204 1.00 44.62 362 ILE A N 1
ATOM 2887 C CA . ILE A 1 362 ? 27.908 16.430 -32.212 1.00 44.62 362 ILE A CA 1
ATOM 2888 C C . ILE A 1 362 ? 28.731 15.707 -31.130 1.00 44.62 362 ILE A C 1
ATOM 2890 O O . ILE A 1 362 ? 29.859 16.098 -30.836 1.00 44.62 362 ILE A O 1
ATOM 2894 N N . TYR A 1 363 ? 28.234 14.569 -30.631 1.00 43.81 363 TYR A N 1
ATOM 2895 C CA . TYR A 1 363 ? 28.940 13.720 -29.665 1.00 43.81 363 TYR A CA 1
ATOM 2896 C C . TYR A 1 363 ? 30.330 13.264 -30.144 1.00 43.81 363 TYR A C 1
ATOM 2898 O O . TYR A 1 363 ? 31.277 13.281 -29.363 1.00 43.81 363 TYR A O 1
ATOM 2906 N N . LYS A 1 364 ? 30.491 12.866 -31.414 1.00 46.03 364 LYS A N 1
ATOM 2907 C CA . LYS A 1 364 ? 31.796 12.421 -31.944 1.00 46.03 364 LYS A CA 1
ATOM 2908 C C . LYS A 1 364 ? 32.805 13.562 -32.087 1.00 46.03 364 LYS A C 1
ATOM 2910 O O . LYS A 1 364 ? 33.983 13.336 -31.814 1.00 46.03 364 LYS A O 1
ATOM 2915 N N . SER A 1 365 ? 32.358 14.752 -32.489 1.00 46.16 365 SER A N 1
ATOM 2916 C CA . SER A 1 365 ? 33.219 15.938 -32.586 1.00 46.16 365 SER A CA 1
ATOM 2917 C C . SER A 1 365 ? 33.661 16.427 -31.204 1.00 46.16 365 SER A C 1
ATOM 2919 O O . SER A 1 365 ? 34.822 16.777 -31.027 1.00 46.16 365 SER A O 1
ATOM 2921 N N . ILE A 1 366 ? 32.777 16.345 -30.203 1.00 42.66 366 ILE A N 1
ATOM 2922 C CA . ILE A 1 366 ? 33.086 16.695 -28.808 1.00 42.66 366 ILE A CA 1
ATOM 2923 C C . ILE A 1 366 ? 34.000 15.649 -28.154 1.00 42.66 366 ILE A C 1
ATOM 2925 O O . ILE A 1 366 ? 34.970 16.019 -27.509 1.00 42.66 366 ILE A O 1
ATOM 2929 N N . LYS A 1 367 ? 33.773 14.346 -28.378 1.00 40.56 367 LYS A N 1
ATOM 2930 C CA . LYS A 1 367 ? 34.580 13.247 -27.805 1.00 40.56 367 LYS A CA 1
ATOM 2931 C C . LYS A 1 367 ? 36.045 13.227 -28.269 1.00 40.56 367 LYS A C 1
ATOM 2933 O O . LYS A 1 367 ? 36.881 12.619 -27.607 1.00 40.56 367 LYS A O 1
ATOM 2938 N N . LYS A 1 368 ? 36.369 13.859 -29.405 1.00 45.50 368 LYS A N 1
ATOM 2939 C CA . LYS A 1 368 ? 37.764 14.053 -29.843 1.00 45.50 368 LYS A CA 1
ATOM 2940 C C . LYS A 1 368 ? 38.538 15.009 -28.920 1.00 45.50 368 LYS A C 1
ATOM 2942 O O . LYS A 1 368 ? 39.755 14.883 -28.845 1.00 45.50 368 LYS A O 1
ATOM 2947 N N . ASN A 1 369 ? 37.849 15.884 -28.185 1.00 44.38 369 ASN A N 1
ATOM 2948 C CA . ASN A 1 369 ? 38.407 16.651 -27.075 1.00 44.38 369 ASN A CA 1
ATOM 2949 C C . ASN A 1 369 ? 38.171 15.864 -25.776 1.00 44.38 369 ASN A C 1
ATOM 2951 O O . ASN A 1 369 ? 37.034 15.614 -25.386 1.00 44.38 369 ASN A O 1
ATOM 2955 N N . GLN A 1 370 ? 39.246 15.419 -25.124 1.00 37.84 370 GLN A N 1
ATOM 2956 C CA . GLN A 1 370 ? 39.231 14.343 -24.117 1.00 37.84 370 GLN A CA 1
ATOM 2957 C C . GLN A 1 370 ? 38.489 14.641 -22.791 1.00 37.84 370 GLN A C 1
ATOM 2959 O O . GLN A 1 370 ? 38.500 13.794 -21.903 1.00 37.84 370 GLN A O 1
ATOM 2964 N N . ASN A 1 371 ? 37.799 15.778 -22.649 1.00 36.94 371 ASN A N 1
ATOM 2965 C CA . ASN A 1 371 ? 37.402 16.309 -21.338 1.00 36.94 371 ASN A CA 1
ATOM 2966 C C . ASN A 1 371 ? 35.897 16.575 -21.137 1.00 36.94 371 ASN A C 1
ATOM 2968 O O . ASN A 1 371 ? 35.547 17.327 -20.232 1.00 36.94 371 ASN A O 1
ATOM 2972 N N . ILE A 1 372 ? 34.979 16.004 -21.932 1.00 39.56 372 ILE A N 1
ATOM 2973 C CA . ILE A 1 372 ? 33.536 16.288 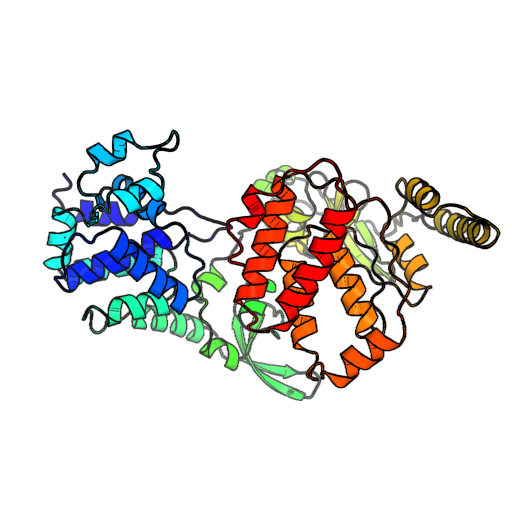-21.761 1.00 39.56 372 ILE A CA 1
ATOM 2974 C C . ILE A 1 372 ? 32.671 15.023 -21.871 1.00 39.56 372 ILE A C 1
ATOM 2976 O O . ILE A 1 372 ? 32.738 14.289 -22.859 1.00 39.56 372 ILE A O 1
ATOM 2980 N N . TYR A 1 373 ? 31.797 14.812 -20.878 1.00 37.44 373 TYR A N 1
ATOM 2981 C CA . TYR A 1 373 ? 30.764 13.768 -20.862 1.00 37.44 373 TYR A CA 1
ATOM 2982 C C . TYR A 1 373 ? 29.354 14.372 -20.730 1.00 37.44 373 TYR A C 1
ATOM 2984 O O . TYR A 1 373 ? 29.164 15.397 -20.085 1.00 37.44 373 TYR A O 1
ATOM 2992 N N . ARG A 1 374 ? 28.358 13.718 -21.349 1.00 34.97 374 ARG A N 1
ATOM 2993 C CA . ARG A 1 374 ? 26.936 14.115 -21.339 1.00 34.97 374 ARG A CA 1
ATOM 2994 C C . ARG A 1 374 ? 26.226 13.535 -20.113 1.00 34.97 374 ARG A C 1
ATOM 2996 O O . ARG A 1 374 ? 26.241 12.319 -19.933 1.00 34.97 374 ARG A O 1
ATOM 3003 N N . LEU A 1 375 ? 25.527 14.381 -19.362 1.00 38.28 375 LEU A N 1
ATOM 3004 C CA . LEU A 1 375 ? 24.429 13.975 -18.481 1.00 38.28 375 LEU A CA 1
ATOM 3005 C C . LEU A 1 375 ? 23.109 14.465 -19.086 1.00 38.28 375 LEU A C 1
ATOM 3007 O O . LEU A 1 375 ? 23.072 15.475 -19.791 1.00 38.28 375 LEU A O 1
ATOM 3011 N N . ASP A 1 376 ? 22.048 13.682 -18.914 1.00 33.25 376 ASP A N 1
ATOM 3012 C CA . ASP A 1 376 ? 20.790 13.903 -19.623 1.00 33.25 376 ASP A CA 1
ATOM 3013 C C . ASP A 1 376 ? 20.078 15.174 -19.131 1.00 33.25 376 ASP A C 1
ATOM 3015 O O . ASP A 1 376 ? 19.919 15.381 -17.931 1.00 33.25 376 ASP A O 1
ATOM 3019 N N . LYS A 1 377 ? 19.628 15.988 -20.097 1.00 34.34 377 LYS A N 1
ATOM 3020 C CA . LYS A 1 377 ? 18.936 17.285 -19.959 1.00 34.34 377 LYS A CA 1
ATOM 3021 C C . LYS A 1 377 ? 19.754 18.428 -19.323 1.00 34.34 377 LYS A C 1
ATOM 3023 O O . LYS A 1 377 ? 19.515 18.839 -18.196 1.00 34.34 377 LYS A O 1
ATOM 3028 N N . GLY A 1 378 ? 20.602 19.048 -20.149 1.00 37.69 378 GLY A N 1
ATOM 3029 C CA . GLY A 1 378 ? 20.718 20.514 -20.169 1.00 37.69 378 GLY A CA 1
ATOM 3030 C C . GLY A 1 378 ? 21.714 21.198 -19.230 1.00 37.69 378 GLY A C 1
ATOM 3031 O O . GLY A 1 378 ? 21.497 22.362 -18.918 1.00 37.69 378 GLY A O 1
ATOM 3032 N N . VAL A 1 379 ? 22.809 20.549 -18.821 1.00 38.62 379 VAL A N 1
ATOM 3033 C CA . VAL A 1 379 ? 23.922 21.230 -18.128 1.00 38.62 379 VAL A CA 1
ATOM 3034 C C . VAL A 1 379 ? 25.258 20.765 -18.714 1.00 38.62 379 VAL A C 1
ATOM 3036 O O . VAL A 1 379 ? 25.561 19.572 -18.714 1.00 38.62 379 VAL A O 1
ATOM 3039 N N . TYR A 1 380 ? 26.055 21.703 -19.233 1.00 37.84 380 TYR A N 1
ATOM 3040 C CA . TYR A 1 380 ? 27.434 21.457 -19.664 1.00 37.84 380 TYR A CA 1
ATOM 3041 C C . TYR A 1 380 ? 28.355 21.699 -18.464 1.00 37.84 380 TYR A C 1
ATOM 3043 O O . TYR A 1 380 ? 28.582 22.843 -18.087 1.00 37.84 380 TYR A O 1
ATOM 3051 N N . GLY A 1 381 ? 28.843 20.626 -17.840 1.00 41.72 381 GLY A N 1
ATOM 3052 C CA . GLY A 1 381 ? 29.724 20.688 -16.674 1.00 41.72 381 GLY A CA 1
ATOM 3053 C C . GLY A 1 381 ? 31.022 19.917 -16.899 1.00 41.72 381 GLY A C 1
ATOM 3054 O O . GLY A 1 381 ? 31.006 18.776 -17.363 1.00 41.72 381 GLY A O 1
ATOM 3055 N N . ILE A 1 382 ? 32.140 20.557 -16.563 1.00 37.59 382 ILE A N 1
ATOM 3056 C CA . ILE A 1 382 ? 33.478 19.969 -16.484 1.00 37.59 382 ILE A CA 1
ATOM 3057 C C . ILE A 1 382 ? 33.508 19.102 -15.226 1.00 37.59 382 ILE A C 1
ATOM 3059 O O . ILE A 1 382 ? 33.523 19.625 -14.119 1.00 37.59 382 ILE A O 1
ATOM 3063 N N . ILE A 1 383 ? 33.499 17.777 -15.372 1.00 47.03 383 ILE A N 1
ATOM 3064 C CA . ILE A 1 383 ? 33.853 16.876 -14.270 1.00 47.03 383 ILE A CA 1
ATOM 3065 C C . ILE A 1 383 ? 34.814 15.831 -14.824 1.00 47.03 383 ILE A C 1
ATOM 3067 O O . ILE A 1 383 ? 34.422 14.820 -15.407 1.00 47.03 383 ILE A O 1
ATOM 3071 N N . GLY A 1 384 ? 36.099 16.122 -14.651 1.00 37.84 384 GLY A N 1
ATOM 3072 C CA . GLY A 1 384 ? 37.212 15.253 -14.986 1.00 37.84 384 GLY A CA 1
ATOM 3073 C C . GLY A 1 384 ? 38.458 15.704 -14.229 1.00 37.84 384 GLY A C 1
ATOM 3074 O O . GLY A 1 384 ? 39.036 16.728 -14.564 1.00 37.84 384 GLY A O 1
ATOM 3075 N N . SER A 1 385 ? 38.858 14.886 -13.251 1.00 39.88 385 SER A N 1
ATOM 3076 C CA . SER A 1 385 ? 40.028 14.974 -12.355 1.00 39.88 385 SER A CA 1
ATOM 3077 C C . SER A 1 385 ? 40.025 16.042 -11.244 1.00 39.88 385 SER A C 1
ATOM 3079 O O . SER A 1 385 ? 39.589 17.164 -11.440 1.00 39.88 385 SER A O 1
ATOM 3081 N N . GLN A 1 386 ? 40.466 15.578 -10.063 1.00 44.78 386 GLN A N 1
ATOM 3082 C CA . GLN A 1 386 ? 40.731 16.248 -8.778 1.00 44.78 386 GLN A CA 1
ATOM 3083 C C . GLN A 1 386 ? 40.340 17.729 -8.676 1.00 44.78 386 GLN A C 1
ATOM 3085 O O . GLN A 1 386 ? 41.182 18.601 -8.848 1.00 44.78 386 GLN A O 1
ATOM 3090 N N . LEU A 1 387 ? 39.083 17.982 -8.305 1.00 45.25 387 LEU A N 1
ATOM 3091 C CA . LEU A 1 387 ? 38.700 19.283 -7.765 1.00 45.25 387 LEU A CA 1
ATOM 3092 C C . LEU A 1 387 ? 39.357 19.453 -6.396 1.00 45.25 387 LEU A C 1
ATOM 3094 O O . LEU A 1 387 ? 39.286 18.558 -5.544 1.00 45.25 387 LEU A O 1
ATOM 3098 N N . THR A 1 388 ? 40.005 20.591 -6.205 1.00 52.34 388 THR A N 1
ATOM 3099 C CA . THR A 1 388 ? 40.483 21.035 -4.901 1.00 52.34 388 THR A CA 1
ATOM 3100 C C . THR A 1 388 ? 39.296 21.427 -4.019 1.00 52.34 388 THR A C 1
ATOM 3102 O O . THR A 1 388 ? 38.171 21.623 -4.483 1.00 52.34 388 THR A O 1
ATOM 3105 N N . GLN A 1 389 ? 39.526 21.503 -2.711 1.00 45.84 389 GLN A N 1
ATOM 3106 C CA . GLN A 1 389 ? 38.472 21.839 -1.755 1.00 45.84 389 GLN A CA 1
ATOM 3107 C C . GLN A 1 389 ? 37.906 23.256 -1.977 1.00 45.84 389 GLN A C 1
ATOM 3109 O O . GLN A 1 389 ? 36.715 23.454 -1.765 1.00 45.84 389 GLN A O 1
ATOM 3114 N N . GLU A 1 390 ? 38.722 24.204 -2.451 1.00 47.12 390 GLU A N 1
ATOM 3115 C CA . GLU A 1 390 ? 38.299 25.568 -2.816 1.00 47.12 390 GLU A CA 1
ATOM 3116 C C . GLU A 1 390 ? 37.362 25.565 -4.033 1.00 47.12 390 GLU A C 1
ATOM 3118 O O . GLU A 1 390 ? 36.274 26.129 -3.971 1.00 47.12 390 GLU A O 1
ATOM 3123 N N . GLU A 1 391 ? 37.695 24.819 -5.091 1.00 47.41 391 GLU A N 1
ATOM 3124 C CA . GLU A 1 391 ? 36.849 24.722 -6.292 1.00 47.41 391 GLU A CA 1
ATOM 3125 C C . GLU A 1 391 ? 35.488 24.067 -6.001 1.00 47.41 391 GLU A C 1
ATOM 3127 O O . GLU A 1 391 ? 34.488 24.368 -6.649 1.00 47.41 391 GLU A O 1
ATOM 3132 N N . LEU A 1 392 ? 35.430 23.174 -5.009 1.00 48.41 392 LEU A N 1
ATOM 3133 C CA . LEU A 1 392 ? 34.183 22.571 -4.532 1.00 48.41 392 LEU A CA 1
ATOM 3134 C C . LEU A 1 392 ? 33.289 23.576 -3.795 1.00 48.41 392 LEU A C 1
ATOM 3136 O O . LEU A 1 392 ? 32.072 23.521 -3.961 1.00 48.41 392 LEU A O 1
ATOM 3140 N N . ILE A 1 393 ? 33.878 24.475 -3.004 1.00 49.81 393 ILE A N 1
ATOM 3141 C CA . ILE A 1 393 ? 33.152 25.512 -2.260 1.00 49.81 393 ILE A CA 1
ATOM 3142 C C . ILE A 1 393 ? 32.570 26.543 -3.232 1.00 49.81 393 ILE A C 1
ATOM 3144 O O . ILE A 1 393 ? 31.372 26.812 -3.171 1.00 49.81 393 ILE A O 1
ATOM 3148 N N . ASP A 1 394 ? 33.357 27.002 -4.207 1.00 48.69 394 ASP A N 1
ATOM 3149 C CA . ASP A 1 394 ? 32.893 27.946 -5.232 1.00 48.69 394 ASP A CA 1
ATOM 3150 C C . ASP A 1 394 ? 31.731 27.369 -6.064 1.00 48.69 394 ASP A C 1
ATOM 3152 O O . ASP A 1 394 ? 30.770 28.064 -6.396 1.00 48.69 394 ASP A O 1
ATOM 3156 N N . ILE A 1 395 ? 31.772 26.068 -6.379 1.00 47.19 395 ILE A N 1
ATOM 3157 C CA . ILE A 1 395 ? 30.686 25.379 -7.094 1.00 47.19 395 ILE A CA 1
ATOM 3158 C C . ILE A 1 395 ? 29.408 25.318 -6.246 1.00 47.19 395 ILE A C 1
ATOM 3160 O O . ILE A 1 395 ? 28.317 25.494 -6.791 1.00 47.19 395 ILE A O 1
ATOM 3164 N N . ILE A 1 396 ? 29.521 25.078 -4.937 1.00 51.97 396 ILE A N 1
ATOM 3165 C CA . ILE A 1 396 ? 28.374 25.051 -4.017 1.00 51.97 396 ILE A CA 1
ATOM 3166 C C . ILE A 1 396 ? 27.747 26.442 -3.922 1.00 51.97 396 ILE A C 1
ATOM 3168 O O . ILE A 1 396 ? 26.539 26.565 -4.117 1.00 51.97 396 ILE A O 1
ATOM 3172 N N . GLU A 1 397 ? 28.554 27.488 -3.740 1.00 51.12 397 GLU A N 1
ATOM 3173 C CA . GLU A 1 397 ? 28.068 28.869 -3.671 1.00 51.12 397 GLU A CA 1
ATOM 3174 C C . GLU A 1 397 ? 27.387 29.306 -4.977 1.00 51.12 397 GLU A C 1
ATOM 3176 O O . GLU A 1 397 ? 26.320 29.923 -4.949 1.00 51.12 397 GLU A O 1
ATOM 3181 N N . ILE A 1 398 ? 27.939 28.934 -6.139 1.00 46.19 398 ILE A N 1
ATOM 3182 C CA . ILE A 1 398 ? 27.322 29.214 -7.445 1.00 46.19 398 ILE A CA 1
ATOM 3183 C C . ILE A 1 398 ? 25.991 28.463 -7.601 1.00 46.19 398 ILE A C 1
ATOM 3185 O O . ILE A 1 398 ? 25.028 29.030 -8.123 1.00 46.19 398 ILE A O 1
ATOM 3189 N N . ILE A 1 399 ? 25.900 27.208 -7.150 1.00 45.50 399 ILE A N 1
ATOM 3190 C CA . ILE A 1 399 ? 24.667 26.409 -7.226 1.00 45.50 399 ILE A CA 1
ATOM 3191 C C . ILE A 1 399 ? 23.593 26.972 -6.290 1.00 45.50 399 ILE A C 1
ATOM 3193 O O . ILE A 1 399 ? 22.457 27.154 -6.727 1.00 45.50 399 ILE A O 1
ATOM 3197 N N . GLU A 1 400 ? 23.943 27.312 -5.051 1.00 49.59 400 GLU A N 1
ATOM 3198 C CA . GLU A 1 400 ? 23.022 27.916 -4.081 1.00 49.59 400 GLU A CA 1
ATOM 3199 C C . GLU A 1 400 ? 22.547 29.307 -4.525 1.00 49.59 400 GLU A C 1
ATOM 3201 O O . GLU A 1 400 ? 21.373 29.644 -4.352 1.00 49.59 400 GLU A O 1
ATOM 3206 N N . CYS A 1 401 ? 23.420 30.091 -5.169 1.00 42.09 401 CYS A N 1
ATOM 3207 C CA . CYS A 1 401 ? 23.083 31.430 -5.654 1.00 42.09 401 CYS A CA 1
ATOM 3208 C C . CYS A 1 401 ? 22.286 31.440 -6.971 1.00 42.09 401 CYS A C 1
ATOM 3210 O O . CYS A 1 401 ? 21.454 32.329 -7.159 1.00 42.09 401 CYS A O 1
ATOM 3212 N N . TYR A 1 402 ? 22.523 30.501 -7.898 1.00 37.16 402 TYR A N 1
ATOM 3213 C CA . TYR A 1 402 ? 21.969 30.574 -9.264 1.00 37.16 402 TYR A CA 1
ATOM 3214 C C . TYR A 1 402 ? 21.063 29.415 -9.677 1.00 37.16 402 TYR A C 1
ATOM 3216 O O . TYR A 1 402 ? 20.241 29.582 -10.582 1.00 37.16 402 TYR A O 1
ATOM 3224 N N . LEU A 1 403 ? 21.177 28.246 -9.054 1.00 40.03 403 LEU A N 1
ATOM 3225 C CA . LEU A 1 403 ? 20.495 27.040 -9.502 1.00 40.03 403 LEU A CA 1
ATOM 3226 C C . LEU A 1 403 ? 19.592 26.513 -8.394 1.00 40.03 403 LEU A C 1
ATOM 3228 O O . LEU A 1 403 ? 19.934 25.577 -7.679 1.00 40.03 403 LEU A O 1
ATOM 3232 N N . VAL A 1 404 ? 18.361 27.037 -8.339 1.00 48.84 404 VAL A N 1
ATOM 3233 C CA . VAL A 1 404 ? 17.244 26.300 -7.729 1.00 48.84 404 VAL A CA 1
ATOM 3234 C C . VAL A 1 404 ? 17.048 25.032 -8.558 1.00 48.84 404 VAL A C 1
ATOM 3236 O O . VAL A 1 404 ? 16.268 25.000 -9.508 1.00 48.84 404 VAL A O 1
ATOM 3239 N N . THR A 1 405 ? 17.801 23.984 -8.253 1.00 43.06 405 THR A N 1
ATOM 3240 C CA . THR A 1 405 ? 17.663 22.691 -8.913 1.00 43.06 405 THR A CA 1
ATOM 3241 C C . THR A 1 405 ? 17.415 21.635 -7.858 1.00 43.06 405 THR A C 1
ATOM 3243 O O . THR A 1 405 ? 18.009 21.640 -6.787 1.00 43.06 405 THR A O 1
ATOM 3246 N N . GLY A 1 406 ? 16.402 20.817 -8.135 1.00 46.19 406 GLY A N 1
ATOM 3247 C CA . GLY A 1 406 ? 15.688 20.035 -7.138 1.00 46.19 406 GLY A CA 1
ATOM 3248 C C . GLY A 1 406 ? 16.525 19.007 -6.362 1.00 46.19 406 GLY A C 1
ATOM 3249 O O . GLY A 1 406 ? 17.695 18.771 -6.665 1.00 46.19 406 GLY A O 1
ATOM 3250 N N . PRO A 1 407 ? 15.873 18.301 -5.420 1.00 48.97 407 PRO A N 1
ATOM 3251 C CA . PRO A 1 407 ? 16.499 17.570 -4.308 1.00 48.97 407 PRO A CA 1
ATOM 3252 C C . PRO A 1 407 ? 17.552 16.517 -4.691 1.00 48.97 407 PRO A C 1
ATOM 3254 O O . PRO A 1 407 ? 18.321 16.082 -3.846 1.00 48.97 407 PRO A O 1
ATOM 3257 N N . LYS A 1 408 ? 17.630 16.097 -5.959 1.00 42.75 408 LYS A N 1
ATOM 3258 C CA . LYS A 1 408 ? 18.603 15.099 -6.430 1.00 42.75 408 LYS A CA 1
ATOM 3259 C C . LYS A 1 408 ? 20.014 15.660 -6.631 1.00 42.75 408 LYS A C 1
ATOM 3261 O O . LYS A 1 408 ? 20.972 14.918 -6.443 1.00 42.75 408 LYS A O 1
ATOM 3266 N N . THR A 1 409 ? 20.146 16.931 -7.017 1.00 46.34 409 THR A N 1
ATOM 3267 C CA . THR A 1 409 ? 21.459 17.577 -7.194 1.00 46.34 409 THR A CA 1
ATOM 3268 C C . THR A 1 409 ? 22.085 17.873 -5.833 1.00 46.34 409 THR A C 1
ATOM 3270 O O . THR A 1 409 ? 23.240 17.535 -5.598 1.00 46.34 409 THR A O 1
ATOM 3273 N N . GLU A 1 410 ? 21.277 18.398 -4.912 1.00 47.66 410 GLU A N 1
ATOM 3274 C CA . GLU A 1 410 ? 21.629 18.631 -3.508 1.00 47.66 410 GLU A CA 1
ATOM 3275 C C . GLU A 1 410 ? 22.079 17.334 -2.816 1.00 47.66 410 GLU A C 1
ATOM 3277 O O . GLU A 1 410 ? 23.175 17.260 -2.263 1.00 47.66 410 GLU A O 1
ATOM 3282 N N . GLN A 1 411 ? 21.288 16.264 -2.940 1.00 47.41 411 GLN A N 1
ATOM 3283 C CA . GLN A 1 411 ? 21.588 14.982 -2.305 1.00 47.41 411 GLN A CA 1
ATOM 3284 C C . GLN A 1 411 ? 22.877 14.336 -2.844 1.00 47.41 411 GLN A C 1
ATOM 3286 O O . GLN A 1 411 ? 23.647 13.783 -2.063 1.00 47.41 411 GLN A O 1
ATOM 3291 N N . PHE A 1 412 ? 23.162 14.456 -4.146 1.00 49.44 412 PHE A N 1
ATOM 3292 C CA . PHE A 1 412 ? 24.412 13.970 -4.746 1.00 49.44 412 PHE A CA 1
ATOM 3293 C C . PHE A 1 412 ? 25.648 14.736 -4.243 1.00 49.44 412 PHE A C 1
ATOM 3295 O O . PHE A 1 412 ? 26.701 14.138 -4.017 1.00 49.44 412 PHE A O 1
ATOM 3302 N N . ILE A 1 413 ? 25.533 16.053 -4.050 1.00 46.81 413 ILE A N 1
ATOM 3303 C CA . ILE A 1 413 ? 26.630 16.896 -3.556 1.00 46.81 413 ILE A CA 1
ATOM 3304 C C . ILE A 1 413 ? 26.905 16.608 -2.078 1.00 46.81 413 ILE A C 1
ATOM 3306 O O . ILE A 1 413 ? 28.055 16.371 -1.712 1.00 46.81 413 ILE A O 1
ATOM 3310 N N . LEU A 1 414 ? 25.862 16.523 -1.247 1.00 47.97 414 LEU A N 1
ATOM 3311 C CA . LEU A 1 414 ? 25.988 16.135 0.163 1.00 47.97 414 LEU A CA 1
ATOM 3312 C C . LEU A 1 414 ? 26.627 14.747 0.314 1.00 47.97 414 LEU A C 1
ATOM 3314 O O . LEU A 1 414 ? 27.505 14.542 1.154 1.00 47.97 414 LEU A O 1
ATOM 3318 N N . GLU A 1 415 ? 26.261 13.806 -0.559 1.00 49.53 415 GLU A N 1
ATOM 3319 C CA . GLU A 1 415 ? 26.865 12.475 -0.600 1.00 49.53 415 GLU A CA 1
ATOM 3320 C C . GLU A 1 415 ? 28.363 12.537 -0.960 1.00 49.53 415 GLU A C 1
ATOM 3322 O O . GLU A 1 415 ? 29.165 11.798 -0.387 1.00 49.53 415 GLU A O 1
ATOM 3327 N N . LYS A 1 416 ? 28.786 13.458 -1.837 1.00 51.34 416 LYS A N 1
ATOM 3328 C CA . LYS A 1 416 ? 30.206 13.662 -2.179 1.00 51.34 416 LYS A CA 1
ATOM 3329 C C . LYS A 1 416 ? 31.005 14.361 -1.084 1.00 51.34 416 LYS A C 1
ATOM 3331 O O . LYS A 1 416 ? 32.135 13.950 -0.832 1.00 51.34 416 LYS A O 1
ATOM 3336 N N . ILE A 1 417 ? 30.413 15.330 -0.392 1.00 45.81 417 ILE A N 1
ATOM 3337 C CA . ILE A 1 417 ? 31.019 15.991 0.772 1.00 45.81 417 ILE A CA 1
ATOM 3338 C C . ILE A 1 417 ? 31.243 14.976 1.899 1.00 45.81 417 ILE A C 1
ATOM 3340 O O . ILE A 1 417 ? 32.327 14.923 2.474 1.00 45.81 417 ILE A O 1
ATOM 3344 N N . SER A 1 418 ? 30.273 14.089 2.146 1.00 46.22 418 SER A N 1
ATOM 3345 C CA . SER A 1 418 ? 30.385 13.038 3.172 1.00 46.22 418 SER A CA 1
ATOM 3346 C C . SER A 1 418 ? 31.508 12.017 2.915 1.00 46.22 418 SER A C 1
ATOM 3348 O O . SER A 1 418 ? 31.928 11.304 3.825 1.00 46.22 418 SER A O 1
ATOM 3350 N N . GLN A 1 419 ? 32.019 11.942 1.678 1.00 45.38 419 GLN A N 1
ATOM 3351 C CA . GLN A 1 419 ? 33.116 11.049 1.287 1.00 45.38 419 GLN A CA 1
ATOM 3352 C C . GLN A 1 419 ? 34.507 11.664 1.531 1.00 45.38 419 GLN A C 1
ATOM 3354 O O . GLN A 1 419 ? 35.512 10.956 1.409 1.00 45.38 419 GLN A O 1
ATOM 3359 N N . ILE A 1 420 ? 34.592 12.948 1.902 1.00 45.16 420 ILE A N 1
ATOM 3360 C CA . ILE A 1 420 ? 35.849 13.629 2.232 1.00 45.16 420 ILE A CA 1
ATOM 3361 C C . ILE A 1 420 ? 36.242 13.256 3.670 1.00 45.16 420 ILE A C 1
ATOM 3363 O O . ILE A 1 420 ? 35.621 13.673 4.640 1.00 45.16 420 ILE A O 1
ATOM 3367 N N . LYS A 1 421 ? 37.276 12.417 3.812 1.00 36.38 421 LYS A N 1
ATOM 3368 C CA . LYS A 1 421 ? 37.647 11.745 5.077 1.00 36.38 421 LYS A CA 1
ATOM 3369 C C . LYS A 1 421 ? 38.443 12.587 6.090 1.00 36.38 421 LYS A C 1
ATOM 3371 O O . LYS A 1 421 ? 38.850 12.036 7.109 1.00 36.38 421 LYS A O 1
ATOM 3376 N N . SER A 1 422 ? 38.703 13.870 5.841 1.00 41.91 422 SER A N 1
ATOM 3377 C CA . SER A 1 422 ? 39.489 14.711 6.760 1.00 41.91 422 SER A CA 1
ATOM 3378 C C . SER A 1 422 ? 38.615 15.779 7.415 1.00 41.91 422 SER A C 1
ATOM 3380 O O . SER A 1 422 ? 37.926 16.490 6.684 1.00 41.91 422 SER A O 1
ATOM 3382 N N . PRO A 1 423 ? 38.669 15.967 8.748 1.00 38.88 423 PRO A N 1
ATOM 3383 C CA . PRO A 1 423 ? 38.105 17.157 9.368 1.00 38.88 423 PRO A CA 1
ATOM 3384 C C . PRO A 1 423 ? 38.830 18.398 8.834 1.00 38.88 423 PRO A C 1
ATOM 3386 O O . PRO A 1 423 ? 40.055 18.396 8.678 1.00 38.88 423 PRO A O 1
ATOM 3389 N N . ILE A 1 424 ? 38.071 19.454 8.545 1.00 41.66 424 ILE A N 1
ATOM 3390 C CA . ILE A 1 424 ? 38.620 20.779 8.252 1.00 41.66 424 ILE A CA 1
ATOM 3391 C C . ILE A 1 424 ? 39.234 21.279 9.560 1.00 41.66 424 ILE A C 1
ATOM 3393 O O . ILE A 1 424 ? 38.513 21.575 10.511 1.00 41.66 424 ILE A O 1
ATOM 3397 N N . THR A 1 425 ? 40.561 21.301 9.656 1.00 40.53 425 THR A N 1
ATOM 3398 C CA . THR A 1 425 ? 41.243 21.780 10.861 1.00 40.53 425 THR A CA 1
ATOM 3399 C C . THR A 1 425 ? 41.342 23.303 10.852 1.00 40.53 425 THR A C 1
ATOM 3401 O O . THR A 1 425 ? 41.549 23.932 9.815 1.00 40.53 425 THR A O 1
ATOM 3404 N N . GLU A 1 426 ? 41.222 23.897 12.040 1.00 33.56 426 GLU A N 1
ATOM 3405 C CA . GLU A 1 426 ? 41.276 25.345 12.299 1.00 33.56 426 GLU A CA 1
ATOM 3406 C C . GLU A 1 426 ? 42.511 26.029 11.681 1.00 33.56 426 GLU A C 1
ATOM 3408 O O . GLU A 1 426 ? 42.438 27.174 11.239 1.00 33.56 426 GLU A O 1
ATOM 3413 N N . CYS A 1 427 ? 43.630 25.303 11.583 1.00 34.25 427 CYS A N 1
ATOM 3414 C CA . CYS A 1 427 ? 44.880 25.787 10.995 1.00 34.25 427 CYS A CA 1
ATOM 3415 C C . CYS A 1 427 ? 44.750 26.061 9.484 1.00 34.25 427 CYS A C 1
ATOM 3417 O O . CYS A 1 427 ? 45.186 27.103 9.004 1.00 34.25 427 CYS A O 1
ATOM 3419 N N . LEU A 1 428 ? 44.069 25.173 8.747 1.00 38.62 428 LEU A N 1
ATOM 3420 C CA . LEU A 1 428 ? 43.920 25.273 7.292 1.00 38.62 428 LEU A CA 1
ATOM 3421 C C . LEU A 1 428 ? 43.035 26.465 6.900 1.00 38.62 428 LEU A C 1
ATOM 3423 O O . LEU A 1 428 ? 43.353 27.205 5.975 1.00 38.62 428 LEU A O 1
ATOM 3427 N N . LEU A 1 429 ? 41.952 26.690 7.648 1.00 34.81 429 LEU A N 1
ATOM 3428 C CA . LEU A 1 429 ? 41.032 27.803 7.407 1.00 34.81 429 LEU A CA 1
ATOM 3429 C C . LEU A 1 429 ? 41.693 29.162 7.699 1.00 34.81 429 LEU A C 1
ATOM 3431 O O . LEU A 1 429 ? 41.466 30.138 6.989 1.00 34.81 429 LEU A O 1
ATOM 3435 N N . LYS A 1 430 ? 42.548 29.226 8.724 1.00 35.03 430 LYS A N 1
ATOM 3436 C CA . LYS A 1 430 ? 43.265 30.444 9.123 1.00 35.03 430 LYS A CA 1
ATOM 3437 C C . LYS A 1 430 ? 44.360 30.830 8.120 1.00 35.03 430 LYS A C 1
ATOM 3439 O O . LYS A 1 430 ? 44.499 32.014 7.816 1.00 35.03 430 LYS A O 1
ATOM 3444 N N . ASP A 1 431 ? 45.064 29.845 7.562 1.00 40.00 431 ASP A N 1
ATOM 3445 C CA . ASP A 1 431 ? 46.094 30.047 6.533 1.00 40.00 431 ASP A CA 1
ATOM 3446 C C . ASP A 1 431 ? 45.505 30.507 5.188 1.00 40.00 431 ASP A C 1
ATOM 3448 O O . ASP A 1 431 ? 46.113 31.320 4.488 1.00 40.00 431 ASP A O 1
ATOM 3452 N N . ILE A 1 432 ? 44.306 30.027 4.841 1.00 37.09 432 ILE A N 1
ATOM 3453 C CA . ILE A 1 432 ? 43.573 30.441 3.633 1.00 37.09 432 ILE A CA 1
ATOM 3454 C C . ILE A 1 432 ? 43.095 31.895 3.772 1.00 37.09 432 ILE A C 1
ATOM 3456 O O . ILE A 1 432 ? 43.327 32.717 2.885 1.00 37.09 432 ILE A O 1
ATOM 3460 N N . LEU A 1 433 ? 42.525 32.252 4.928 1.00 35.53 433 LEU A N 1
ATOM 3461 C CA . LEU A 1 433 ? 42.022 33.605 5.197 1.00 35.53 433 LEU A CA 1
ATOM 3462 C C . LEU A 1 433 ? 43.133 34.663 5.314 1.00 35.53 433 LEU A C 1
ATOM 3464 O O . LEU A 1 433 ? 42.900 35.831 5.011 1.00 35.53 433 LEU A O 1
ATOM 3468 N N . GLN A 1 434 ? 44.347 34.284 5.724 1.00 37.75 434 GLN A N 1
ATOM 3469 C CA . GLN A 1 434 ? 45.492 35.204 5.766 1.00 37.75 434 GLN A CA 1
ATOM 3470 C C . GLN A 1 434 ? 46.141 35.444 4.396 1.00 37.75 434 GLN A C 1
ATOM 3472 O O . GLN A 1 434 ? 46.791 36.474 4.212 1.00 37.75 434 GLN A O 1
ATOM 3477 N N . LYS A 1 435 ? 45.977 34.531 3.429 1.00 35.31 435 LYS A N 1
ATOM 3478 C CA . LYS A 1 435 ? 46.634 34.632 2.114 1.00 35.31 435 LYS A CA 1
ATOM 3479 C C . LYS A 1 435 ? 45.921 35.536 1.110 1.00 35.31 435 LYS A C 1
ATOM 3481 O O . LYS A 1 435 ? 46.575 35.992 0.175 1.00 35.31 435 LYS A O 1
ATOM 3486 N N . PHE A 1 436 ? 44.639 35.849 1.305 1.00 34.59 436 PHE A N 1
ATOM 3487 C CA . PHE A 1 436 ? 43.866 36.647 0.343 1.00 34.59 436 PHE A CA 1
ATOM 3488 C C . PHE A 1 436 ? 42.984 37.714 1.014 1.00 34.59 436 PHE A C 1
ATOM 3490 O O . PHE A 1 436 ? 41.761 37.606 1.005 1.00 34.59 436 PHE A O 1
ATOM 3497 N N . PRO A 1 437 ? 43.574 38.790 1.567 1.00 35.22 437 PRO A N 1
ATOM 3498 C CA . PRO A 1 437 ? 42.810 39.816 2.279 1.00 35.22 437 PRO A CA 1
ATOM 3499 C C . PRO A 1 437 ? 41.915 40.699 1.385 1.00 35.22 437 PRO A C 1
ATOM 3501 O O . PRO A 1 437 ? 41.074 41.405 1.925 1.00 35.22 437 PRO A O 1
ATOM 3504 N N . ASN A 1 438 ? 42.064 40.679 0.048 1.00 34.53 438 ASN A N 1
ATOM 3505 C CA . ASN A 1 438 ? 41.457 41.684 -0.849 1.00 34.53 438 ASN A CA 1
ATOM 3506 C C . ASN A 1 438 ? 40.747 41.139 -2.110 1.00 34.53 438 ASN A C 1
ATOM 3508 O O . ASN A 1 438 ? 40.549 41.893 -3.062 1.00 34.53 438 ASN A O 1
ATOM 3512 N N . SER A 1 439 ? 40.354 39.865 -2.177 1.00 31.77 439 SER A N 1
ATOM 3513 C CA . SER A 1 439 ? 39.675 39.320 -3.369 1.00 31.77 439 SER A CA 1
ATOM 3514 C C . SER A 1 439 ? 38.268 38.811 -3.068 1.00 31.77 439 SER A C 1
ATOM 3516 O O . SER A 1 439 ? 37.996 37.620 -3.146 1.00 31.77 439 SER A O 1
ATOM 3518 N N . MET A 1 440 ? 37.352 39.735 -2.784 1.00 30.89 440 MET A N 1
ATOM 3519 C CA . MET A 1 440 ? 35.919 39.520 -2.992 1.00 30.89 440 MET A CA 1
ATOM 3520 C C . MET A 1 440 ? 35.358 40.742 -3.720 1.00 30.89 440 MET A C 1
ATOM 3522 O O . MET A 1 440 ? 35.225 41.817 -3.146 1.00 30.89 440 MET A O 1
ATOM 3526 N N . VAL A 1 441 ? 35.053 40.587 -5.009 1.00 30.88 441 VAL A N 1
ATOM 3527 C CA . VAL A 1 441 ? 34.278 41.572 -5.774 1.00 30.88 441 VAL A CA 1
ATOM 3528 C C . VAL A 1 441 ? 32.929 40.938 -6.082 1.00 30.88 441 VAL A C 1
ATOM 3530 O O . VAL A 1 441 ? 32.792 40.175 -7.038 1.00 30.88 441 VAL A O 1
ATOM 3533 N N . LEU A 1 442 ? 31.926 41.256 -5.264 1.00 30.92 442 LEU A N 1
ATOM 3534 C CA . LEU A 1 442 ? 30.536 40.883 -5.513 1.00 30.92 442 LEU A CA 1
ATOM 3535 C C . LEU A 1 442 ? 29.990 41.750 -6.654 1.00 30.92 442 LEU A C 1
ATOM 3537 O O . LEU A 1 442 ? 29.867 42.966 -6.521 1.00 30.92 442 LEU A O 1
ATOM 3541 N N . ARG A 1 443 ? 29.658 41.146 -7.802 1.00 30.48 443 ARG A N 1
ATOM 3542 C CA . ARG A 1 443 ? 29.021 41.866 -8.916 1.00 30.48 443 ARG A CA 1
ATOM 3543 C C . ARG A 1 443 ? 27.506 41.659 -8.943 1.00 30.48 443 ARG A C 1
ATOM 3545 O O . ARG A 1 443 ? 27.027 40.564 -9.215 1.00 30.48 443 ARG A O 1
ATOM 3552 N N . GLY A 1 444 ? 26.779 42.766 -8.766 1.00 29.66 444 GLY A N 1
ATOM 3553 C CA . GLY A 1 444 ? 25.593 43.216 -9.521 1.00 29.66 444 GLY A CA 1
ATOM 3554 C C . GLY A 1 444 ? 24.276 42.424 -9.488 1.00 29.66 444 GLY A C 1
ATOM 3555 O O . GLY A 1 444 ? 23.222 43.026 -9.673 1.00 29.66 444 GLY A O 1
ATOM 3556 N N . GLY A 1 445 ? 24.286 41.109 -9.268 1.00 33.84 445 GLY A N 1
ATOM 3557 C CA . GLY A 1 445 ? 23.072 40.276 -9.286 1.00 33.84 445 GLY A CA 1
ATOM 3558 C C . GLY A 1 445 ? 22.404 40.086 -7.922 1.00 33.84 445 GLY A C 1
ATOM 3559 O O . GLY A 1 445 ? 21.240 39.696 -7.856 1.00 33.84 445 GLY A O 1
ATOM 3560 N N . PHE A 1 446 ? 23.127 40.378 -6.840 1.00 33.97 446 PHE A N 1
ATOM 3561 C CA . PHE A 1 446 ? 22.734 40.044 -5.467 1.00 33.97 446 PHE A CA 1
ATOM 3562 C C . PHE A 1 446 ? 21.555 40.889 -4.940 1.00 33.97 446 PHE A C 1
ATOM 3564 O O . PHE A 1 446 ? 20.770 40.431 -4.118 1.00 33.97 446 PHE A O 1
ATOM 3571 N N . PHE A 1 447 ? 21.363 42.103 -5.465 1.00 40.38 447 PHE A N 1
ATOM 3572 C CA . PHE A 1 447 ? 20.472 43.115 -4.876 1.00 40.38 447 PHE A CA 1
ATOM 3573 C C . PHE A 1 447 ? 19.052 43.167 -5.474 1.00 40.38 447 PHE A C 1
ATOM 3575 O O . PHE A 1 447 ? 18.360 44.174 -5.366 1.00 40.38 447 PHE A O 1
ATOM 3582 N N . LYS A 1 448 ? 18.584 42.081 -6.107 1.00 38.25 448 LYS A N 1
ATOM 3583 C CA . LYS A 1 448 ? 17.188 41.937 -6.583 1.00 38.25 448 LYS A CA 1
ATOM 3584 C C . LYS A 1 448 ? 16.449 40.778 -5.908 1.00 38.25 448 LYS A C 1
ATOM 3586 O O . LYS A 1 448 ? 15.686 40.046 -6.544 1.00 38.25 448 LYS A O 1
ATOM 3591 N N . LEU A 1 449 ? 16.677 40.585 -4.614 1.00 38.84 449 LEU A N 1
ATOM 3592 C CA . LEU A 1 449 ? 15.902 39.646 -3.812 1.00 38.84 449 LEU A CA 1
ATOM 3593 C C . LEU A 1 449 ? 14.702 40.388 -3.212 1.00 38.84 449 LEU A C 1
ATOM 3595 O O . LEU A 1 449 ? 14.857 41.274 -2.387 1.00 38.84 449 LEU A O 1
ATOM 3599 N N . SER A 1 450 ? 13.491 40.046 -3.656 1.00 43.50 450 SER A N 1
ATOM 3600 C CA . SER A 1 450 ? 12.246 40.473 -2.998 1.00 43.50 450 SER A CA 1
ATOM 3601 C C . SER A 1 450 ? 12.228 40.008 -1.535 1.00 43.50 450 SER A C 1
ATOM 3603 O O . SER A 1 450 ? 12.734 38.916 -1.284 1.00 43.50 450 SER A O 1
ATOM 3605 N N . ASN A 1 451 ? 11.563 40.722 -0.619 1.00 40.94 451 ASN A N 1
ATOM 3606 C CA . ASN A 1 451 ? 11.490 40.396 0.824 1.00 40.94 451 ASN A CA 1
ATOM 3607 C C . ASN A 1 451 ? 11.217 38.906 1.131 1.00 40.94 451 ASN A C 1
ATOM 3609 O O . ASN A 1 451 ? 11.898 38.306 1.953 1.00 40.94 451 ASN A O 1
ATOM 3613 N N . VAL A 1 452 ? 10.347 38.252 0.352 1.00 40.34 452 VAL A N 1
ATOM 3614 C CA . VAL A 1 452 ? 10.029 36.808 0.453 1.00 40.34 452 VAL A CA 1
ATOM 3615 C C . VAL A 1 452 ? 11.254 35.883 0.283 1.00 40.34 452 VAL A C 1
ATOM 3617 O O . VAL A 1 452 ? 11.279 34.752 0.765 1.00 40.34 452 VAL A O 1
ATOM 3620 N N . ARG A 1 453 ? 12.286 36.326 -0.444 1.00 44.47 453 ARG A N 1
ATOM 3621 C CA . ARG A 1 453 ? 13.529 35.571 -0.673 1.00 44.47 453 ARG A CA 1
ATOM 3622 C C . ARG A 1 453 ? 14.543 35.791 0.446 1.00 44.47 453 ARG A C 1
ATOM 3624 O O . ARG A 1 453 ? 15.267 34.851 0.751 1.00 44.47 453 ARG A O 1
ATOM 3631 N N . LEU A 1 454 ? 14.553 36.971 1.068 1.00 46.22 454 LEU A N 1
ATOM 3632 C CA . LEU A 1 454 ? 15.383 37.260 2.240 1.00 46.22 454 LEU A CA 1
ATOM 3633 C C . LEU A 1 454 ? 14.921 36.439 3.448 1.00 46.22 454 LEU A C 1
ATOM 3635 O O . LEU A 1 454 ? 15.740 35.737 4.029 1.00 46.22 454 LEU A O 1
ATOM 3639 N N . GLU A 1 455 ? 13.613 36.379 3.712 1.00 48.91 455 GLU A N 1
ATOM 3640 C CA . GLU A 1 455 ? 13.038 35.529 4.773 1.00 48.91 455 GLU A CA 1
ATOM 3641 C C . GLU A 1 455 ? 13.387 34.043 4.586 1.00 48.91 455 GLU A C 1
ATOM 3643 O O . GLU A 1 455 ? 13.648 33.307 5.538 1.00 48.91 455 GLU A O 1
ATOM 3648 N N . LYS A 1 456 ? 13.412 33.572 3.333 1.00 46.34 456 LYS A N 1
ATOM 3649 C CA . LYS A 1 456 ? 13.738 32.177 3.024 1.00 46.34 456 LYS A CA 1
ATOM 3650 C C . LYS A 1 456 ? 15.218 31.868 3.252 1.00 46.34 456 LYS A C 1
ATOM 3652 O O . LYS A 1 456 ? 15.527 30.782 3.740 1.00 46.34 456 LYS A O 1
ATOM 3657 N N . VAL A 1 457 ? 16.104 32.797 2.896 1.00 45.38 457 VAL A N 1
ATOM 3658 C CA . VAL A 1 457 ? 17.546 32.697 3.159 1.00 45.38 457 VAL A CA 1
ATOM 3659 C C . VAL A 1 457 ? 17.807 32.753 4.662 1.00 45.38 457 VAL A C 1
ATOM 3661 O O . VAL A 1 457 ? 18.517 31.902 5.181 1.00 45.38 457 VAL A O 1
ATOM 3664 N N . GLU A 1 458 ? 17.163 33.672 5.376 1.00 49.62 458 GLU A N 1
ATOM 3665 C CA . GLU A 1 458 ? 17.263 33.805 6.829 1.00 49.62 458 GLU A CA 1
ATOM 3666 C C . GLU A 1 458 ? 16.788 32.544 7.560 1.00 49.62 458 GLU A C 1
ATOM 3668 O O . GLU A 1 458 ? 17.472 32.040 8.451 1.00 49.62 458 GLU A O 1
ATOM 3673 N N . ARG A 1 459 ? 15.663 31.961 7.132 1.00 54.28 459 ARG A N 1
ATOM 3674 C CA . ARG A 1 459 ? 15.166 30.696 7.680 1.00 54.28 459 ARG A CA 1
ATOM 3675 C C . ARG A 1 459 ? 16.150 29.546 7.462 1.00 54.28 459 ARG A C 1
ATOM 3677 O O . ARG A 1 459 ? 16.426 28.819 8.410 1.00 54.28 459 ARG A O 1
ATOM 3684 N N . LEU A 1 460 ? 16.698 29.398 6.253 1.00 45.28 460 LEU A N 1
ATOM 3685 C CA . LEU A 1 460 ? 17.702 28.366 5.953 1.00 45.28 460 LEU A CA 1
ATOM 3686 C C . LEU A 1 460 ? 18.982 28.575 6.772 1.00 45.28 460 LEU A C 1
ATOM 3688 O O . LEU A 1 460 ? 19.549 27.618 7.293 1.00 45.28 460 LEU A O 1
ATOM 3692 N N . PHE A 1 461 ? 19.397 29.828 6.957 1.00 47.03 461 PHE A N 1
ATOM 3693 C CA . PHE A 1 461 ? 20.552 30.177 7.779 1.00 47.03 461 PHE A CA 1
ATOM 3694 C C . PHE A 1 461 ? 20.318 29.851 9.261 1.00 47.03 461 PHE A C 1
ATOM 3696 O O . PHE A 1 461 ? 21.207 29.332 9.933 1.00 47.03 461 PHE A O 1
ATOM 3703 N N . ASN A 1 462 ? 19.109 30.093 9.770 1.00 52.94 462 ASN A N 1
ATOM 3704 C CA . ASN A 1 462 ? 18.719 29.762 11.139 1.00 52.94 462 ASN A CA 1
ATOM 3705 C C . ASN A 1 462 ? 18.574 28.245 11.356 1.00 52.94 462 ASN A C 1
ATOM 3707 O O . ASN A 1 462 ? 19.009 27.734 12.386 1.00 52.94 462 ASN A O 1
ATOM 3711 N N . GLU A 1 463 ? 18.039 27.503 10.384 1.00 49.47 463 GLU A N 1
ATOM 3712 C CA . GLU A 1 463 ? 18.014 26.032 10.394 1.00 49.47 463 GLU A CA 1
ATOM 3713 C C . GLU A 1 463 ? 19.441 25.457 10.418 1.00 49.47 463 GLU A C 1
ATOM 3715 O O . GLU A 1 463 ? 19.748 24.577 11.226 1.00 49.47 463 GLU A O 1
ATOM 3720 N N . PHE A 1 464 ? 20.345 26.026 9.617 1.00 44.12 464 PHE A N 1
ATOM 3721 C CA . PHE A 1 464 ? 21.756 25.648 9.593 1.00 44.12 464 PHE A CA 1
ATOM 3722 C C . PHE A 1 464 ? 22.470 25.984 10.915 1.00 44.12 464 PHE A C 1
ATOM 3724 O O . PHE A 1 464 ? 23.161 25.134 11.480 1.00 44.12 464 PHE A O 1
ATOM 3731 N N . LYS A 1 465 ? 22.231 27.175 11.480 1.00 44.38 465 LYS A N 1
ATOM 3732 C CA . LYS A 1 465 ? 22.730 27.616 12.797 1.00 44.38 465 LYS A CA 1
ATOM 3733 C C . LYS A 1 465 ? 22.274 26.699 13.933 1.00 44.38 465 LYS A C 1
ATOM 3735 O O . LYS A 1 465 ? 23.067 26.376 14.812 1.00 44.38 465 LYS A O 1
ATOM 3740 N N . ASN A 1 466 ? 21.023 26.244 13.898 1.00 50.12 466 ASN A N 1
ATOM 3741 C CA . ASN A 1 466 ? 20.478 25.320 14.893 1.00 50.12 466 ASN A CA 1
ATOM 3742 C C . ASN A 1 466 ? 21.062 23.903 14.762 1.00 50.12 466 ASN A C 1
ATOM 3744 O O . ASN A 1 466 ? 21.108 23.168 15.745 1.00 50.12 466 ASN A O 1
ATOM 3748 N N . SER A 1 467 ? 21.538 23.526 13.570 1.00 42.72 467 SER A N 1
ATOM 3749 C CA . SER A 1 467 ? 22.192 22.232 13.328 1.00 42.72 467 SER A CA 1
ATOM 3750 C C . SER A 1 467 ? 23.677 22.200 13.718 1.00 42.72 467 SER A C 1
ATOM 3752 O O . SER A 1 467 ? 24.233 21.128 13.950 1.00 42.72 467 SER A O 1
ATOM 3754 N N . MET A 1 468 ? 24.320 23.367 13.830 1.00 40.09 468 MET A N 1
ATOM 3755 C CA . MET A 1 468 ? 25.753 23.512 14.085 1.00 40.09 468 MET A CA 1
ATOM 3756 C C . MET A 1 468 ? 25.978 24.429 15.292 1.00 40.09 468 MET A C 1
ATOM 3758 O O . MET A 1 468 ? 26.085 25.646 15.151 1.00 40.09 468 MET A O 1
ATOM 3762 N N . HIS A 1 469 ? 26.111 23.864 16.496 1.00 43.16 469 HIS A N 1
ATOM 3763 C CA . HIS A 1 469 ? 26.520 24.629 17.681 1.00 43.16 469 HIS A CA 1
ATOM 3764 C C . HIS A 1 469 ? 27.983 25.085 17.559 1.00 43.16 469 HIS A C 1
ATOM 3766 O O . HIS A 1 469 ? 28.895 24.457 18.089 1.00 43.16 469 HIS A O 1
ATOM 3772 N N . THR A 1 470 ? 28.221 26.196 16.859 1.00 48.41 470 THR A N 1
ATOM 3773 C CA . THR A 1 470 ? 29.541 26.833 16.787 1.00 48.41 470 THR A CA 1
ATOM 3774 C C . THR A 1 470 ? 29.446 28.353 16.992 1.00 48.41 470 THR A C 1
ATOM 3776 O O . THR A 1 470 ? 28.793 29.048 16.214 1.00 48.41 470 THR A O 1
ATOM 3779 N N . PRO A 1 471 ? 30.135 28.916 18.006 1.00 44.00 471 PRO A N 1
ATOM 3780 C CA . PRO A 1 471 ? 30.141 30.356 18.308 1.00 44.00 471 PRO A CA 1
ATOM 3781 C C . PRO A 1 471 ? 30.644 31.276 17.178 1.00 44.00 471 PRO A C 1
ATOM 3783 O O . PRO A 1 471 ? 30.458 32.491 17.233 1.00 44.00 471 PRO A O 1
ATOM 3786 N N . HIS A 1 472 ? 31.295 30.728 16.149 1.00 44.25 472 HIS A N 1
ATOM 3787 C CA . HIS A 1 472 ? 31.925 31.498 15.072 1.00 44.25 472 HIS A CA 1
ATOM 3788 C C . HIS A 1 472 ? 30.966 31.893 13.938 1.00 44.25 472 HIS A C 1
ATOM 3790 O O . HIS A 1 472 ? 31.221 32.891 13.260 1.00 44.25 472 HIS A O 1
ATOM 3796 N N . LEU A 1 473 ? 29.827 31.203 13.794 1.00 47.00 473 LEU A N 1
ATOM 3797 C CA . LEU A 1 473 ? 28.769 31.554 12.836 1.00 47.00 473 LEU A CA 1
ATOM 3798 C C . LEU A 1 473 ? 28.162 32.928 13.147 1.00 47.00 473 LEU A C 1
ATOM 3800 O O . LEU A 1 473 ? 27.944 33.728 12.243 1.00 47.00 473 LEU A O 1
ATOM 3804 N N . THR A 1 474 ? 28.030 33.269 14.430 1.00 47.75 474 THR A N 1
ATOM 3805 C CA . THR A 1 474 ? 27.559 34.583 14.895 1.00 47.75 474 THR A CA 1
ATOM 3806 C C . THR A 1 474 ? 28.476 35.729 14.448 1.00 47.75 474 THR A C 1
ATOM 3808 O O . THR A 1 474 ? 28.011 36.839 14.201 1.00 47.75 474 THR A O 1
ATOM 3811 N N . LYS A 1 475 ? 29.786 35.480 14.298 1.00 46.34 475 LYS A N 1
ATOM 3812 C CA . LYS A 1 475 ? 30.764 36.499 13.880 1.00 46.34 475 LYS A CA 1
ATOM 3813 C C . LYS A 1 475 ? 30.725 36.748 12.369 1.00 46.34 475 LYS A C 1
ATOM 3815 O O . LYS A 1 475 ? 30.820 37.897 11.951 1.00 46.34 475 LYS A O 1
ATOM 3820 N N . VAL A 1 476 ? 30.534 35.692 11.574 1.00 44.66 476 VAL A N 1
ATOM 3821 C CA . VAL A 1 476 ? 30.328 35.782 10.116 1.00 44.66 476 VAL A CA 1
ATOM 3822 C C . VAL A 1 476 ? 28.988 36.449 9.809 1.00 44.66 476 VAL A C 1
ATOM 3824 O O . VAL A 1 476 ? 28.939 37.380 9.011 1.00 44.66 476 VAL A O 1
ATOM 3827 N N . GLN A 1 477 ? 27.934 36.060 10.531 1.00 51.97 477 GLN A N 1
ATOM 3828 C CA . GLN A 1 477 ? 26.608 36.669 10.436 1.00 51.97 477 GLN A CA 1
ATOM 3829 C C . GLN A 1 477 ? 26.686 38.181 10.705 1.00 51.97 477 GLN A C 1
ATOM 3831 O O . GLN A 1 477 ? 26.187 38.966 9.910 1.00 51.97 477 GLN A O 1
ATOM 3836 N N . ARG A 1 478 ? 27.420 38.602 11.745 1.00 52.16 478 ARG A N 1
ATOM 3837 C CA . ARG A 1 478 ? 27.626 40.019 12.093 1.00 52.16 478 ARG A CA 1
ATOM 3838 C C . ARG A 1 478 ? 28.425 40.806 11.045 1.00 52.16 478 ARG A C 1
ATOM 3840 O O . ARG A 1 478 ? 28.154 41.985 10.853 1.00 52.16 478 ARG A O 1
ATOM 3847 N N . LEU A 1 479 ? 29.396 40.185 10.372 1.00 47.72 479 LEU A N 1
ATOM 3848 C CA . LEU A 1 479 ? 30.184 40.838 9.316 1.00 47.72 479 LEU A CA 1
ATOM 3849 C C . LEU A 1 479 ? 29.362 41.050 8.043 1.00 47.72 479 LEU A C 1
ATOM 3851 O O . LEU A 1 479 ? 29.373 42.149 7.498 1.00 47.72 479 LEU A O 1
ATOM 3855 N N . ILE A 1 480 ? 28.602 40.036 7.625 1.00 49.09 480 ILE A N 1
ATOM 3856 C CA . ILE A 1 480 ? 27.695 40.131 6.474 1.00 49.09 480 ILE A CA 1
ATOM 3857 C C . ILE A 1 480 ? 26.607 41.179 6.750 1.00 49.09 480 ILE A C 1
ATOM 3859 O O . ILE A 1 480 ? 26.333 42.020 5.900 1.00 49.09 480 ILE A O 1
ATOM 3863 N N . PHE A 1 481 ? 26.044 41.192 7.962 1.00 53.56 481 PHE A N 1
ATOM 3864 C CA . PHE A 1 481 ? 25.008 42.157 8.338 1.00 53.56 481 PHE A CA 1
ATOM 3865 C C . PHE A 1 481 ? 25.523 43.598 8.396 1.00 53.56 481 PHE A C 1
ATOM 3867 O O . PHE A 1 481 ? 24.866 44.507 7.902 1.00 53.56 481 PHE A O 1
ATOM 3874 N N . ASN A 1 482 ? 26.716 43.816 8.956 1.00 51.53 482 ASN A N 1
ATOM 3875 C CA . ASN A 1 482 ? 27.305 45.151 9.047 1.00 51.53 482 ASN A CA 1
ATOM 3876 C C . ASN A 1 482 ? 27.633 45.749 7.671 1.00 51.53 482 ASN A C 1
ATOM 3878 O O . ASN A 1 482 ? 27.554 46.964 7.519 1.00 51.53 482 ASN A O 1
ATOM 3882 N N . GLU A 1 483 ? 27.987 44.930 6.679 1.00 49.47 483 GLU A N 1
ATOM 3883 C CA . GLU A 1 483 ? 28.208 45.413 5.309 1.00 49.47 483 GLU A CA 1
ATOM 3884 C C . GLU A 1 483 ? 26.893 45.670 4.556 1.00 49.47 483 GLU A C 1
ATOM 3886 O O . GLU A 1 483 ? 26.815 46.621 3.785 1.00 49.47 483 GLU A O 1
ATOM 3891 N N . ILE A 1 484 ? 25.822 44.921 4.849 1.00 49.28 484 ILE A N 1
ATOM 3892 C CA . ILE A 1 484 ? 24.476 45.215 4.323 1.00 49.28 484 ILE A CA 1
ATOM 3893 C C . ILE A 1 484 ? 23.951 46.553 4.876 1.00 49.28 484 ILE A C 1
ATOM 3895 O O . ILE A 1 484 ? 23.442 47.375 4.117 1.00 49.28 484 ILE A O 1
ATOM 3899 N N . VAL A 1 485 ? 24.127 46.802 6.179 1.00 51.03 485 VAL A N 1
ATOM 3900 C CA . VAL A 1 485 ? 23.678 48.036 6.857 1.00 51.03 485 VAL A CA 1
ATOM 3901 C C . VAL A 1 485 ? 24.447 49.275 6.386 1.00 51.03 485 VAL A C 1
ATOM 3903 O O . VAL A 1 485 ? 23.866 50.352 6.293 1.00 51.03 485 VAL A O 1
ATOM 3906 N N . LYS A 1 486 ? 25.741 49.149 6.062 1.00 48.88 486 LYS A N 1
ATOM 3907 C CA . LYS A 1 486 ? 26.558 50.274 5.569 1.00 48.88 486 LYS A CA 1
ATOM 3908 C C . LYS A 1 486 ? 26.140 50.789 4.188 1.00 48.88 486 LYS A C 1
ATOM 3910 O O . LYS A 1 486 ? 26.414 51.945 3.884 1.00 48.88 486 LYS A O 1
ATOM 3915 N N . GLU A 1 487 ? 25.516 49.951 3.364 1.00 44.94 487 GLU A N 1
ATOM 3916 C CA . GLU A 1 487 ? 25.169 50.277 1.973 1.00 44.94 487 GLU A CA 1
ATOM 3917 C C . GLU A 1 487 ? 23.664 50.564 1.778 1.00 44.94 487 GLU A C 1
ATOM 3919 O O . GLU A 1 487 ? 23.276 51.132 0.756 1.00 44.94 487 GLU A O 1
ATOM 3924 N N . SER A 1 488 ? 22.798 50.231 2.749 1.00 48.22 488 SER A N 1
ATOM 3925 C CA . SER A 1 488 ? 21.362 50.539 2.692 1.00 48.22 488 SER A CA 1
ATOM 3926 C C . SER A 1 488 ? 21.018 51.808 3.485 1.00 48.22 488 SER A C 1
ATOM 3928 O O . SER A 1 488 ? 20.717 51.745 4.674 1.00 48.22 488 SER A O 1
ATOM 3930 N N . ASN A 1 489 ? 21.011 52.970 2.829 1.00 46.31 489 ASN A N 1
ATOM 3931 C CA . ASN A 1 489 ? 20.666 54.241 3.489 1.00 46.31 489 ASN A CA 1
ATOM 3932 C C . ASN A 1 489 ? 19.165 54.408 3.828 1.00 46.31 489 ASN A C 1
ATOM 3934 O O . ASN A 1 489 ? 18.826 55.347 4.537 1.00 46.31 489 ASN A O 1
ATOM 3938 N N . ASP A 1 490 ? 18.280 53.517 3.357 1.00 45.53 490 ASP A N 1
ATOM 3939 C CA . ASP A 1 490 ? 16.816 53.719 3.375 1.00 45.53 490 ASP A CA 1
ATOM 3940 C C . ASP A 1 490 ? 16.000 52.558 3.986 1.00 45.53 490 ASP A C 1
ATOM 3942 O O . ASP A 1 490 ? 14.798 52.447 3.743 1.00 45.53 490 ASP A O 1
ATOM 3946 N N . VAL A 1 491 ? 16.609 51.664 4.772 1.00 48.53 491 VAL A N 1
ATOM 3947 C CA . VAL A 1 491 ? 15.871 50.551 5.401 1.00 48.53 491 VAL A CA 1
ATOM 3948 C C . VAL A 1 491 ? 15.849 50.724 6.918 1.00 48.53 491 VAL A C 1
ATOM 3950 O O . VAL A 1 491 ? 16.879 50.602 7.577 1.00 48.53 491 VAL A O 1
ATOM 3953 N N . ASP A 1 492 ? 14.665 51.002 7.473 1.00 48.88 492 ASP A N 1
ATOM 3954 C CA . ASP A 1 492 ? 14.439 50.991 8.919 1.00 48.88 492 ASP A CA 1
ATOM 3955 C C . ASP A 1 492 ? 14.427 49.540 9.411 1.00 48.88 492 ASP A C 1
ATOM 3957 O O . ASP A 1 492 ? 13.470 48.792 9.217 1.00 48.88 492 ASP A O 1
ATOM 3961 N N . LEU A 1 493 ? 15.552 49.130 9.989 1.00 50.59 493 LEU A N 1
ATOM 3962 C CA . LEU A 1 493 ? 15.776 47.783 10.507 1.00 50.59 493 LEU A CA 1
ATOM 3963 C C . LEU A 1 493 ? 15.501 47.690 12.017 1.00 50.59 493 LEU A C 1
ATOM 3965 O O . LEU A 1 493 ? 15.833 46.676 12.626 1.00 50.59 493 LEU A O 1
ATOM 3969 N N . SER A 1 494 ? 14.913 48.720 12.638 1.00 48.00 494 SER A N 1
ATOM 3970 C CA . SER A 1 494 ? 14.672 48.771 14.090 1.00 48.00 494 SER A CA 1
ATOM 3971 C C . SER A 1 494 ? 13.818 47.608 14.617 1.00 48.00 494 SER A C 1
ATOM 3973 O O . SER A 1 494 ? 14.119 47.081 15.687 1.00 48.00 494 SER A O 1
ATOM 3975 N N . GLU A 1 495 ? 12.843 47.134 13.836 1.00 48.22 495 GLU A N 1
ATOM 3976 C CA . GLU A 1 495 ? 12.041 45.932 14.129 1.00 48.22 495 GLU A CA 1
ATOM 3977 C C . GLU A 1 495 ? 12.864 44.633 14.072 1.00 48.22 495 GLU A C 1
ATOM 3979 O O . GLU A 1 495 ? 12.604 43.689 14.810 1.00 48.22 495 GLU A O 1
ATOM 3984 N N . LEU A 1 496 ? 13.903 44.583 13.235 1.00 42.72 496 LEU A N 1
ATOM 3985 C CA . LEU A 1 496 ? 14.782 43.417 13.123 1.00 42.72 496 LEU A CA 1
ATOM 3986 C C . LEU A 1 496 ? 15.783 43.336 14.288 1.00 42.72 496 LEU A C 1
ATOM 3988 O O . LEU A 1 496 ? 16.269 42.262 14.641 1.00 42.72 496 LEU A O 1
ATOM 3992 N N . PHE A 1 497 ? 16.102 44.484 14.889 1.00 46.22 497 PHE A N 1
ATOM 3993 C CA . PHE A 1 497 ? 17.014 44.579 16.025 1.00 46.22 497 PHE A CA 1
ATOM 3994 C C . PHE A 1 497 ? 16.348 44.256 17.370 1.00 46.22 497 PHE A C 1
ATOM 3996 O O . PHE A 1 497 ? 17.071 43.921 18.306 1.00 46.22 497 PHE A O 1
ATOM 4003 N N . SER A 1 498 ? 15.013 44.303 17.492 1.00 47.66 498 SER A N 1
ATOM 4004 C CA . SER A 1 498 ? 14.324 44.004 18.761 1.00 47.66 498 SER A CA 1
ATOM 4005 C C . SER A 1 498 ? 14.309 42.519 19.135 1.00 47.66 498 SER A C 1
ATOM 4007 O O . SER A 1 498 ? 14.222 42.199 20.318 1.00 47.66 498 SER A O 1
ATOM 4009 N N . ASP A 1 499 ? 14.450 41.620 18.157 1.00 42.91 499 ASP A N 1
ATOM 4010 C CA . ASP A 1 499 ? 14.439 40.162 18.375 1.00 42.91 499 ASP A CA 1
ATOM 4011 C C . ASP A 1 499 ? 15.840 39.576 18.623 1.00 42.91 499 ASP A C 1
ATOM 4013 O O . ASP A 1 499 ? 16.001 38.441 19.086 1.00 42.91 499 ASP A O 1
ATOM 4017 N N . LEU A 1 500 ? 16.880 40.362 18.350 1.00 39.22 500 LEU A N 1
ATOM 4018 C CA . LEU A 1 500 ? 18.261 40.031 18.663 1.00 39.22 500 LEU A CA 1
ATOM 4019 C C . LEU A 1 500 ? 18.594 40.648 20.024 1.00 39.22 500 LEU A C 1
ATOM 4021 O O . LEU A 1 500 ? 19.067 41.775 20.084 1.00 39.22 500 LEU A O 1
ATOM 4025 N N . ASN A 1 501 ? 18.330 39.917 21.117 1.00 41.25 501 ASN A N 1
ATOM 4026 C CA . ASN A 1 501 ? 18.719 40.326 22.476 1.00 41.25 501 ASN A CA 1
ATOM 4027 C C . ASN A 1 501 ? 20.193 40.780 22.505 1.00 41.25 501 ASN A C 1
ATOM 4029 O O . ASN A 1 501 ? 21.100 39.943 22.429 1.00 41.25 501 ASN A O 1
ATOM 4033 N N . PHE A 1 502 ? 20.405 42.093 22.606 1.00 35.53 502 PHE A N 1
ATOM 4034 C CA . PHE A 1 502 ? 21.696 42.733 22.855 1.00 35.53 502 PHE A CA 1
ATOM 4035 C C . PHE A 1 502 ? 21.982 42.842 24.349 1.00 35.53 502 PHE A C 1
ATOM 4037 O O . PHE A 1 502 ? 21.040 43.158 25.112 1.00 35.53 502 PHE A O 1
#

Secondary structure (DSSP, 8-state):
---SHHHHHHHHHT----EETTEEPTHHHHHHHHHHHHHHTT--SEEEHHHHHHHHHHHHHHHT-----THHHHHHGGGGTSEEETTHHHHHTTB-TTS-B-HHHHHHH--EEEE-HHHHHHHHH-HHHHHHHHHHHHHHTT--HHHHHHHHHTTT-TT--THHHHHHHHHHHHTSPPEEEE-TTS-EEEEEEE----HHHHHHH-TT-EEETTEEEEEHHHHTT--S-HHHHHH------GGGGGGGTTPEEPPEEEE-TTS-EEEEEEEPSS-HHHHHTT-TT-EEETTEEEEEHHHHHHHHHHHTPEEPPP-TT-----GGGHHHHHHHHHHHHHHTTS---HHHHHHHHTTS--HHHHHHHHHTSTT----SSS------S---HHHHHHHHHHHHHH----HHHHHHHHHHHTT--S---HHHHHHHHHH-TT-----SSTT---HHHHHHHHHHHHHHHHH---TTHHHHHHHHHHHHHHH-TT---HHHHSSS--

Radius of gyration: 32.06 Å; chains: 1; bounding box: 74×79×75 Å